Protein AF-A0A1X6P5L6-F1 (afdb_monomer)

Radius of gyration: 24.12 Å; Cα contacts (8 Å, |Δi|>4): 646; chains: 1; bounding box: 62×52×67 Å

InterPro domains:
  IPR010031 L-gulonolactone/D-arabinono-1,4-lactone oxidase-like [PTHR43762] (1-355)
  IPR016169 FAD-binding, type PCMH, subdomain 2 [G3DSA:3.30.465.10] (1-59)

Solvent-accessible surface area (backbone atoms only — not comparable to full-atom values): 22438 Å² total; per-residue (Å²): 61,31,30,34,23,72,84,72,46,78,44,82,50,40,81,89,78,37,57,72,64,52,37,17,28,61,73,40,43,89,50,45,55,30,48,75,76,47,77,82,77,92,83,74,85,88,49,30,27,36,41,34,50,44,78,43,46,34,51,70,50,40,80,53,99,82,56,51,73,68,54,41,52,53,17,48,50,52,51,49,50,58,48,76,74,35,75,33,38,40,38,37,36,40,65,39,36,34,33,61,65,31,46,74,72,74,42,80,71,51,66,48,66,16,47,27,45,37,39,40,29,35,80,43,89,66,73,60,67,80,75,56,67,68,62,52,53,52,51,43,52,51,40,36,51,50,27,44,49,50,36,48,44,40,59,71,42,36,49,80,39,35,78,48,46,42,59,53,30,23,57,53,45,56,63,59,68,66,51,65,52,61,46,28,27,47,50,71,53,62,72,59,69,72,51,54,61,83,59,30,61,66,38,42,41,36,34,18,32,54,44,77,48,74,65,37,49,50,48,52,48,47,54,55,46,51,53,45,51,48,52,53,55,38,42,76,74,64,40,54,44,66,64,54,33,38,38,37,38,59,41,72,37,34,71,18,44,66,37,43,42,46,37,61,82,94,53,21,92,74,28,37,19,40,38,42,32,46,30,20,42,62,55,37,80,52,30,66,65,51,49,34,56,51,45,59,59,48,61,67,39,84,66,20,16,68,39,87,92,45,54,74,49,88,80,39,36,80,54,49,34,62,48,50,48,72,32,49,58,50,38,51,51,44,48,57,74,68,61,31,37,84,63,25,76,48,32,51,67,64,54,10,45,26,59,73,44,76,61,37,60,70,71,87,62,81,75,76,84,81,81,79,64,66,68,64,54,50,62,58,63,71,63,63,92,74,52,71,68,59,50,51,52,52,51,51,54,50,50,49,51,52,51,49,51,52,51,50,52,60,57,60,75,74,115

pLDDT: mean 87.04, std 15.31, range [36.56, 98.69]

Foldseek 3Di:
DWFQFPVRDTDDDDPVPDDLLLNLLVVPVVCLLHDCPDDDDDDDPWFKKKKAKDKAFQLQQFDDPPDDPVSRVVSLVVVVCQQVVAPWKKKKDAPLLCVVVQVLVVHHDASRRGIITMIGMHGDPDDFPDPDVVVVVVVLVVLQVVQLLVQVCVQPPCLVQVLCLSLCNNVVVVVVVPPPSIGIDTPVCSVPVHHPNVSFAKAKWKKKFKDQDPVSSVLVSVLVVVLRVVQVVCVVVSAHQQRGIKMKIKDFADSRLQASRHDDPVCRVPIIIIIIMGMHGPSRPCNLVSNQVSCVSQLVRQLIAIDPVHDDHVPCLQPRLVSSPCSLVSSVVSSVVVVRYPQSCRADPSNCSNSVHDHHPPPPDPPPPPDDDPPVVVVVVVPDDDCPVVVVVVSVVVSVVVVVVSVVVVVVSVD

Organism: Porphyra umbilicalis (NCBI:txid2786)

Mean predicted aligned error: 8.41 Å

Sequence (415 aa):
MTIVDADSVARVFSKDTCDADTFAAVQCNLGTWGVIYDITLQLRPVANMAVENHFRPQGDFFATSTDDTVAVEKKLARLRHVIEGSTGTELFWMPFNRYYQTVAAGDAWTPAADDLWLRVFHNTTEEVTHGAPTVRAALTGMQRWQMLLSDFIHRNILSVHPMLVPAFYSLGFHTIKLFPQRMVERVPHAIHYQAHIDAFKVVSFEVAVPLTTTDSWAAFSAMWTTVTSRVAAEHADGRCPLTLAMEARFVRSSSALLAPSYAPDEVRPDVHHAYVEILSSASTPDWPAFRDAVAAEWLAVPGARIHWSKQFPTGATAGVAASFGGNVERFKATRAAAGVDAPNMFVNNWLAGALAMPEAIRATGAVRRDGAPVALARMQAERGVASAAAWRRATTLFAWVVAVLVLVAALAGRR

Secondary structure (DSSP, 8-state):
-EEE-TTS-EEE--TTTS-HHHHHHHHT-TTTT-EEEE------PPPEEEEEEEEEEGGGTS--TT--HHHHHHHHHHHHHHHHTSSEEEEEE-TTTTHHHHHHTTPPP-GGGSEEEEEEEEEE-SPPS---HHHHHHHHHHHHHHHHHHHHHIIIIITT-GGGHHHHHHHHHHHHTTS-SEEEEEHHHHH---SSGGGS-EEEEEEEEEE-SHHHHHHHHHHHHHHHHHHHHHHHTT-----SEEEEEEEEPB--TT-TTB--TTTGGG-EEEEEEEEEETT-TTHHHHHHHHHHHHTTSTT-EE-TTS---TTTHHHHHHHTTTHHHHHHHHHHHHTS-TT-TT--HHHHHHHTPPPP----S-----S-SHHHHHHHHSS--SSHHHHHHHHHHHHHHHHHHHHHHHHHTT-

Nearest PDB structures (foldseek):
  3js8-assembly1_A  TM=7.091E-01  e=6.088E-10  Chromobacterium sp. DS-1
  1i19-assembly1_A  TM=7.270E-01  e=2.277E-09  Brevibacterium sterolicum
  1i19-assembly2_B  TM=7.315E-01  e=6.835E-09  Brevibacterium sterolicum
  2i0k-assembly1_A  TM=6.686E-01  e=6.124E-09  Brevibacterium sterolicum
  8tt3-assembly1_E  TM=1.310E-01  e=8.497E+00  Caldimonas thermodepolymerans

Structure (mmCIF, N/CA/C/O backbone):
data_AF-A0A1X6P5L6-F1
#
_entry.id   AF-A0A1X6P5L6-F1
#
loop_
_atom_site.group_PDB
_atom_site.id
_atom_site.type_symbol
_atom_site.label_atom_id
_atom_site.label_alt_id
_atom_site.label_comp_id
_atom_site.label_asym_id
_atom_site.label_entity_id
_atom_site.label_seq_id
_atom_site.pdbx_PDB_ins_code
_atom_site.Cartn_x
_atom_site.Cartn_y
_atom_site.Cartn_z
_atom_site.occupancy
_atom_site.B_iso_or_equiv
_atom_site.auth_seq_id
_atom_site.auth_comp_id
_atom_site.auth_asym_id
_atom_site.auth_atom_id
_atom_site.pdbx_PDB_model_num
ATOM 1 N N . MET A 1 1 ? -20.579 6.372 15.869 1.00 95.25 1 MET A N 1
ATOM 2 C CA . MET A 1 1 ? -20.694 5.022 15.289 1.00 95.25 1 MET A CA 1
ATOM 3 C C . MET A 1 1 ? -21.608 4.237 16.196 1.00 95.25 1 MET A C 1
ATOM 5 O O . MET A 1 1 ? -21.360 4.229 17.398 1.00 95.25 1 MET A O 1
ATOM 9 N N . THR A 1 2 ? -22.636 3.613 15.639 1.00 97.62 2 THR A N 1
ATOM 10 C CA . THR A 1 2 ? -23.509 2.710 16.391 1.00 97.62 2 THR A CA 1
ATOM 11 C C . THR A 1 2 ? -23.115 1.272 16.095 1.00 97.62 2 THR A C 1
ATOM 13 O O . THR A 1 2 ? -23.016 0.882 14.930 1.00 97.62 2 THR A O 1
ATOM 16 N N . ILE A 1 3 ? -22.877 0.486 17.143 1.00 97.88 3 ILE A N 1
ATOM 17 C CA . ILE A 1 3 ? -22.504 -0.928 17.043 1.00 97.88 3 ILE A CA 1
ATOM 18 C C . ILE A 1 3 ? -23.561 -1.760 17.760 1.00 97.88 3 ILE A C 1
ATOM 20 O O . ILE A 1 3 ? -23.908 -1.456 18.900 1.00 97.88 3 ILE A O 1
ATOM 24 N N . VAL A 1 4 ? -24.060 -2.798 17.089 1.00 97.56 4 VAL A N 1
ATOM 25 C CA . VAL A 1 4 ? -24.888 -3.838 17.710 1.00 97.56 4 VAL A CA 1
ATOM 26 C C . VAL A 1 4 ? -23.956 -4.889 18.298 1.00 97.56 4 VAL A C 1
ATOM 28 O O . VAL A 1 4 ? -23.190 -5.518 17.562 1.00 97.56 4 VAL A O 1
ATOM 31 N N . ASP A 1 5 ? -24.002 -5.016 19.618 1.00 95.94 5 ASP A N 1
ATOM 32 C CA . ASP A 1 5 ? -23.105 -5.844 20.420 1.00 95.94 5 ASP A CA 1
ATOM 33 C C . ASP A 1 5 ? -23.601 -7.305 20.550 1.00 95.94 5 ASP A C 1
ATOM 35 O O . ASP A 1 5 ? -24.581 -7.703 19.911 1.00 95.94 5 ASP A O 1
ATOM 39 N N . ALA A 1 6 ? -22.911 -8.131 21.345 1.00 94.06 6 ALA A N 1
ATOM 40 C CA . ALA A 1 6 ? -23.238 -9.557 21.482 1.00 94.06 6 ALA A CA 1
ATOM 41 C C . ALA A 1 6 ? -24.565 -9.804 22.222 1.00 94.06 6 ALA A C 1
ATOM 43 O O . ALA A 1 6 ? -25.199 -10.841 22.026 1.00 94.06 6 ALA A O 1
ATOM 44 N N . ASP A 1 7 ? -25.017 -8.826 23.007 1.00 93.75 7 ASP A N 1
ATOM 45 C CA . ASP A 1 7 ? -26.289 -8.845 23.728 1.00 93.75 7 ASP A CA 1
ATOM 46 C C . ASP A 1 7 ? -27.433 -8.262 22.876 1.00 93.75 7 ASP A C 1
ATOM 48 O O . ASP A 1 7 ? -28.544 -8.050 23.362 1.00 93.75 7 ASP A O 1
ATOM 52 N N . SER A 1 8 ? -27.183 -8.027 21.578 1.00 93.69 8 SER A N 1
ATOM 53 C CA . SER A 1 8 ? -28.110 -7.378 20.640 1.00 93.69 8 SER A CA 1
ATOM 54 C C . SER A 1 8 ? -28.482 -5.944 21.038 1.00 93.69 8 SER A C 1
ATOM 56 O O . SER A 1 8 ? -29.530 -5.432 20.636 1.00 93.69 8 SER A O 1
ATOM 58 N N . VAL A 1 9 ? -27.622 -5.272 21.806 1.00 95.62 9 VAL A N 1
ATOM 59 C CA . VAL A 1 9 ? -27.806 -3.883 22.225 1.00 95.62 9 VAL A CA 1
ATOM 60 C C . VAL A 1 9 ? -27.089 -2.959 21.247 1.00 95.62 9 VAL A C 1
ATOM 62 O O . VAL A 1 9 ? -25.900 -3.105 20.969 1.00 95.62 9 VAL A O 1
ATOM 65 N N . ALA A 1 10 ? -27.813 -1.964 20.732 1.00 96.88 10 ALA A N 1
ATOM 66 C CA . ALA A 1 10 ? -27.226 -0.891 19.940 1.00 96.88 10 ALA A CA 1
ATOM 67 C C . ALA A 1 10 ? -26.550 0.132 20.864 1.00 96.88 10 ALA A C 1
ATOM 69 O O . ALA A 1 10 ? -27.214 0.820 21.641 1.00 96.88 10 ALA A O 1
ATOM 70 N N . ARG A 1 11 ? -25.224 0.248 20.768 1.00 96.50 11 ARG A N 1
ATOM 71 C CA . ARG A 1 11 ? -24.419 1.196 21.545 1.00 96.50 11 ARG A CA 1
ATOM 72 C C . ARG A 1 11 ? -23.851 2.281 20.654 1.00 96.50 11 ARG A C 1
ATOM 74 O O . ARG A 1 11 ? -23.309 1.995 19.588 1.00 96.50 11 ARG A O 1
ATOM 81 N N . VAL A 1 12 ? -23.937 3.522 21.119 1.00 96.94 12 VAL A N 1
ATOM 82 C CA . VAL A 1 12 ? -23.408 4.687 20.409 1.00 96.94 12 VAL A CA 1
ATOM 83 C C . VAL A 1 12 ? -22.038 5.044 20.971 1.00 96.94 12 VAL A C 1
ATOM 85 O O . VAL A 1 12 ? -21.906 5.411 22.135 1.00 96.94 12 VAL A O 1
ATOM 88 N N . PHE A 1 13 ? -21.026 4.983 20.113 1.00 96.38 13 PHE A N 1
ATOM 89 C CA . PHE A 1 13 ? -19.664 5.415 20.403 1.00 96.38 13 PHE A CA 1
ATOM 90 C C . PHE A 1 13 ? -19.358 6.692 19.625 1.00 96.38 13 PHE A C 1
ATOM 92 O O . PHE A 1 13 ? -19.494 6.739 18.394 1.00 96.38 13 PHE A O 1
ATOM 99 N N . SER A 1 14 ? -18.937 7.741 20.324 1.00 95.50 14 SER A N 1
ATOM 100 C CA . SER A 1 14 ? -18.609 9.031 19.720 1.00 95.50 14 SER A CA 1
ATOM 101 C C . SER A 1 14 ? -17.392 9.652 20.392 1.00 95.50 14 SER A C 1
ATOM 103 O O . SER A 1 14 ? -17.103 9.358 21.549 1.00 95.50 14 SER A O 1
ATOM 105 N N . LYS A 1 15 ? -16.701 10.537 19.670 1.00 92.56 15 LYS A N 1
ATOM 106 C CA . LYS A 1 15 ? -15.547 11.267 20.203 1.00 92.56 15 LYS A CA 1
ATOM 107 C C . LYS A 1 15 ? -15.913 12.135 21.412 1.00 92.56 15 LYS A C 1
ATOM 109 O O . LYS A 1 15 ? -15.069 12.350 22.270 1.00 92.56 15 LYS A O 1
ATOM 114 N N . ASP A 1 16 ? -17.151 12.620 21.464 1.00 93.31 16 ASP A N 1
ATOM 115 C CA . ASP A 1 16 ? -17.600 13.581 22.474 1.00 93.31 16 ASP A CA 1
ATOM 116 C C . ASP A 1 16 ? -18.119 12.894 23.747 1.00 93.31 16 ASP A C 1
ATOM 118 O O . ASP A 1 16 ? -18.184 13.515 24.804 1.00 93.31 16 ASP A O 1
ATOM 122 N N . THR A 1 17 ? -18.505 11.617 23.653 1.00 92.31 17 THR A N 1
ATOM 123 C CA . THR A 1 17 ? -19.138 10.869 24.755 1.00 92.31 17 THR A CA 1
ATOM 124 C C . THR A 1 17 ? -18.280 9.741 25.310 1.00 92.31 17 THR A C 1
ATOM 126 O O . THR A 1 17 ? -18.559 9.250 26.400 1.00 92.31 17 THR A O 1
ATOM 129 N N . CYS A 1 18 ? -17.281 9.282 24.560 1.00 95.25 18 CYS A N 1
ATOM 130 C CA . CYS A 1 18 ? -16.356 8.247 24.999 1.00 95.25 18 CYS A CA 1
ATOM 131 C C . CYS A 1 18 ? -15.075 8.876 25.546 1.00 95.25 18 CYS A C 1
ATOM 133 O O . CYS A 1 18 ? -14.640 9.928 25.078 1.00 95.25 18 CYS A O 1
ATOM 135 N N . ASP A 1 19 ? -14.423 8.191 26.485 1.00 94.31 19 ASP A N 1
ATOM 136 C CA . ASP A 1 19 ? -13.023 8.480 26.774 1.00 94.31 19 ASP A CA 1
ATOM 137 C C . ASP A 1 19 ? -12.142 8.202 25.537 1.00 94.31 19 ASP A C 1
ATOM 139 O O . ASP A 1 19 ? -12.546 7.519 24.583 1.00 94.31 19 ASP A O 1
ATOM 143 N N . ALA A 1 20 ? -10.929 8.760 25.553 1.00 91.25 20 ALA A N 1
ATOM 144 C CA . ALA A 1 20 ? -9.997 8.685 24.433 1.00 91.25 20 ALA A CA 1
ATOM 145 C C . ALA A 1 20 ? -9.664 7.240 24.022 1.00 91.25 20 ALA A C 1
ATOM 147 O O . ALA A 1 20 ? -9.637 6.952 22.824 1.00 91.25 20 ALA A O 1
ATOM 148 N N . ASP A 1 21 ? -9.472 6.329 24.980 1.00 93.81 21 ASP A N 1
ATOM 149 C CA . ASP A 1 21 ? -9.100 4.938 24.704 1.00 93.81 21 ASP A CA 1
ATOM 150 C C . ASP A 1 21 ? -10.285 4.153 24.132 1.00 93.81 21 ASP A C 1
ATOM 152 O O . ASP A 1 21 ? -10.123 3.418 23.153 1.00 93.81 21 ASP A O 1
ATOM 156 N N . THR A 1 22 ? -11.493 4.367 24.660 1.00 96.50 22 THR A N 1
ATOM 157 C CA . THR A 1 22 ? -12.732 3.790 24.121 1.00 96.50 22 THR A CA 1
ATOM 158 C C . THR A 1 22 ? -12.958 4.193 22.676 1.00 96.50 22 THR A C 1
ATOM 160 O O . THR A 1 22 ? -13.161 3.327 21.819 1.00 96.50 22 THR A O 1
ATOM 163 N N . PHE A 1 23 ? -12.880 5.486 22.360 1.00 95.81 23 PHE A N 1
ATOM 164 C CA . PHE A 1 23 ? -13.078 5.913 20.979 1.00 95.81 23 PHE A CA 1
ATOM 165 C C . PHE A 1 23 ? -11.953 5.408 20.061 1.00 95.81 23 PHE A C 1
ATOM 167 O O . PHE A 1 23 ? -12.237 4.902 18.973 1.00 95.81 23 PHE A O 1
ATOM 174 N N . ALA A 1 24 ? -10.696 5.449 20.516 1.00 96.00 24 ALA A N 1
ATOM 175 C CA . ALA A 1 24 ? -9.547 4.941 19.770 1.00 96.00 24 ALA A CA 1
ATOM 176 C C . ALA A 1 24 ? -9.648 3.438 19.455 1.00 96.00 24 ALA A C 1
ATOM 178 O O . ALA A 1 24 ? -9.289 3.010 18.354 1.00 96.00 24 ALA A O 1
ATOM 179 N N . ALA A 1 25 ? -10.154 2.625 20.382 1.00 97.38 25 ALA A N 1
ATOM 180 C CA . ALA A 1 25 ? -10.379 1.202 20.149 1.00 97.38 25 ALA A CA 1
ATOM 181 C C . ALA A 1 25 ? -11.495 0.963 19.118 1.00 97.38 25 ALA A C 1
ATOM 183 O O . ALA A 1 25 ? -11.348 0.146 18.208 1.00 97.38 25 ALA A O 1
ATOM 184 N N . VAL A 1 26 ? -12.595 1.714 19.213 1.00 96.62 26 VAL A N 1
ATOM 185 C CA . VAL A 1 26 ? -13.757 1.561 18.325 1.00 96.62 26 VAL A CA 1
ATOM 186 C C . VAL A 1 26 ? -13.439 1.935 16.877 1.00 96.62 26 VAL A C 1
ATOM 188 O O . VAL A 1 26 ? -13.936 1.284 15.957 1.00 96.62 26 VAL A O 1
ATOM 191 N N . GLN A 1 27 ? -12.603 2.955 16.653 1.00 95.81 27 GLN A N 1
ATOM 192 C CA . GLN A 1 27 ? -12.265 3.451 15.313 1.00 95.81 27 GLN A CA 1
ATOM 193 C C . GLN A 1 27 ? -11.647 2.380 14.396 1.00 95.81 27 GLN A C 1
ATOM 195 O O . GLN A 1 27 ? -11.861 2.419 13.185 1.00 95.81 27 GLN A O 1
ATOM 200 N N . CYS A 1 28 ? -10.893 1.429 14.955 1.00 96.88 28 CYS A N 1
ATOM 201 C CA . CYS A 1 28 ? -10.331 0.289 14.232 1.00 96.88 28 CYS A CA 1
ATOM 202 C C . CYS A 1 28 ? -10.523 -0.980 15.072 1.00 96.88 28 CYS A C 1
ATOM 204 O O . CYS A 1 28 ? -9.612 -1.432 15.757 1.00 96.88 28 CYS A O 1
ATOM 206 N N . ASN A 1 29 ? -11.738 -1.530 15.040 1.00 96.50 29 ASN A N 1
ATOM 207 C CA . ASN A 1 29 ? -12.129 -2.657 15.893 1.00 96.50 29 ASN A CA 1
ATOM 208 C C . ASN A 1 29 ? -12.102 -4.035 15.205 1.00 96.50 29 ASN A C 1
ATOM 210 O O . ASN A 1 29 ? -12.353 -5.047 15.860 1.00 96.50 29 ASN A O 1
ATOM 214 N N . LEU A 1 30 ? -11.828 -4.081 13.895 1.00 96.25 30 LEU A N 1
ATOM 215 C CA . LEU A 1 30 ? -11.772 -5.307 13.080 1.00 96.25 30 LEU A CA 1
ATOM 216 C C . LEU A 1 30 ? -13.044 -6.180 13.152 1.00 96.25 30 LEU A C 1
ATOM 218 O O . LEU A 1 30 ? -12.984 -7.385 12.928 1.00 96.25 30 LEU A O 1
ATOM 222 N N . GLY A 1 31 ? -14.190 -5.585 13.494 1.00 95.94 31 GLY A N 1
ATOM 223 C CA . GLY A 1 31 ? -15.460 -6.282 13.706 1.00 95.94 31 GLY A CA 1
ATOM 224 C C . GLY A 1 31 ? -15.591 -6.986 15.061 1.00 95.94 31 GLY A C 1
ATOM 225 O O . GLY A 1 31 ? -16.650 -7.521 15.355 1.00 95.94 31 GLY A O 1
ATOM 226 N N . THR A 1 32 ? -14.570 -6.956 15.924 1.00 96.44 32 THR A N 1
ATOM 227 C CA . THR A 1 32 ? -14.566 -7.694 17.209 1.00 96.44 32 THR A CA 1
ATOM 228 C C . THR A 1 32 ? -15.458 -7.089 18.294 1.00 96.44 32 THR A C 1
ATOM 230 O O . THR A 1 32 ? -15.647 -7.696 19.346 1.00 96.44 32 THR A O 1
ATOM 233 N N . TRP A 1 33 ? -15.977 -5.880 18.075 1.00 96.56 33 TRP A N 1
ATOM 234 C CA . TRP A 1 33 ? -16.896 -5.203 18.997 1.00 96.56 33 TRP A CA 1
ATOM 235 C C . TRP A 1 33 ? -18.368 -5.474 18.668 1.00 96.56 33 TRP A C 1
ATOM 237 O O . TRP A 1 33 ? -19.231 -5.140 19.472 1.00 96.56 33 TRP A O 1
ATOM 247 N N . GLY A 1 34 ? -18.651 -6.036 17.489 1.00 96.00 34 GLY A N 1
ATOM 248 C CA . GLY A 1 34 ? -20.001 -6.222 16.972 1.00 96.00 34 GLY A CA 1
ATOM 249 C C . GLY A 1 34 ? -20.165 -5.743 15.537 1.00 96.00 34 GLY A C 1
ATOM 250 O O . GLY A 1 34 ? -19.197 -5.466 14.822 1.00 96.00 34 GLY A O 1
ATOM 251 N N . VAL A 1 35 ? -21.420 -5.641 15.109 1.00 96.75 35 VAL A N 1
ATOM 252 C CA . VAL A 1 35 ? -21.768 -5.190 13.759 1.00 96.75 35 VAL A CA 1
ATOM 253 C C . VAL A 1 35 ? -21.956 -3.679 13.772 1.00 96.75 35 VAL A C 1
ATOM 255 O O . VAL A 1 35 ? -22.820 -3.159 14.477 1.00 96.75 35 VAL A O 1
ATOM 258 N N . ILE A 1 36 ? -21.160 -2.967 12.972 1.00 97.19 36 ILE A N 1
ATOM 259 C CA . ILE A 1 36 ? -21.352 -1.531 12.747 1.00 97.19 36 ILE A CA 1
ATOM 260 C C . ILE A 1 36 ? -22.671 -1.348 11.989 1.00 97.19 36 ILE A C 1
ATOM 262 O O . ILE A 1 36 ? -22.773 -1.723 10.822 1.00 97.19 36 ILE A O 1
ATOM 266 N N . TYR A 1 37 ? -23.676 -0.792 12.664 1.00 96.69 37 TYR A N 1
ATOM 267 C CA . TYR A 1 37 ? -24.998 -0.525 12.095 1.00 96.69 37 TYR A CA 1
ATOM 268 C C . TYR A 1 37 ? -25.017 0.804 11.336 1.00 96.69 37 TYR A C 1
ATOM 270 O O . TYR A 1 37 ? -25.519 0.877 10.216 1.00 96.69 37 TYR A O 1
ATOM 278 N N . ASP A 1 38 ? -24.412 1.840 11.921 1.00 96.94 38 ASP A N 1
ATOM 279 C CA . ASP A 1 38 ? -24.257 3.143 11.285 1.00 96.94 38 ASP A CA 1
ATOM 280 C C . ASP A 1 38 ? -22.941 3.829 11.676 1.00 96.94 38 ASP A C 1
ATOM 282 O O . ASP A 1 38 ? -22.313 3.549 12.708 1.00 96.94 38 ASP A O 1
ATOM 286 N N . ILE A 1 39 ? -22.517 4.757 10.819 1.00 96.75 39 ILE A N 1
ATOM 287 C CA . ILE A 1 39 ? -21.352 5.604 11.038 1.00 96.75 39 ILE A CA 1
ATOM 288 C C . ILE A 1 39 ? -21.656 7.038 10.606 1.00 96.75 39 ILE A C 1
ATOM 290 O O . ILE A 1 39 ? -22.158 7.288 9.512 1.00 96.75 39 ILE A O 1
ATOM 294 N N . THR A 1 40 ? -21.277 7.988 11.457 1.00 96.00 40 THR A N 1
ATOM 295 C CA . THR A 1 40 ? -21.266 9.417 11.139 1.00 96.00 40 THR A CA 1
ATOM 296 C C . THR A 1 40 ? -19.827 9.840 10.887 1.00 96.00 40 THR A C 1
ATOM 298 O O . THR A 1 40 ? -18.967 9.649 11.748 1.00 96.00 40 THR A O 1
ATOM 301 N N . LEU A 1 41 ? -19.563 10.411 9.711 1.00 95.31 41 LEU A N 1
ATOM 302 C CA . LEU A 1 41 ? -18.240 10.878 9.295 1.00 95.31 41 LEU A CA 1
ATOM 303 C C . LEU A 1 41 ? -18.213 12.405 9.218 1.00 95.31 41 LEU A C 1
ATOM 305 O O . LEU A 1 41 ? -19.158 13.030 8.738 1.00 95.31 41 LEU A O 1
ATOM 309 N N . GLN A 1 42 ? -17.108 13.011 9.656 1.00 93.19 42 GLN A N 1
ATOM 310 C CA . GLN A 1 42 ? -16.889 14.443 9.477 1.00 93.19 42 GLN A CA 1
ATOM 311 C C . GLN A 1 42 ? -16.598 14.741 8.001 1.00 93.19 42 GLN A C 1
ATOM 313 O O . GLN A 1 42 ? -15.659 14.193 7.426 1.00 93.19 42 GLN A O 1
ATOM 318 N N . LEU A 1 43 ? -17.369 15.651 7.403 1.00 92.81 43 LEU A N 1
ATOM 319 C CA . LEU A 1 43 ? -17.153 16.103 6.030 1.00 92.81 43 LEU A CA 1
ATOM 320 C C . LEU A 1 43 ? -16.332 17.396 5.990 1.00 92.81 43 LEU A C 1
ATOM 322 O O . LEU A 1 43 ? -16.439 18.262 6.860 1.00 92.81 43 LEU A O 1
ATOM 326 N N . ARG A 1 44 ? -15.523 17.533 4.941 1.00 89.75 44 ARG A N 1
ATOM 327 C CA . ARG A 1 44 ? -14.862 18.783 4.548 1.00 89.75 44 ARG A CA 1
ATOM 328 C C . ARG A 1 44 ? -15.450 19.246 3.209 1.00 89.75 44 ARG A C 1
ATOM 330 O O . ARG A 1 44 ? -15.899 18.390 2.443 1.00 89.75 44 ARG A O 1
ATOM 337 N N . PRO A 1 45 ? -15.457 20.558 2.906 1.00 91.00 45 PRO A N 1
ATOM 338 C CA . PRO A 1 45 ? -15.836 21.040 1.581 1.00 91.00 45 PRO A CA 1
ATOM 339 C C . PRO A 1 45 ? -15.042 20.320 0.488 1.00 91.00 45 PRO A C 1
ATOM 341 O O . PRO A 1 45 ? -13.836 20.116 0.629 1.00 91.00 45 PRO A O 1
ATOM 344 N N . VAL A 1 46 ? -15.721 19.918 -0.588 1.00 86.81 46 VAL A N 1
ATOM 345 C CA . VAL A 1 46 ? -15.061 19.247 -1.713 1.00 86.81 46 VAL A CA 1
ATOM 346 C C . VAL A 1 46 ? -14.133 20.246 -2.397 1.00 86.81 46 VAL A C 1
ATOM 348 O O . VAL A 1 46 ? -14.595 21.266 -2.904 1.00 86.81 46 VAL A O 1
ATOM 351 N N . ALA A 1 47 ? -12.839 19.937 -2.415 1.00 90.12 47 ALA A N 1
ATOM 352 C CA . ALA A 1 47 ? -11.832 20.704 -3.134 1.00 90.12 47 ALA A CA 1
ATOM 353 C C . ALA A 1 47 ? -11.607 20.141 -4.547 1.00 90.12 47 ALA A C 1
ATOM 355 O O . ALA A 1 47 ? -11.876 18.962 -4.823 1.00 90.12 47 ALA A O 1
ATOM 356 N N . ASN A 1 48 ? -11.078 20.988 -5.430 1.00 95.12 48 ASN A N 1
ATOM 357 C CA . ASN A 1 48 ? -10.413 20.518 -6.636 1.00 95.12 48 ASN A CA 1
ATOM 358 C C . ASN A 1 48 ? -8.976 20.134 -6.274 1.00 95.12 48 ASN A C 1
ATOM 360 O O . ASN A 1 48 ? -8.353 20.716 -5.383 1.00 95.12 48 ASN A O 1
ATOM 364 N N . MET A 1 49 ? -8.470 19.121 -6.957 1.00 95.50 49 MET A N 1
ATOM 365 C CA . MET A 1 49 ? -7.159 18.551 -6.731 1.00 95.50 49 MET A CA 1
ATOM 366 C C . MET A 1 49 ? -6.426 18.479 -8.059 1.00 95.50 49 MET A C 1
ATOM 368 O O . MET A 1 49 ? -6.881 17.841 -9.010 1.00 95.50 49 MET A O 1
ATOM 372 N N . ALA A 1 50 ? -5.289 19.154 -8.110 1.00 96.62 50 ALA A N 1
ATOM 373 C CA . ALA A 1 50 ? -4.318 18.982 -9.160 1.00 96.62 50 ALA A CA 1
ATOM 374 C C . ALA A 1 50 ? -3.561 17.675 -8.921 1.00 96.62 50 ALA A C 1
ATOM 376 O O . ALA A 1 50 ? -3.031 17.456 -7.832 1.00 96.62 50 ALA A O 1
ATOM 377 N N . VAL A 1 51 ? -3.527 16.821 -9.936 1.00 96.19 51 VAL A N 1
ATOM 378 C CA . VAL A 1 51 ? -2.788 15.561 -9.953 1.00 96.19 51 VAL A CA 1
ATOM 379 C C . VAL A 1 51 ? -1.680 15.686 -10.981 1.00 96.19 51 VAL A C 1
ATOM 381 O O . VAL A 1 51 ? -1.948 15.904 -12.165 1.00 96.19 51 VAL A O 1
ATOM 384 N N . GLU A 1 52 ? -0.446 15.525 -10.529 1.00 96.56 52 GLU A N 1
ATOM 385 C CA . GLU A 1 52 ? 0.742 15.536 -11.371 1.00 96.56 52 GLU A CA 1
ATOM 386 C C . GLU A 1 52 ? 1.336 14.134 -11.444 1.00 96.56 52 GLU A C 1
ATOM 388 O O . GLU A 1 52 ? 1.611 13.514 -10.419 1.00 96.56 52 GLU A O 1
ATOM 393 N N . ASN A 1 53 ? 1.514 13.624 -12.661 1.00 95.88 53 ASN A N 1
ATOM 394 C CA . ASN A 1 53 ? 2.107 12.321 -12.927 1.00 95.88 53 ASN A CA 1
ATOM 395 C C . ASN A 1 53 ? 3.544 12.523 -13.398 1.00 95.88 53 ASN A C 1
ATOM 397 O O . ASN A 1 53 ? 3.771 12.993 -14.509 1.00 95.88 53 ASN A O 1
ATOM 401 N N . HIS A 1 54 ? 4.507 12.130 -12.572 1.00 96.31 54 HIS A N 1
ATOM 402 C CA . HIS A 1 54 ? 5.931 12.196 -12.876 1.00 96.31 54 HIS A CA 1
ATOM 403 C C . HIS A 1 54 ? 6.464 10.791 -13.158 1.00 96.31 54 HIS A C 1
ATOM 405 O O . HIS A 1 54 ? 6.200 9.861 -12.398 1.00 96.31 54 HIS A O 1
ATOM 411 N N . PHE A 1 55 ? 7.242 10.645 -14.231 1.00 96.38 55 PHE A N 1
ATOM 412 C CA . PHE A 1 55 ? 7.926 9.398 -14.580 1.00 96.38 55 PHE A CA 1
ATOM 413 C C . PHE A 1 55 ? 9.433 9.623 -14.546 1.00 96.38 55 PHE A C 1
ATOM 415 O O . PHE A 1 55 ? 9.958 10.413 -15.336 1.00 96.38 55 PHE A O 1
ATOM 422 N N . ARG A 1 56 ? 10.125 8.991 -13.597 1.00 94.62 56 ARG A N 1
ATOM 423 C CA . ARG A 1 56 ? 11.551 9.238 -13.328 1.00 94.62 56 ARG A CA 1
ATOM 424 C C . ARG A 1 56 ? 12.271 7.941 -12.979 1.00 94.62 56 ARG A C 1
ATOM 426 O O . ARG A 1 56 ? 11.663 7.144 -12.276 1.00 94.62 56 ARG A O 1
ATOM 433 N N . PRO A 1 57 ? 13.537 7.745 -13.375 1.00 94.75 57 PRO A N 1
ATOM 434 C CA . PRO A 1 57 ? 14.305 6.571 -12.974 1.00 94.75 57 PRO A CA 1
ATOM 435 C C . PRO A 1 57 ? 14.275 6.343 -11.460 1.00 94.75 57 PRO A C 1
ATOM 437 O O . PRO A 1 57 ? 14.419 7.281 -10.675 1.00 94.75 57 PRO A O 1
ATOM 440 N N . GLN A 1 58 ? 14.134 5.092 -11.032 1.00 94.44 58 GLN A N 1
ATOM 441 C CA . GLN A 1 58 ? 14.150 4.730 -9.616 1.00 94.44 58 GLN A CA 1
ATOM 442 C C . GLN A 1 58 ? 15.471 5.112 -8.945 1.00 94.44 58 GLN A C 1
ATOM 444 O O . GLN A 1 58 ? 15.479 5.550 -7.790 1.00 94.44 58 GLN A O 1
ATOM 449 N N . GLY A 1 59 ? 16.573 5.017 -9.692 1.00 93.00 59 GLY A N 1
ATOM 450 C CA . GLY A 1 59 ? 17.889 5.467 -9.255 1.00 93.00 59 GLY A CA 1
ATOM 451 C C . GLY A 1 59 ? 17.959 6.952 -8.878 1.00 93.00 59 GLY A C 1
ATOM 452 O O . GLY A 1 59 ? 18.913 7.338 -8.218 1.00 93.00 59 GLY A O 1
ATOM 453 N N . ASP A 1 60 ? 16.969 7.788 -9.211 1.00 92.69 60 ASP A N 1
ATOM 454 C CA . ASP A 1 60 ? 16.934 9.198 -8.787 1.00 92.69 60 ASP A CA 1
ATOM 455 C C . ASP A 1 60 ? 16.444 9.400 -7.342 1.00 92.69 60 ASP A C 1
ATOM 457 O O . ASP A 1 60 ? 16.590 10.504 -6.802 1.00 92.69 60 ASP A O 1
ATOM 461 N N . PHE A 1 61 ? 15.846 8.370 -6.730 1.00 92.38 61 PHE A N 1
ATOM 462 C CA . PHE A 1 61 ? 15.179 8.446 -5.421 1.00 92.38 61 PHE A CA 1
ATOM 463 C C . PHE A 1 61 ? 15.668 7.405 -4.419 1.00 92.38 61 PHE A C 1
ATOM 465 O O . PHE A 1 61 ? 15.621 7.657 -3.217 1.00 92.38 61 PHE A O 1
ATOM 472 N N . PHE A 1 62 ? 16.150 6.261 -4.897 1.00 94.38 62 PHE A N 1
ATOM 473 C CA . PHE A 1 62 ? 16.614 5.171 -4.046 1.00 94.38 62 PHE A CA 1
ATOM 474 C C . PHE A 1 62 ? 18.098 4.888 -4.262 1.00 94.38 62 PHE A C 1
ATOM 476 O O . PHE A 1 62 ? 18.691 5.257 -5.285 1.00 94.38 62 PHE A O 1
ATOM 483 N N . ALA A 1 63 ? 18.702 4.275 -3.247 1.00 89.44 63 ALA A N 1
ATOM 484 C CA . ALA A 1 63 ? 20.110 3.927 -3.261 1.00 89.44 63 ALA A CA 1
ATOM 485 C C . ALA A 1 63 ? 20.412 2.893 -4.357 1.00 89.44 63 ALA A C 1
ATOM 487 O O . ALA A 1 63 ? 19.615 2.007 -4.663 1.00 89.44 63 ALA A O 1
ATOM 488 N N . THR A 1 64 ? 21.595 3.018 -4.934 1.00 87.56 64 THR A N 1
ATOM 489 C CA . THR A 1 64 ? 22.195 2.125 -5.919 1.00 87.56 64 THR A CA 1
ATOM 490 C C . THR A 1 64 ? 23.558 1.681 -5.400 1.00 87.56 64 THR A C 1
ATOM 492 O O . THR A 1 64 ? 24.128 2.309 -4.509 1.00 87.56 64 THR A O 1
ATOM 495 N N . SER A 1 65 ? 24.120 0.615 -5.970 1.00 84.69 65 SER A N 1
ATOM 496 C CA . SER A 1 65 ? 25.422 0.080 -5.544 1.00 84.69 65 SER A CA 1
ATOM 497 C C . SER A 1 65 ? 26.597 1.050 -5.731 1.00 84.69 65 SER A C 1
ATOM 499 O O . SER A 1 65 ? 27.686 0.779 -5.238 1.00 84.69 65 SER A O 1
ATOM 501 N N . THR A 1 66 ? 26.404 2.141 -6.473 1.00 87.31 66 THR A N 1
ATOM 502 C CA . THR A 1 66 ? 27.429 3.154 -6.763 1.00 87.31 66 THR A CA 1
ATOM 503 C C . THR A 1 66 ? 27.279 4.430 -5.942 1.00 87.31 66 THR A C 1
ATOM 505 O O . THR A 1 66 ? 28.109 5.325 -6.079 1.00 87.31 66 THR A O 1
ATOM 508 N N . ASP A 1 67 ? 26.224 4.557 -5.136 1.00 92.00 67 ASP A N 1
ATOM 509 C CA . ASP A 1 67 ? 26.020 5.755 -4.324 1.00 92.00 67 ASP A CA 1
ATOM 510 C C . ASP A 1 67 ? 26.900 5.735 -3.073 1.00 92.00 67 ASP A C 1
ATOM 512 O O . ASP A 1 67 ? 26.994 4.727 -2.372 1.00 92.00 67 ASP A O 1
ATOM 516 N N . ASP A 1 68 ? 27.492 6.885 -2.758 1.00 91.94 68 ASP A N 1
ATOM 517 C CA . ASP A 1 68 ? 28.059 7.145 -1.440 1.00 91.94 68 ASP A CA 1
ATOM 518 C C . ASP A 1 68 ? 26.980 7.645 -0.458 1.00 91.94 68 ASP A C 1
ATOM 520 O O . ASP A 1 68 ? 25.825 7.897 -0.821 1.00 91.94 68 ASP A O 1
ATOM 524 N N . THR A 1 69 ? 27.356 7.809 0.812 1.00 89.19 69 THR A N 1
ATOM 525 C CA . THR A 1 69 ? 26.448 8.284 1.868 1.00 89.19 69 THR A CA 1
ATOM 526 C C . THR A 1 69 ? 25.794 9.625 1.516 1.00 89.19 69 THR A C 1
ATOM 528 O O . THR A 1 69 ? 24.601 9.808 1.750 1.00 89.19 69 THR A O 1
ATOM 531 N N . VAL A 1 70 ? 26.540 10.545 0.897 1.00 92.94 70 VAL 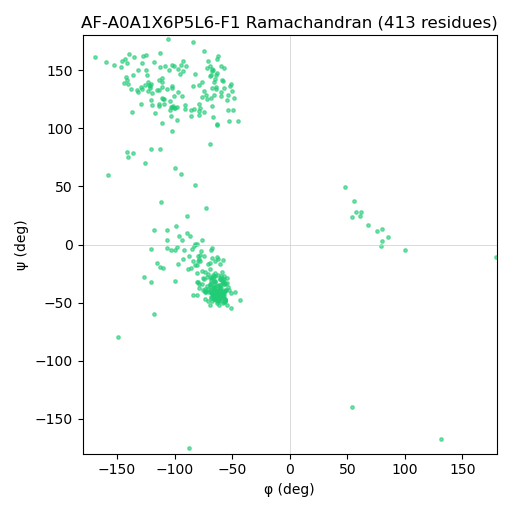A N 1
ATOM 532 C CA . VAL A 1 70 ? 26.049 11.888 0.545 1.00 92.94 70 VAL A CA 1
ATOM 533 C C . VAL A 1 70 ? 24.992 11.810 -0.560 1.00 92.94 70 VAL A C 1
ATOM 535 O O . VAL A 1 70 ? 23.968 12.498 -0.506 1.00 92.94 70 VAL A O 1
ATOM 538 N N . ALA A 1 71 ? 25.202 10.958 -1.563 1.00 92.94 71 ALA A N 1
ATOM 539 C CA . ALA A 1 71 ? 24.240 10.717 -2.629 1.00 92.94 71 ALA A CA 1
ATOM 540 C C . ALA A 1 71 ? 22.940 10.107 -2.085 1.00 92.94 71 ALA A C 1
ATOM 542 O O . ALA A 1 71 ? 21.854 10.570 -2.451 1.00 92.94 71 ALA A O 1
ATOM 543 N N . VAL A 1 72 ? 23.033 9.133 -1.172 1.00 90.44 72 VAL A N 1
ATOM 544 C CA . VAL A 1 72 ? 21.861 8.535 -0.511 1.00 90.44 72 VAL A CA 1
ATOM 545 C C . VAL A 1 72 ? 21.077 9.587 0.275 1.00 90.44 72 VAL A C 1
ATOM 547 O O . VAL A 1 72 ? 19.866 9.711 0.085 1.00 90.44 72 VAL A O 1
ATOM 550 N N . GLU A 1 73 ? 21.748 10.403 1.091 1.00 91.12 73 GLU A N 1
ATOM 551 C CA . GLU A 1 73 ? 21.104 11.479 1.857 1.00 91.12 73 GLU A CA 1
ATOM 552 C C . GLU A 1 73 ? 20.376 12.480 0.950 1.00 91.12 73 GLU A C 1
ATOM 554 O O . GLU A 1 73 ? 19.232 12.855 1.216 1.00 91.12 73 GLU A O 1
ATOM 559 N N . LYS A 1 74 ? 20.991 12.871 -0.172 1.00 93.94 74 LYS A N 1
ATOM 560 C CA . LYS A 1 74 ? 20.379 13.793 -1.139 1.00 93.94 74 LYS A CA 1
ATOM 561 C C . LYS A 1 74 ? 19.122 13.210 -1.789 1.00 93.94 74 LYS A C 1
ATOM 563 O O . LYS A 1 74 ? 18.147 13.937 -2.002 1.00 93.94 74 LYS A O 1
ATOM 568 N N . LYS A 1 75 ? 19.131 11.915 -2.116 1.00 94.00 75 LYS A N 1
ATOM 569 C CA . LYS A 1 75 ? 17.975 11.207 -2.689 1.00 94.00 75 LYS A CA 1
ATOM 570 C C . LYS A 1 75 ? 16.826 11.107 -1.685 1.00 94.00 75 LYS A C 1
ATOM 572 O O . LYS A 1 75 ? 15.693 11.448 -2.026 1.00 94.00 75 LYS A O 1
ATOM 577 N N . LEU A 1 76 ? 17.132 10.758 -0.434 1.00 91.50 76 LEU A N 1
ATOM 578 C CA . LEU A 1 76 ? 16.158 10.747 0.661 1.00 91.50 76 LEU A CA 1
ATOM 579 C C . LEU A 1 76 ? 15.560 12.137 0.902 1.00 91.50 76 LEU A C 1
ATOM 581 O O . LEU A 1 76 ? 14.342 12.270 1.004 1.00 91.50 76 LEU A O 1
ATOM 585 N N . ALA A 1 77 ? 16.391 13.183 0.923 1.00 92.00 77 ALA A N 1
ATOM 586 C CA . ALA A 1 77 ? 15.934 14.560 1.085 1.00 92.00 77 ALA A CA 1
ATOM 587 C C . ALA A 1 77 ? 14.993 14.994 -0.051 1.00 92.00 77 ALA A C 1
ATOM 589 O O . ALA A 1 77 ? 13.980 15.647 0.199 1.00 92.00 77 ALA A O 1
ATOM 590 N N . ARG A 1 78 ? 15.283 14.591 -1.296 1.00 92.50 78 ARG A N 1
ATOM 591 C CA . ARG A 1 78 ? 14.403 14.840 -2.446 1.00 92.50 78 ARG A CA 1
ATOM 592 C C . ARG A 1 78 ? 13.056 14.141 -2.286 1.00 92.50 78 ARG A C 1
ATOM 594 O O . ARG A 1 78 ? 12.026 14.778 -2.492 1.00 92.50 78 ARG A O 1
ATOM 601 N N . LEU A 1 79 ? 13.058 12.856 -1.931 1.00 91.38 79 LEU A N 1
ATOM 602 C CA . LEU A 1 79 ? 11.824 12.097 -1.741 1.00 91.38 79 LEU A CA 1
ATOM 603 C C . LEU A 1 79 ? 10.970 12.710 -0.622 1.00 91.38 79 LEU A C 1
ATOM 605 O O . LEU A 1 79 ? 9.780 12.961 -0.815 1.00 91.38 79 LEU A O 1
ATOM 609 N N . ARG A 1 80 ? 11.603 13.027 0.510 1.00 91.69 80 ARG A N 1
ATOM 610 C CA . ARG A 1 80 ? 10.973 13.703 1.644 1.00 91.69 80 ARG A CA 1
ATOM 611 C C . ARG A 1 80 ? 10.343 15.033 1.235 1.00 91.69 80 ARG A C 1
ATOM 613 O O . ARG A 1 80 ? 9.181 15.265 1.545 1.00 91.69 80 ARG A O 1
ATOM 620 N N . HIS A 1 81 ? 11.073 15.864 0.491 1.00 92.00 81 HIS A N 1
ATOM 621 C CA . HIS A 1 81 ? 10.578 17.158 0.019 1.00 92.00 81 HIS A CA 1
ATOM 622 C C . HIS A 1 81 ? 9.306 17.030 -0.830 1.00 92.00 81 HIS A C 1
ATOM 624 O O . HIS A 1 81 ? 8.362 17.792 -0.638 1.00 92.00 81 HIS A O 1
ATOM 630 N N . VAL A 1 82 ? 9.254 16.045 -1.735 1.00 91.69 82 VAL A N 1
ATOM 631 C CA . VAL A 1 82 ? 8.058 15.782 -2.552 1.00 91.69 82 VAL A CA 1
ATOM 632 C C . VAL A 1 82 ? 6.870 15.376 -1.679 1.00 91.69 82 VAL A C 1
ATOM 634 O O . VAL A 1 82 ? 5.761 15.861 -1.883 1.00 91.69 82 VAL A O 1
ATOM 637 N N . ILE A 1 83 ? 7.087 14.490 -0.706 1.00 90.12 83 ILE A N 1
ATOM 638 C CA . ILE A 1 83 ? 6.015 13.967 0.147 1.00 90.12 83 ILE A CA 1
ATOM 639 C C . ILE A 1 83 ? 5.480 15.060 1.077 1.00 90.12 83 ILE A C 1
ATOM 641 O O . ILE A 1 83 ? 4.278 15.317 1.078 1.00 90.12 83 ILE A O 1
ATOM 645 N N . GLU A 1 84 ? 6.357 15.739 1.819 1.00 89.75 84 GLU A N 1
ATOM 646 C CA . GLU A 1 84 ? 5.980 16.768 2.798 1.00 89.75 84 GLU A CA 1
ATOM 647 C C . GLU A 1 84 ? 5.454 18.057 2.137 1.00 89.75 84 GLU A C 1
ATOM 649 O O . GLU A 1 84 ? 4.670 18.784 2.743 1.00 89.75 84 GLU A O 1
ATOM 654 N N . GLY A 1 85 ? 5.847 18.334 0.887 1.00 91.31 85 GLY A N 1
ATOM 655 C CA . GLY A 1 85 ? 5.394 19.496 0.114 1.00 91.31 85 GLY A CA 1
ATOM 656 C C . GLY A 1 85 ? 4.049 19.320 -0.605 1.00 91.31 85 GLY A C 1
ATOM 657 O O . GLY A 1 85 ? 3.589 20.243 -1.280 1.00 91.31 85 GLY A O 1
ATOM 658 N N . SER A 1 86 ? 3.415 18.152 -0.495 1.00 93.06 86 SER A N 1
ATOM 659 C CA . SER A 1 86 ? 2.185 17.805 -1.217 1.00 93.06 86 SER A CA 1
ATOM 660 C C . SER A 1 86 ? 0.975 17.654 -0.284 1.00 93.06 86 SER A C 1
ATOM 662 O O . SER A 1 86 ? 1.100 17.537 0.933 1.00 93.06 86 SER A O 1
ATOM 664 N N . THR A 1 87 ? -0.235 17.651 -0.851 1.00 92.56 87 THR A N 1
ATOM 665 C CA . THR A 1 87 ? -1.451 17.236 -0.119 1.00 92.56 87 THR A CA 1
ATOM 666 C C . THR A 1 87 ? -1.513 15.714 0.038 1.00 92.56 87 THR A C 1
ATOM 668 O O . THR A 1 87 ? -2.083 15.207 1.003 1.00 92.56 87 THR A O 1
ATOM 671 N N . GLY A 1 88 ? -0.913 14.993 -0.904 1.00 93.56 88 GLY A N 1
ATOM 672 C CA . GLY A 1 88 ? -0.749 13.551 -0.884 1.00 93.56 88 GLY A CA 1
ATOM 673 C C . GLY A 1 88 ? 0.206 13.125 -1.990 1.00 93.56 88 GLY A C 1
ATOM 674 O O . GLY A 1 88 ? 0.406 13.859 -2.961 1.00 93.56 88 GLY A O 1
ATOM 675 N N . THR A 1 89 ? 0.744 11.918 -1.849 1.00 95.44 89 THR A N 1
ATOM 676 C CA . THR A 1 89 ? 1.638 11.308 -2.831 1.00 95.44 89 THR A CA 1
ATOM 677 C C . THR A 1 89 ? 1.375 9.811 -2.894 1.00 95.44 89 THR A C 1
ATOM 679 O O . THR A 1 89 ? 1.216 9.161 -1.857 1.00 95.44 89 THR A O 1
ATOM 682 N N . GLU A 1 90 ? 1.376 9.270 -4.105 1.00 96.62 90 GLU A N 1
ATOM 683 C CA . GLU A 1 90 ? 1.448 7.834 -4.360 1.00 96.62 90 GLU A CA 1
ATOM 684 C C . GLU A 1 90 ? 2.674 7.550 -5.225 1.00 96.62 90 GLU A C 1
ATOM 686 O O . GLU A 1 90 ? 2.958 8.268 -6.188 1.00 96.62 90 GLU A O 1
ATOM 691 N N . LEU A 1 91 ? 3.405 6.502 -4.879 1.00 97.19 91 LEU A N 1
ATOM 692 C CA . LEU A 1 91 ? 4.605 6.082 -5.577 1.00 97.19 91 LEU A CA 1
ATOM 693 C C . LEU A 1 91 ? 4.415 4.657 -6.081 1.00 97.19 91 LEU A C 1
ATOM 695 O O . LEU A 1 91 ? 4.168 3.767 -5.279 1.00 97.19 91 LEU A O 1
ATOM 699 N N . PHE A 1 92 ? 4.591 4.428 -7.379 1.00 97.56 92 PHE A N 1
ATOM 700 C CA . PHE A 1 92 ? 4.490 3.107 -7.991 1.00 97.56 92 PHE A CA 1
ATOM 701 C C . PHE A 1 92 ? 5.791 2.737 -8.693 1.00 97.56 92 PHE A C 1
ATOM 703 O O . PHE A 1 92 ? 6.329 3.510 -9.486 1.00 97.56 92 PHE A O 1
ATOM 710 N N . TRP A 1 93 ? 6.244 1.510 -8.481 1.00 98.06 93 TRP A N 1
ATOM 711 C CA . TRP A 1 93 ? 7.227 0.850 -9.326 1.00 98.06 93 TRP A CA 1
ATOM 712 C C . TRP A 1 93 ? 6.624 -0.417 -9.904 1.00 98.06 93 TRP A C 1
ATOM 714 O O . TRP A 1 93 ? 6.228 -1.320 -9.175 1.00 98.06 93 TRP A O 1
ATOM 724 N N . MET A 1 94 ? 6.565 -0.484 -11.228 1.00 97.38 94 MET A N 1
ATOM 725 C CA . MET A 1 94 ? 6.207 -1.702 -11.946 1.00 97.38 94 MET A CA 1
ATOM 726 C C . MET A 1 94 ? 7.501 -2.317 -12.468 1.00 97.38 94 MET A C 1
ATOM 728 O O . MET A 1 94 ? 8.195 -1.633 -13.228 1.00 97.38 94 MET A O 1
ATOM 732 N N . PRO A 1 95 ? 7.857 -3.546 -12.067 1.00 97.12 95 PRO A N 1
ATOM 733 C CA . PRO A 1 95 ? 9.152 -4.109 -12.407 1.00 97.12 95 PRO A CA 1
ATOM 734 C C . PRO A 1 95 ? 9.289 -4.281 -13.920 1.00 97.12 95 PRO A C 1
ATOM 736 O O . PRO A 1 95 ? 8.313 -4.572 -14.614 1.00 97.12 95 PRO A O 1
ATOM 739 N N . PHE A 1 96 ? 10.516 -4.126 -14.418 1.00 97.19 96 PHE A N 1
ATOM 740 C CA . PHE A 1 96 ? 10.899 -4.329 -15.815 1.00 97.19 96 PHE A CA 1
ATOM 741 C C . PHE A 1 96 ? 10.317 -3.308 -16.800 1.00 97.19 96 PHE A C 1
ATOM 743 O O . PHE A 1 96 ? 10.323 -3.534 -18.014 1.00 97.19 96 PHE A O 1
ATOM 750 N N . ASN A 1 97 ? 9.816 -2.169 -16.322 1.00 96.56 97 ASN A N 1
ATOM 751 C CA . ASN A 1 97 ? 9.172 -1.193 -17.194 1.00 96.56 97 ASN A CA 1
ATOM 752 C C . ASN A 1 97 ? 10.120 -0.501 -18.196 1.00 96.56 97 ASN A C 1
ATOM 754 O O . ASN A 1 97 ? 9.649 0.110 -19.163 1.00 96.56 97 ASN A O 1
ATOM 758 N N . ARG A 1 98 ? 11.441 -0.658 -18.025 1.00 95.19 98 ARG A N 1
ATOM 759 C CA . ARG A 1 98 ? 12.464 -0.253 -19.004 1.00 95.19 98 ARG A CA 1
ATOM 760 C C . ARG A 1 98 ? 13.316 -1.393 -19.558 1.00 95.19 98 ARG A C 1
ATOM 762 O O . ARG A 1 98 ? 14.298 -1.138 -20.250 1.00 95.19 98 ARG A O 1
ATOM 769 N N . TYR A 1 99 ? 12.916 -2.642 -19.321 1.00 93.12 99 TYR A N 1
ATOM 770 C CA . TYR A 1 99 ? 13.699 -3.829 -19.671 1.00 93.12 99 TYR A CA 1
ATOM 771 C C . TYR A 1 99 ? 14.174 -3.853 -21.125 1.00 93.12 99 TYR A C 1
ATOM 773 O O . TYR A 1 99 ? 15.372 -3.956 -21.379 1.00 93.12 99 TYR A O 1
ATOM 781 N N . TYR A 1 100 ? 13.264 -3.713 -22.093 1.00 87.81 100 TYR A N 1
ATOM 782 C CA . TYR A 1 100 ? 13.650 -3.781 -23.503 1.00 87.81 100 TYR A CA 1
ATOM 783 C C . TYR A 1 100 ? 14.486 -2.596 -23.959 1.00 87.81 100 TYR A C 1
ATOM 785 O O . TYR A 1 100 ? 15.368 -2.777 -24.789 1.00 87.81 100 TYR A O 1
ATOM 793 N N . GLN A 1 101 ? 14.239 -1.402 -23.425 1.00 89.81 101 GLN A N 1
ATOM 794 C CA . GLN A 1 101 ? 15.038 -0.227 -23.748 1.00 89.81 101 GLN A CA 1
ATOM 795 C C . GLN A 1 101 ? 16.476 -0.401 -23.252 1.00 89.81 101 GLN A C 1
ATOM 797 O O . GLN A 1 101 ? 17.403 -0.048 -23.972 1.00 89.81 101 GLN A O 1
ATOM 802 N N . THR A 1 102 ? 16.662 -0.986 -22.065 1.00 88.88 102 THR A N 1
ATOM 803 C CA . THR A 1 102 ? 17.992 -1.293 -21.527 1.00 88.88 102 THR A CA 1
ATOM 804 C C . THR A 1 102 ? 18.690 -2.380 -22.346 1.00 88.88 102 THR A C 1
ATOM 806 O O . THR A 1 102 ? 19.809 -2.175 -22.805 1.00 88.88 102 THR A O 1
ATOM 809 N N . VAL A 1 103 ? 18.006 -3.493 -22.631 1.00 88.19 103 VAL A N 1
ATOM 810 C CA . VAL A 1 103 ? 18.590 -4.599 -23.412 1.00 88.19 103 VAL A CA 1
ATOM 811 C C . VAL A 1 103 ? 18.908 -4.179 -24.852 1.00 88.19 103 VAL A C 1
ATOM 813 O O . VAL A 1 103 ? 19.949 -4.556 -25.383 1.00 88.19 103 VAL A O 1
ATOM 816 N N . ALA A 1 104 ? 18.056 -3.371 -25.491 1.00 88.56 104 ALA A N 1
ATOM 817 C CA . ALA A 1 104 ? 18.302 -2.855 -26.841 1.00 88.56 104 ALA A CA 1
ATOM 818 C C . ALA A 1 104 ? 19.496 -1.888 -26.904 1.00 88.56 104 ALA A C 1
ATOM 820 O O . ALA A 1 104 ? 20.137 -1.786 -27.947 1.00 88.56 104 ALA A O 1
ATOM 821 N N . ALA A 1 105 ? 19.816 -1.209 -25.798 1.00 90.81 105 ALA A N 1
ATOM 822 C CA . ALA A 1 105 ? 21.017 -0.385 -25.676 1.00 90.81 105 ALA A CA 1
ATOM 823 C C . ALA A 1 105 ? 22.302 -1.213 -25.457 1.00 90.81 105 ALA A C 1
ATOM 825 O O . ALA A 1 105 ? 23.393 -0.651 -25.473 1.00 90.81 105 ALA A O 1
ATOM 826 N N . GLY A 1 106 ? 22.188 -2.537 -25.290 1.00 91.44 106 GLY A N 1
ATOM 827 C CA . GLY A 1 106 ? 23.311 -3.430 -24.993 1.00 91.44 106 GLY A CA 1
ATOM 828 C C . GLY A 1 106 ? 23.651 -3.534 -23.504 1.00 91.44 106 GLY A C 1
ATOM 829 O O . GLY A 1 106 ? 24.632 -4.189 -23.156 1.00 91.44 106 GLY A O 1
ATOM 830 N N . ASP A 1 107 ? 22.840 -2.932 -22.632 1.00 91.50 107 ASP A N 1
ATOM 831 C CA . ASP A 1 107 ? 23.054 -2.914 -21.189 1.00 91.50 107 ASP A CA 1
ATOM 832 C C . ASP A 1 107 ? 22.293 -4.048 -20.483 1.00 91.50 107 ASP A C 1
ATOM 834 O O . ASP A 1 107 ? 21.241 -4.519 -20.930 1.00 91.50 107 ASP A O 1
ATOM 838 N N . ALA A 1 108 ? 22.796 -4.466 -19.319 1.00 90.88 108 ALA A N 1
ATOM 839 C CA . ALA A 1 108 ? 22.057 -5.350 -18.424 1.00 90.88 108 ALA A CA 1
ATOM 840 C C . ALA A 1 108 ? 20.946 -4.566 -17.707 1.00 90.88 108 ALA A C 1
ATOM 842 O O . ALA A 1 108 ? 21.187 -3.495 -17.145 1.00 90.88 108 ALA A O 1
ATOM 843 N N . TRP A 1 109 ? 19.724 -5.105 -17.693 1.00 94.12 109 TRP A N 1
ATOM 844 C CA . TRP A 1 109 ? 18.636 -4.495 -16.931 1.00 94.12 109 TRP A CA 1
ATOM 845 C C . TRP A 1 109 ? 18.938 -4.512 -15.429 1.00 94.12 109 TRP A C 1
ATOM 847 O O . TRP A 1 109 ? 19.346 -5.531 -14.872 1.00 94.12 109 TRP A O 1
ATOM 857 N N . THR A 1 110 ? 18.681 -3.380 -14.775 1.00 94.25 110 THR A N 1
ATOM 858 C CA . THR A 1 110 ? 18.688 -3.252 -13.318 1.00 94.25 110 THR A CA 1
ATOM 859 C C . THR A 1 110 ? 17.421 -2.522 -12.868 1.00 94.25 110 THR A C 1
ATOM 861 O O . THR A 1 110 ? 16.935 -1.652 -13.599 1.00 94.25 110 THR A O 1
ATOM 864 N N . PRO A 1 111 ? 16.901 -2.787 -11.656 1.00 95.62 111 PRO A N 1
ATOM 865 C CA . PRO A 1 111 ? 15.735 -2.069 -11.139 1.00 95.62 111 PRO A CA 1
ATOM 866 C C . PRO A 1 111 ? 15.924 -0.549 -11.071 1.00 95.62 111 PRO A C 1
ATOM 868 O O . PRO A 1 111 ? 14.966 0.200 -11.219 1.00 95.62 111 PRO A O 1
ATOM 871 N N . ALA A 1 112 ? 17.159 -0.074 -10.877 1.00 94.56 112 ALA A N 1
ATOM 872 C CA . ALA A 1 112 ? 17.469 1.355 -10.838 1.00 94.56 112 ALA A CA 1
ATOM 873 C C . ALA A 1 112 ? 17.168 2.073 -12.167 1.00 94.56 112 ALA A C 1
ATOM 875 O O . ALA A 1 112 ? 16.907 3.278 -12.158 1.00 94.56 112 ALA A O 1
ATOM 876 N N . ALA A 1 113 ? 17.200 1.336 -13.283 1.00 93.94 113 ALA A N 1
ATOM 877 C CA . ALA A 1 113 ? 16.917 1.855 -14.613 1.00 93.94 113 ALA A CA 1
ATOM 878 C C . ALA A 1 113 ? 15.420 1.942 -14.927 1.00 93.94 113 ALA A C 1
ATOM 880 O O . ALA A 1 113 ? 15.069 2.652 -15.864 1.00 93.94 113 ALA A O 1
ATOM 881 N N . ASP A 1 114 ? 14.552 1.243 -14.188 1.00 97.06 114 ASP A N 1
ATOM 882 C CA . ASP A 1 114 ? 13.102 1.368 -14.343 1.00 97.06 114 ASP A CA 1
ATOM 883 C C . ASP A 1 114 ? 12.629 2.750 -13.890 1.00 97.06 114 ASP A C 1
ATOM 885 O O . ASP A 1 114 ? 13.185 3.349 -12.971 1.00 97.06 114 ASP A O 1
ATOM 889 N N . ASP A 1 115 ? 11.561 3.247 -14.506 1.00 97.31 115 ASP A N 1
ATOM 890 C CA . ASP A 1 115 ? 10.929 4.483 -14.071 1.00 97.31 115 ASP A CA 1
ATOM 891 C C . ASP A 1 115 ? 9.939 4.213 -12.924 1.00 97.31 115 ASP A C 1
ATOM 893 O O . ASP A 1 115 ? 9.120 3.296 -12.965 1.00 97.31 115 ASP A O 1
ATOM 897 N N . LEU A 1 116 ? 9.967 5.067 -11.913 1.00 97.12 116 LEU A N 1
ATOM 898 C CA . LEU A 1 116 ? 8.898 5.256 -10.948 1.00 97.12 116 LEU A CA 1
ATOM 899 C C . LEU A 1 116 ? 7.774 6.058 -11.591 1.00 97.12 116 LEU A C 1
ATOM 901 O O . LEU A 1 116 ? 8.031 7.043 -12.285 1.00 97.12 116 LEU A O 1
ATOM 905 N N . TRP A 1 117 ? 6.533 5.678 -11.308 1.00 97.50 117 TRP A N 1
ATOM 906 C CA . TRP A 1 117 ? 5.371 6.529 -11.515 1.00 97.50 117 TRP A CA 1
ATOM 907 C C . TRP A 1 117 ? 5.002 7.183 -10.186 1.00 97.50 117 TRP A C 1
ATOM 909 O O . TRP A 1 117 ? 4.505 6.539 -9.266 1.00 97.50 117 TRP A O 1
ATOM 919 N N . LEU A 1 118 ? 5.280 8.476 -10.088 1.00 96.69 118 LEU A N 1
ATOM 920 C CA . LEU A 1 118 ? 5.023 9.297 -8.917 1.00 96.69 118 LEU A CA 1
ATOM 921 C C . LEU A 1 118 ? 3.797 10.173 -9.189 1.00 96.69 118 LEU A C 1
ATOM 923 O O . LEU A 1 118 ? 3.826 11.028 -10.076 1.00 96.69 118 LEU A O 1
ATOM 927 N N . ARG A 1 119 ? 2.728 9.966 -8.424 1.00 96.88 119 ARG A N 1
ATOM 928 C CA . ARG A 1 119 ? 1.515 10.786 -8.463 1.00 96.88 119 ARG A CA 1
ATOM 929 C C . ARG A 1 119 ? 1.548 11.759 -7.296 1.00 96.88 119 ARG A C 1
ATOM 931 O O . ARG A 1 119 ? 1.545 11.329 -6.145 1.00 96.88 119 ARG A O 1
ATOM 938 N N . VAL A 1 120 ? 1.574 13.054 -7.588 1.00 96.88 120 VAL A N 1
ATOM 939 C CA . VAL A 1 120 ? 1.614 14.120 -6.578 1.00 96.88 120 VAL A CA 1
ATOM 940 C C . VAL A 1 120 ? 0.313 14.902 -6.624 1.00 96.88 120 VAL A C 1
ATOM 942 O O . VAL A 1 120 ? -0.167 15.273 -7.697 1.00 96.88 120 VAL A O 1
ATOM 945 N N . PHE A 1 121 ? -0.270 15.134 -5.455 1.00 96.25 121 PHE A N 1
ATOM 946 C CA . PHE A 1 121 ? -1.576 15.751 -5.310 1.00 96.25 121 PHE A CA 1
ATOM 947 C C . PHE A 1 121 ? -1.462 17.101 -4.607 1.00 96.25 121 PHE A C 1
ATOM 949 O O . PHE A 1 121 ? -0.853 17.207 -3.541 1.00 96.25 121 PHE A O 1
ATOM 956 N N . HIS A 1 122 ? -2.116 18.123 -5.155 1.00 95.81 122 HIS A N 1
ATOM 957 C CA . HIS A 1 122 ? -2.205 19.449 -4.547 1.00 95.81 122 HIS A CA 1
ATOM 958 C C . HIS A 1 122 ? -3.647 19.945 -4.556 1.00 95.81 122 HIS A C 1
ATOM 960 O O . HIS A 1 122 ? -4.308 19.929 -5.596 1.00 95.81 122 HIS A O 1
ATOM 966 N N . ASN A 1 123 ? -4.135 20.436 -3.418 1.00 94.56 123 ASN A N 1
ATOM 967 C CA . ASN A 1 123 ? -5.363 21.230 -3.407 1.00 94.56 123 ASN A CA 1
ATOM 968 C C . ASN A 1 123 ? -5.204 22.441 -4.340 1.00 94.56 123 ASN A C 1
ATOM 970 O O . ASN A 1 123 ? -4.182 23.125 -4.301 1.00 94.56 123 ASN A O 1
ATOM 974 N N . THR A 1 124 ? -6.214 22.714 -5.162 1.00 95.31 124 THR A N 1
ATOM 975 C CA . THR A 1 124 ? -6.214 23.845 -6.100 1.00 95.31 124 THR A CA 1
ATOM 976 C C . THR A 1 124 ? -7.605 24.470 -6.213 1.00 95.31 124 THR A C 1
ATOM 978 O O . THR A 1 124 ? -8.618 23.848 -5.886 1.00 95.31 124 THR A O 1
ATOM 981 N N . THR A 1 125 ? -7.650 25.717 -6.674 1.00 94.88 125 THR A N 1
ATOM 982 C CA . THR A 1 125 ? -8.873 26.432 -7.064 1.00 94.88 125 THR A CA 1
ATOM 983 C C . THR A 1 125 ? -9.119 26.402 -8.576 1.00 94.88 125 THR A C 1
ATOM 985 O O . THR A 1 125 ? -10.139 26.913 -9.028 1.00 94.88 125 THR A O 1
ATOM 988 N N . GLU A 1 126 ? -8.213 25.801 -9.355 1.00 95.06 126 GLU A N 1
ATOM 989 C CA . GLU A 1 126 ? -8.352 25.628 -10.806 1.00 95.06 126 GLU A CA 1
AT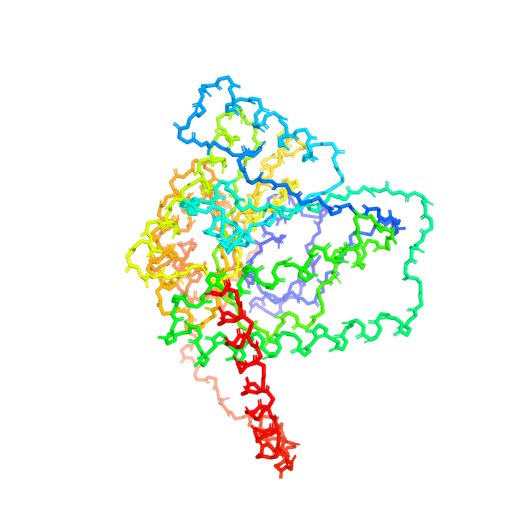OM 990 C C . GLU A 1 126 ? -9.596 24.807 -11.178 1.00 95.06 126 GLU A C 1
ATOM 992 O O . GLU A 1 126 ? -10.060 23.962 -10.408 1.00 95.06 126 GLU A O 1
ATOM 997 N N . GLU A 1 127 ? -10.131 25.031 -12.379 1.00 92.81 127 GLU A N 1
ATOM 998 C CA . GLU A 1 127 ? -11.272 24.277 -12.904 1.00 92.81 127 GLU A CA 1
ATOM 999 C C . GLU A 1 127 ? -10.898 22.838 -13.297 1.00 92.81 127 GLU A C 1
ATOM 1001 O O . GLU A 1 127 ? -9.768 22.543 -13.685 1.00 92.81 127 GLU A O 1
ATOM 1006 N N . VAL A 1 128 ? -11.876 21.929 -13.223 1.00 91.81 128 VAL A N 1
ATOM 1007 C CA . VAL A 1 128 ? -11.700 20.509 -13.565 1.00 91.81 128 VAL A CA 1
ATOM 1008 C C . VAL A 1 128 ? -11.410 20.339 -15.057 1.00 91.81 128 VAL A C 1
ATOM 1010 O O . VAL A 1 128 ? -12.175 20.798 -15.901 1.00 91.81 128 VAL A O 1
ATOM 1013 N N . THR A 1 129 ? -10.347 19.602 -15.381 1.00 85.75 129 THR A N 1
ATOM 1014 C CA . THR A 1 129 ? -9.870 19.396 -16.755 1.00 85.75 129 THR A CA 1
ATOM 1015 C C . THR A 1 129 ? -10.766 18.449 -17.562 1.00 85.75 129 THR A C 1
ATOM 1017 O O . THR A 1 129 ? -11.036 18.716 -18.731 1.00 85.75 129 THR A O 1
ATOM 1020 N N . HIS A 1 130 ? -11.269 17.356 -16.969 1.00 69.06 130 HIS A N 1
ATOM 1021 C CA . HIS A 1 130 ? -12.118 16.379 -17.670 1.00 69.06 130 HIS A CA 1
ATOM 1022 C C . HIS A 1 130 ? -13.550 16.383 -17.123 1.00 69.06 130 HIS A C 1
ATOM 1024 O O . HIS A 1 130 ? -13.944 15.555 -16.301 1.00 69.06 130 HIS A O 1
ATOM 1030 N N . GLY A 1 131 ? -14.357 17.332 -17.599 1.00 59.38 131 GLY A N 1
ATOM 1031 C CA . GLY A 1 131 ? -15.762 17.460 -17.200 1.00 59.38 131 GLY A CA 1
ATOM 1032 C C . GLY A 1 131 ? -16.757 16.605 -17.998 1.00 59.38 131 GLY A C 1
ATOM 1033 O O . GLY A 1 131 ? -17.861 16.370 -17.514 1.00 59.38 131 GLY A O 1
ATOM 1034 N N . ALA A 1 132 ? -16.410 16.139 -19.207 1.00 65.44 132 ALA A N 1
ATOM 1035 C CA . ALA A 1 132 ? -17.372 15.507 -20.117 1.00 65.44 132 ALA A CA 1
ATOM 1036 C C . ALA A 1 132 ? -17.695 14.046 -19.717 1.00 65.44 132 ALA A C 1
ATOM 1038 O O . ALA A 1 132 ? -16.814 13.181 -19.793 1.00 65.44 132 ALA A O 1
ATOM 1039 N N . PRO A 1 133 ? -18.955 13.714 -19.363 1.00 74.69 133 PRO A N 1
ATOM 1040 C CA . PRO A 1 133 ? -19.336 12.363 -18.928 1.00 74.69 133 PRO A CA 1
ATOM 1041 C C . PRO A 1 133 ? -19.059 11.265 -19.965 1.00 74.69 133 PRO A C 1
ATOM 1043 O O . PRO A 1 133 ? -18.741 10.133 -19.605 1.00 74.69 133 PRO A O 1
ATOM 1046 N N . THR A 1 134 ? -19.149 11.598 -21.253 1.00 68.12 134 THR A N 1
ATOM 1047 C CA . THR A 1 134 ? -18.935 10.672 -22.376 1.00 68.12 134 THR A CA 1
ATOM 1048 C C . THR A 1 134 ? -17.489 10.195 -22.472 1.00 68.12 134 THR A C 1
ATOM 1050 O O . THR A 1 134 ? -17.249 8.998 -22.625 1.00 68.12 134 THR A O 1
ATOM 1053 N N . VAL A 1 135 ? -16.524 11.107 -22.313 1.00 72.19 135 VAL A N 1
ATOM 1054 C CA . VAL A 1 135 ? -15.090 10.780 -22.291 1.00 72.19 135 VAL A CA 1
ATOM 1055 C C . VAL A 1 135 ? -14.790 9.851 -21.119 1.00 72.19 135 VAL A C 1
ATOM 1057 O O . VAL A 1 135 ? -14.127 8.830 -21.286 1.00 72.19 135 VAL A O 1
ATOM 1060 N N . ARG A 1 136 ? -15.355 10.145 -19.942 1.00 76.56 136 ARG A N 1
ATOM 1061 C CA . ARG A 1 136 ? -15.168 9.313 -18.750 1.00 76.56 136 ARG A CA 1
ATOM 1062 C C . ARG A 1 136 ? -15.746 7.910 -18.927 1.00 76.56 136 ARG A C 1
ATOM 1064 O O . ARG A 1 136 ? -15.062 6.939 -18.627 1.00 76.56 136 ARG A O 1
ATOM 1071 N N . ALA A 1 137 ? -16.958 7.790 -19.466 1.00 81.25 137 ALA A N 1
ATOM 1072 C CA . ALA A 1 137 ? -17.575 6.491 -19.727 1.00 81.25 137 ALA A CA 1
ATOM 1073 C C . ALA A 1 137 ? -16.742 5.632 -20.697 1.00 81.25 137 ALA A C 1
ATOM 1075 O O . ALA A 1 137 ? -16.567 4.435 -20.462 1.00 81.25 137 ALA A O 1
ATOM 1076 N N . ALA A 1 138 ? -16.183 6.240 -21.750 1.00 78.56 138 ALA A N 1
ATOM 1077 C CA . ALA A 1 138 ? -15.307 5.548 -22.693 1.00 78.56 138 ALA A CA 1
ATOM 1078 C C . ALA A 1 138 ? -14.014 5.050 -22.021 1.00 78.56 138 ALA A C 1
ATOM 1080 O O . ALA A 1 138 ? -13.653 3.882 -22.182 1.00 78.56 138 ALA A O 1
ATOM 1081 N N . LEU A 1 139 ? -13.360 5.896 -21.214 1.00 80.12 139 LEU A N 1
ATOM 1082 C CA . LEU A 1 139 ? -12.162 5.523 -20.453 1.00 80.12 139 LEU A CA 1
ATOM 1083 C C . LEU A 1 139 ? -12.445 4.387 -19.462 1.00 80.12 139 LEU A C 1
ATOM 1085 O O . LEU A 1 139 ? -11.691 3.418 -19.409 1.00 80.12 139 LEU A O 1
ATOM 1089 N N . THR A 1 140 ? -13.563 4.448 -18.733 1.00 84.31 140 THR A N 1
ATOM 1090 C CA . THR A 1 140 ? -14.003 3.376 -17.828 1.00 84.31 140 THR A CA 1
ATOM 1091 C C . THR A 1 140 ? -14.226 2.055 -18.572 1.00 84.31 140 THR A C 1
ATOM 1093 O O . THR A 1 140 ? -13.781 1.000 -18.115 1.00 84.31 140 THR A O 1
ATOM 1096 N N . GLY A 1 141 ? -14.869 2.098 -19.744 1.00 85.25 141 GLY A N 1
ATOM 1097 C CA . GLY A 1 141 ? -15.060 0.920 -20.591 1.00 85.25 141 GLY A CA 1
ATOM 1098 C C . GLY A 1 141 ? -13.736 0.313 -21.064 1.00 85.25 141 GLY A C 1
ATOM 1099 O O . GLY A 1 141 ? -13.550 -0.901 -20.973 1.00 85.25 141 GLY A O 1
ATOM 1100 N N . MET A 1 142 ? -12.797 1.150 -21.514 1.00 85.12 142 MET A N 1
ATOM 1101 C CA . MET A 1 142 ? -11.458 0.720 -21.929 1.00 85.12 142 MET A CA 1
ATOM 1102 C C . MET A 1 142 ? -10.670 0.100 -20.768 1.00 85.12 142 MET A C 1
ATOM 1104 O O . MET A 1 142 ? -10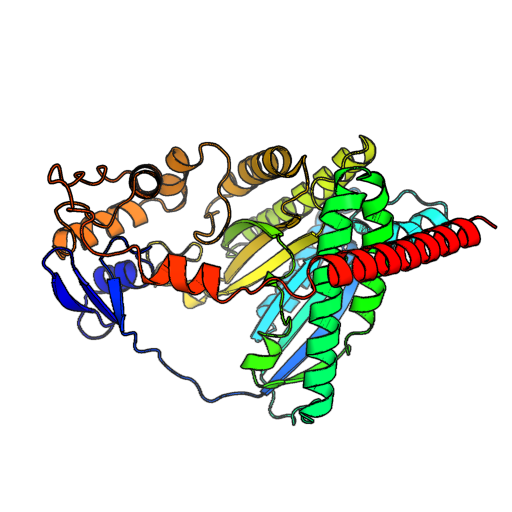.107 -0.982 -20.931 1.00 85.12 142 MET A O 1
ATOM 1108 N N . GLN A 1 143 ? -10.692 0.721 -19.583 1.00 87.12 143 GLN A N 1
ATOM 1109 C CA . GLN A 1 143 ? -10.048 0.180 -18.383 1.00 87.12 143 GLN A CA 1
ATOM 1110 C C . GLN A 1 143 ? -10.609 -1.197 -18.016 1.00 87.12 143 GLN A C 1
ATOM 1112 O O . GLN A 1 143 ? -9.839 -2.115 -17.751 1.00 87.12 143 GLN A O 1
ATOM 1117 N N . ARG A 1 144 ? -11.934 -1.395 -18.079 1.00 90.50 144 ARG A N 1
ATOM 1118 C CA . ARG A 1 144 ? -12.544 -2.711 -17.823 1.00 90.50 144 ARG A CA 1
ATOM 1119 C C . ARG A 1 144 ? -11.970 -3.797 -18.728 1.00 90.50 144 ARG A C 1
ATOM 1121 O O . ARG A 1 144 ? -11.627 -4.881 -18.259 1.00 90.50 144 ARG A O 1
ATOM 1128 N N . TRP A 1 145 ? -11.893 -3.515 -20.026 1.00 88.56 145 TRP A N 1
ATOM 1129 C CA . TRP A 1 145 ? -11.351 -4.453 -21.004 1.00 88.56 145 TRP A CA 1
ATOM 1130 C C . TRP A 1 145 ? -9.872 -4.725 -20.775 1.00 88.56 145 TRP A C 1
ATOM 1132 O O . TRP A 1 145 ? -9.461 -5.884 -20.816 1.00 88.56 145 TRP A O 1
ATOM 1142 N N . GLN A 1 146 ? -9.097 -3.684 -20.469 1.00 89.62 146 GLN A N 1
ATOM 1143 C CA . GLN A 1 146 ? -7.695 -3.818 -20.101 1.00 89.62 146 GLN A CA 1
ATOM 1144 C C . GLN A 1 146 ? -7.527 -4.721 -18.874 1.00 89.62 146 GLN A C 1
ATOM 1146 O O . GLN A 1 146 ? -6.713 -5.635 -18.920 1.00 89.62 146 GLN A O 1
ATOM 1151 N N . MET A 1 147 ? -8.321 -4.536 -17.813 1.00 91.88 147 MET A N 1
ATOM 1152 C CA . MET A 1 147 ? -8.246 -5.376 -16.610 1.00 91.88 147 MET A CA 1
ATOM 1153 C C . MET A 1 147 ? -8.578 -6.843 -16.910 1.00 91.88 147 MET A C 1
ATOM 1155 O O . MET A 1 147 ? -7.851 -7.734 -16.478 1.00 91.88 147 MET A O 1
ATOM 1159 N N . LEU A 1 148 ? -9.622 -7.110 -17.704 1.00 92.19 148 LEU A N 1
ATOM 1160 C CA . LEU A 1 148 ? -9.988 -8.475 -18.106 1.00 92.19 148 LEU A CA 1
ATOM 1161 C C . LEU A 1 148 ? -8.916 -9.144 -18.977 1.00 92.19 148 LEU A C 1
ATOM 1163 O O . LEU A 1 148 ? -8.639 -10.332 -18.812 1.00 92.19 148 LEU A O 1
ATOM 1167 N N . LEU A 1 149 ? -8.321 -8.398 -19.910 1.00 91.81 149 LEU A N 1
ATOM 1168 C CA . LEU A 1 149 ? -7.252 -8.903 -20.767 1.00 91.81 149 LEU A CA 1
ATOM 1169 C C . LEU A 1 149 ? -5.979 -9.173 -19.961 1.00 91.81 149 LEU A C 1
ATOM 1171 O O . LEU A 1 149 ? -5.389 -10.241 -20.108 1.00 91.81 149 LEU A O 1
ATOM 1175 N N . SER A 1 150 ? -5.585 -8.248 -19.082 1.00 92.31 150 SER A N 1
ATOM 1176 C CA . SER A 1 150 ? -4.453 -8.430 -18.172 1.00 92.31 150 SER A CA 1
ATOM 1177 C C . SER A 1 150 ? -4.645 -9.668 -17.307 1.00 92.31 150 SER A C 1
ATOM 1179 O O . SER A 1 150 ? -3.742 -10.494 -17.218 1.00 92.31 150 SER A O 1
ATOM 1181 N N . ASP A 1 151 ? -5.830 -9.847 -16.729 1.00 93.81 151 ASP A N 1
ATOM 1182 C CA . ASP A 1 151 ? -6.164 -11.016 -15.922 1.00 93.81 151 ASP A CA 1
ATOM 1183 C C . ASP A 1 151 ? -6.099 -12.324 -16.726 1.00 93.81 151 ASP A C 1
ATOM 1185 O O . ASP A 1 151 ? -5.563 -13.326 -16.251 1.00 93.81 151 ASP A O 1
ATOM 1189 N N . PHE A 1 152 ? -6.575 -12.323 -17.975 1.00 94.19 152 PHE A N 1
ATOM 1190 C CA . PHE A 1 152 ? -6.426 -13.470 -18.871 1.00 94.19 152 PHE A CA 1
ATOM 1191 C C . PHE A 1 152 ? -4.949 -13.786 -19.157 1.00 94.19 152 PHE A C 1
ATOM 1193 O O . PHE A 1 152 ? -4.546 -14.946 -19.041 1.00 94.19 152 PHE A O 1
ATOM 1200 N N . ILE A 1 153 ? -4.149 -12.777 -19.514 1.00 94.31 153 ILE A N 1
ATOM 1201 C CA . ILE A 1 153 ? -2.725 -12.933 -19.843 1.00 94.31 153 ILE A CA 1
ATOM 1202 C C . ILE A 1 153 ? -1.949 -13.459 -18.632 1.00 94.31 153 ILE A C 1
ATOM 1204 O O . ILE A 1 153 ? -1.189 -14.416 -18.767 1.00 94.31 153 ILE A O 1
ATOM 1208 N N . HIS A 1 154 ? -2.183 -12.912 -17.438 1.00 95.00 154 HIS A N 1
ATOM 1209 C CA . HIS A 1 154 ? -1.522 -13.385 -16.222 1.00 95.00 154 HIS A CA 1
ATOM 1210 C C . HIS A 1 154 ? -1.857 -14.841 -15.918 1.00 95.00 154 HIS A C 1
ATOM 1212 O O . HIS A 1 154 ? -0.956 -15.648 -15.696 1.00 95.00 154 HIS A O 1
ATOM 1218 N N . ARG A 1 155 ? -3.146 -15.194 -15.964 1.00 93.88 155 ARG A N 1
ATOM 1219 C CA . ARG A 1 155 ? -3.600 -16.536 -15.590 1.00 93.88 155 ARG A CA 1
ATOM 1220 C C . ARG A 1 155 ? -3.172 -17.620 -16.566 1.00 93.88 155 ARG A C 1
ATOM 1222 O O . ARG A 1 155 ? -2.931 -18.738 -16.122 1.00 93.88 155 ARG A O 1
ATOM 1229 N N . ASN A 1 156 ? -3.113 -17.315 -17.862 1.00 93.19 156 ASN A N 1
ATOM 1230 C CA . ASN A 1 156 ? -2.936 -18.332 -18.905 1.00 93.19 156 ASN A CA 1
ATOM 1231 C C . ASN A 1 156 ? -1.568 -18.289 -19.595 1.00 93.19 156 ASN A C 1
ATOM 1233 O O . ASN A 1 156 ? -1.196 -19.273 -20.225 1.00 93.19 156 ASN A O 1
ATOM 1237 N N . ILE A 1 157 ? -0.846 -17.167 -19.525 1.00 94.44 157 ILE A N 1
ATOM 1238 C CA . ILE A 1 157 ? 0.433 -16.989 -20.224 1.00 94.44 157 ILE A CA 1
ATOM 1239 C C . ILE A 1 157 ? 1.552 -16.766 -19.213 1.00 94.44 157 ILE A C 1
ATOM 1241 O O . ILE A 1 157 ? 2.481 -17.563 -19.163 1.00 94.44 157 ILE A O 1
ATOM 1245 N N . LEU A 1 158 ? 1.470 -15.719 -18.386 1.00 94.12 158 LEU A N 1
ATOM 1246 C CA . LEU A 1 158 ? 2.586 -15.340 -17.505 1.00 94.12 158 LEU A CA 1
ATOM 1247 C C . LEU A 1 158 ? 2.784 -16.313 -16.335 1.00 94.12 158 LEU A C 1
ATOM 1249 O O . LEU A 1 158 ? 3.910 -16.492 -15.890 1.00 94.12 158 LEU A O 1
ATOM 1253 N N . SER A 1 159 ? 1.725 -16.988 -15.881 1.00 92.56 159 SER A N 1
ATOM 1254 C CA . SER A 1 159 ? 1.812 -18.055 -14.872 1.00 92.56 159 SER A CA 1
ATOM 1255 C C . SER A 1 159 ? 2.594 -19.286 -15.351 1.00 92.56 159 SER A C 1
ATOM 1257 O O . SER A 1 159 ? 3.173 -19.996 -14.534 1.00 92.56 159 SER A O 1
ATOM 1259 N N . VAL A 1 160 ? 2.613 -19.539 -16.665 1.00 92.31 160 VAL A N 1
ATOM 1260 C CA . VAL A 1 160 ? 3.306 -20.677 -17.299 1.00 92.31 160 VAL A CA 1
ATOM 1261 C C . VAL A 1 160 ? 4.654 -20.249 -17.884 1.00 92.31 160 VAL A C 1
ATOM 1263 O O . VAL A 1 160 ? 5.606 -21.027 -17.918 1.00 92.31 160 VAL A O 1
ATOM 1266 N N . HIS A 1 161 ? 4.749 -18.998 -18.329 1.00 92.75 161 HIS A N 1
ATOM 1267 C CA . HIS A 1 161 ? 5.924 -18.408 -18.958 1.00 92.75 161 HIS A CA 1
ATOM 1268 C C . HIS A 1 161 ? 6.328 -17.113 -18.233 1.00 92.75 161 HIS A C 1
ATOM 1270 O O . HIS A 1 161 ? 6.191 -16.024 -18.799 1.00 92.75 161 HIS A O 1
ATOM 1276 N N . PRO A 1 162 ? 6.851 -17.203 -16.994 1.00 92.12 162 PRO A N 1
ATOM 1277 C CA . PRO A 1 162 ? 7.184 -16.031 -16.178 1.00 92.12 162 PRO A CA 1
ATOM 1278 C C . PRO A 1 162 ? 8.214 -15.111 -16.844 1.00 92.12 162 PRO A C 1
ATOM 1280 O O . PRO A 1 162 ? 8.160 -13.899 -16.675 1.00 92.12 162 PRO A O 1
ATOM 1283 N N . MET A 1 163 ? 9.083 -15.641 -17.706 1.00 93.06 163 MET A N 1
ATOM 1284 C CA . MET A 1 163 ? 10.061 -14.839 -18.454 1.00 93.06 163 MET A CA 1
ATOM 1285 C C . MET A 1 163 ? 9.449 -13.903 -19.510 1.00 93.06 163 MET A C 1
ATOM 1287 O O . MET A 1 163 ? 10.168 -13.105 -20.105 1.00 93.06 163 MET A O 1
ATOM 1291 N N . LEU A 1 164 ? 8.132 -13.957 -19.736 1.00 94.00 164 LEU A N 1
ATOM 1292 C CA . LEU A 1 164 ? 7.406 -12.962 -20.531 1.00 94.00 164 LEU A CA 1
ATOM 1293 C C . LEU A 1 164 ? 6.932 -11.757 -19.702 1.00 94.00 164 LEU A C 1
ATOM 1295 O O . LEU A 1 164 ? 6.494 -10.764 -20.283 1.00 94.00 164 LEU A O 1
ATOM 1299 N N . VAL A 1 165 ? 7.032 -11.805 -18.367 1.00 95.31 165 VAL A N 1
ATOM 1300 C CA . VAL A 1 165 ? 6.660 -10.693 -17.474 1.00 95.31 165 VAL A CA 1
ATOM 1301 C C . VAL A 1 165 ? 7.421 -9.409 -17.834 1.00 95.31 165 VAL A C 1
ATOM 1303 O O . VAL A 1 165 ? 6.749 -8.391 -18.019 1.00 95.31 165 VAL A O 1
ATOM 1306 N N . PRO A 1 166 ? 8.757 -9.416 -18.047 1.00 95.75 166 PRO A N 1
ATOM 1307 C CA . PRO A 1 166 ? 9.472 -8.204 -18.437 1.00 95.75 166 PRO A CA 1
ATOM 1308 C C . PRO A 1 166 ? 8.934 -7.557 -19.711 1.00 95.75 166 PRO A C 1
ATOM 1310 O O . PRO A 1 166 ? 8.786 -6.339 -19.791 1.00 95.75 166 PRO A O 1
ATOM 1313 N N . ALA A 1 167 ? 8.572 -8.382 -20.693 1.00 92.19 167 ALA A N 1
ATOM 1314 C CA . ALA A 1 167 ? 8.029 -7.913 -21.955 1.00 92.19 167 ALA A CA 1
ATOM 1315 C C . ALA A 1 167 ? 6.664 -7.248 -21.786 1.00 92.19 167 ALA A C 1
ATOM 1317 O O . ALA A 1 167 ? 6.413 -6.157 -22.304 1.00 92.19 167 ALA A O 1
ATOM 1318 N N . PHE A 1 168 ? 5.791 -7.917 -21.032 1.00 94.06 168 PHE A N 1
ATOM 1319 C CA . PHE A 1 168 ? 4.448 -7.442 -20.747 1.00 94.06 168 PHE A CA 1
ATOM 1320 C C . PHE A 1 168 ? 4.473 -6.098 -20.008 1.00 94.06 168 PHE A C 1
ATOM 1322 O O . PHE A 1 168 ? 3.771 -5.171 -20.414 1.00 94.06 168 PHE A O 1
ATOM 1329 N N . TYR A 1 169 ? 5.316 -5.959 -18.980 1.00 94.62 169 TYR A N 1
ATOM 1330 C CA . TYR A 1 169 ? 5.411 -4.729 -18.191 1.00 94.62 169 TYR A CA 1
ATOM 1331 C C . TYR A 1 169 ? 6.143 -3.601 -18.906 1.00 94.62 169 TYR A C 1
ATOM 1333 O O . TYR A 1 169 ? 5.677 -2.463 -18.849 1.00 94.62 169 TYR A O 1
ATOM 1341 N N . SER A 1 170 ? 7.214 -3.899 -19.645 1.00 93.38 170 SER A N 1
ATOM 1342 C CA . SER A 1 170 ? 7.883 -2.907 -20.488 1.00 93.38 170 SER A CA 1
ATOM 1343 C C . SER A 1 170 ? 6.894 -2.282 -21.474 1.00 93.38 170 SER A C 1
ATOM 1345 O O . SER A 1 170 ? 6.794 -1.059 -21.548 1.00 93.38 170 SER A O 1
ATOM 1347 N N . LEU A 1 171 ? 6.069 -3.082 -22.160 1.00 89.94 171 LEU A N 1
ATOM 1348 C CA . LEU A 1 171 ? 5.055 -2.555 -23.078 1.00 89.94 171 LEU A CA 1
ATOM 1349 C C . LEU A 1 171 ? 3.895 -1.864 -22.344 1.00 89.94 171 LEU A C 1
ATOM 1351 O O . LEU A 1 171 ? 3.521 -0.744 -22.692 1.00 89.94 171 LEU A O 1
ATOM 1355 N N . GLY A 1 172 ? 3.331 -2.509 -21.321 1.00 88.62 172 GLY A N 1
ATOM 1356 C CA . GLY A 1 172 ? 2.176 -1.998 -20.585 1.00 88.62 172 GLY A CA 1
ATOM 1357 C C . GLY A 1 172 ? 2.449 -0.651 -19.919 1.00 88.62 172 GLY A C 1
ATOM 1358 O O . GLY A 1 172 ? 1.604 0.241 -19.977 1.00 88.62 172 GLY A O 1
ATOM 1359 N N . PHE A 1 173 ? 3.649 -0.441 -19.376 1.00 93.38 173 PHE A N 1
ATOM 1360 C CA . PHE A 1 173 ? 4.003 0.816 -18.718 1.00 93.38 173 PHE A CA 1
ATOM 1361 C C . PHE A 1 173 ? 4.056 2.011 -19.679 1.00 93.38 173 PHE A C 1
ATOM 1363 O O . PHE A 1 173 ? 3.751 3.134 -19.277 1.00 93.38 173 PHE A O 1
ATOM 1370 N N . HIS A 1 174 ? 4.341 1.801 -20.970 1.00 87.44 174 HIS A N 1
ATOM 1371 C CA . HIS A 1 174 ? 4.235 2.884 -21.957 1.00 87.44 174 HIS A CA 1
ATOM 1372 C C . HIS A 1 174 ? 2.814 3.433 -22.051 1.00 87.44 174 HIS A C 1
ATOM 1374 O O . HIS A 1 174 ? 2.646 4.636 -22.220 1.00 87.44 174 HIS A O 1
ATOM 1380 N N . THR A 1 175 ? 1.792 2.588 -21.886 1.00 86.31 175 THR A N 1
ATOM 1381 C CA . THR A 1 175 ? 0.398 3.056 -21.876 1.00 86.31 175 THR A CA 1
ATOM 1382 C C . THR A 1 175 ? 0.081 3.901 -20.644 1.00 86.31 175 THR A C 1
ATOM 1384 O O . THR A 1 175 ? -0.721 4.825 -20.729 1.00 86.31 175 THR A O 1
ATOM 1387 N N . ILE A 1 176 ? 0.764 3.660 -19.521 1.00 87.62 176 ILE A N 1
ATOM 1388 C CA . ILE A 1 176 ? 0.632 4.469 -18.303 1.00 87.62 176 ILE A CA 1
ATOM 1389 C C . ILE A 1 176 ? 1.285 5.840 -18.497 1.00 87.62 176 ILE A C 1
ATOM 1391 O O . ILE A 1 176 ? 0.748 6.853 -18.062 1.00 87.62 176 ILE A O 1
ATOM 1395 N N . LYS A 1 177 ? 2.393 5.916 -19.239 1.00 88.25 177 LYS A N 1
ATOM 1396 C CA . LYS A 1 177 ? 3.023 7.200 -19.593 1.00 88.25 177 LYS A CA 1
ATOM 1397 C C . LYS A 1 177 ? 2.155 8.093 -20.486 1.00 88.25 177 LYS A C 1
ATOM 1399 O O . LYS A 1 177 ? 2.447 9.280 -20.605 1.00 88.25 177 LYS A O 1
ATOM 1404 N N . LEU A 1 178 ? 1.093 7.550 -21.089 1.00 85.69 178 LEU A N 1
ATOM 1405 C CA . LEU A 1 178 ? 0.106 8.329 -21.843 1.00 85.69 178 LEU A CA 1
ATOM 1406 C C . LEU A 1 178 ? -0.893 9.064 -20.940 1.00 85.69 178 LEU A C 1
ATOM 1408 O O . LEU A 1 178 ? -1.667 9.880 -21.442 1.00 85.69 178 LEU A O 1
ATOM 1412 N N . PHE A 1 179 ? -0.898 8.802 -19.626 1.00 83.25 179 PHE A N 1
ATOM 1413 C CA . PHE A 1 179 ? -1.686 9.608 -18.701 1.00 83.25 179 PHE A CA 1
ATOM 1414 C C . PHE A 1 179 ? -1.241 11.078 -18.777 1.00 83.25 179 PHE A C 1
ATOM 1416 O O . PHE A 1 179 ? -0.039 11.354 -18.868 1.00 83.25 179 PHE A O 1
ATOM 1423 N N . PRO A 1 180 ? -2.184 12.037 -18.703 1.00 86.62 180 PRO A N 1
ATOM 1424 C CA . PRO A 1 180 ? -1.837 13.449 -18.666 1.00 86.62 180 PRO A CA 1
ATOM 1425 C C . PRO A 1 180 ? -0.837 13.735 -17.543 1.00 86.62 180 PRO A C 1
ATOM 1427 O O . PRO A 1 180 ? -1.070 13.370 -16.389 1.00 86.62 180 PRO A O 1
ATOM 1430 N N . GLN A 1 181 ? 0.264 14.416 -17.875 1.00 91.19 181 GLN A N 1
ATOM 1431 C CA . GLN A 1 181 ? 1.290 14.812 -16.898 1.00 91.19 181 GLN A CA 1
ATOM 1432 C C . GLN A 1 181 ? 0.699 15.673 -15.780 1.00 91.19 181 GLN A C 1
ATOM 1434 O O . GLN A 1 181 ? 1.147 15.606 -14.643 1.00 91.19 181 GLN A O 1
ATOM 1439 N N . ARG A 1 182 ? -0.341 16.445 -16.099 1.00 94.00 182 ARG A N 1
ATOM 1440 C CA . ARG A 1 182 ? -1.114 17.227 -15.146 1.00 94.00 182 ARG A CA 1
ATOM 1441 C C . ARG A 1 182 ? -2.593 17.161 -15.501 1.00 94.00 182 ARG A C 1
ATOM 1443 O O . ARG A 1 182 ? -2.957 17.271 -16.670 1.00 94.00 182 ARG A O 1
ATOM 1450 N N . MET A 1 183 ? -3.436 17.018 -14.488 1.00 93.31 183 MET A N 1
ATOM 1451 C CA . MET A 1 183 ? -4.887 17.161 -14.601 1.00 93.31 183 MET A CA 1
ATOM 1452 C C . MET A 1 183 ? -5.460 17.755 -13.318 1.00 93.31 183 MET A C 1
ATOM 1454 O O . MET A 1 183 ? -4.904 17.558 -12.242 1.00 93.31 183 MET A O 1
ATOM 1458 N N . VAL A 1 184 ? -6.591 18.443 -13.423 1.00 94.56 184 VAL A N 1
ATOM 1459 C CA . VAL A 1 184 ? -7.366 18.915 -12.275 1.00 94.56 184 VAL A CA 1
ATOM 1460 C C . VAL A 1 184 ? -8.670 18.133 -12.218 1.00 94.56 184 VAL A C 1
ATOM 1462 O O . VAL A 1 184 ? -9.415 18.074 -13.194 1.00 94.56 184 VAL A O 1
ATOM 1465 N N . GLU A 1 185 ? -8.950 17.523 -11.074 1.00 92.44 185 GLU A N 1
ATOM 1466 C CA . GLU A 1 185 ? -10.140 16.710 -10.828 1.00 92.44 185 GLU A CA 1
ATOM 1467 C C . GLU A 1 185 ? -10.754 17.063 -9.474 1.00 92.44 185 GLU A C 1
ATOM 1469 O O . GLU A 1 185 ? -10.100 17.620 -8.596 1.00 92.44 185 GLU A O 1
ATOM 1474 N N . ARG A 1 186 ? -12.020 16.702 -9.254 1.00 92.06 186 ARG A N 1
ATOM 1475 C CA . ARG A 1 186 ? -12.560 16.715 -7.884 1.00 92.06 186 ARG A CA 1
ATOM 1476 C C . ARG A 1 186 ? -11.887 15.615 -7.071 1.00 92.06 186 ARG A C 1
ATOM 1478 O O . ARG A 1 186 ? -11.660 14.530 -7.606 1.00 92.06 186 ARG A O 1
ATOM 1485 N N . VAL A 1 187 ? -11.666 15.855 -5.775 1.00 92.12 187 VAL A N 1
ATOM 1486 C CA . VAL A 1 187 ? -10.985 14.903 -4.872 1.00 92.12 187 VAL A CA 1
ATOM 1487 C C . VAL A 1 187 ? -11.431 13.436 -5.053 1.00 92.12 187 VAL A C 1
ATOM 1489 O O . VAL A 1 187 ? -10.553 12.593 -5.237 1.00 92.12 187 VAL A O 1
ATOM 1492 N N . PRO A 1 188 ? -12.739 13.092 -5.108 1.00 90.25 188 PRO A N 1
ATOM 1493 C CA . PRO A 1 188 ? -13.153 11.701 -5.304 1.00 90.25 188 PRO A CA 1
ATOM 1494 C C . PRO A 1 188 ? -12.645 11.068 -6.606 1.00 90.25 188 PRO A C 1
ATOM 1496 O O . PRO A 1 188 ? -12.274 9.903 -6.604 1.00 90.25 188 PRO A O 1
ATOM 1499 N N . HIS A 1 189 ? -12.592 11.811 -7.715 1.00 88.50 189 HIS A N 1
ATOM 1500 C CA . HIS A 1 189 ? -12.116 11.278 -8.998 1.00 88.50 189 HIS A CA 1
ATOM 1501 C C . HIS A 1 189 ? -10.590 11.244 -9.089 1.00 88.50 189 HIS A C 1
ATOM 1503 O O . HIS A 1 189 ? -10.038 10.349 -9.720 1.00 88.50 189 HIS A O 1
ATOM 1509 N N . ALA A 1 190 ? -9.908 12.191 -8.442 1.00 90.62 190 ALA A N 1
ATOM 1510 C CA . ALA A 1 190 ? -8.452 12.186 -8.357 1.00 90.62 190 ALA A CA 1
ATOM 1511 C C . ALA A 1 190 ? -7.933 10.945 -7.599 1.00 90.62 190 ALA A C 1
ATOM 1513 O O . ALA A 1 190 ? -6.941 10.336 -8.014 1.00 90.62 190 ALA A O 1
ATOM 1514 N N . ILE A 1 191 ? -8.632 10.556 -6.522 1.00 90.06 191 ILE A N 1
ATOM 1515 C CA . ILE A 1 191 ? -8.311 9.384 -5.692 1.00 90.06 191 ILE A CA 1
ATOM 1516 C C . ILE A 1 191 ? -8.817 8.084 -6.337 1.00 90.06 191 ILE A C 1
ATOM 1518 O O . ILE A 1 191 ? -8.086 7.101 -6.392 1.00 90.06 191 ILE A O 1
ATOM 1522 N N . HIS A 1 192 ? -10.040 8.054 -6.874 1.00 89.25 192 HIS A N 1
ATOM 1523 C CA . HIS A 1 192 ? -10.618 6.865 -7.519 1.00 89.25 192 HIS A CA 1
ATOM 1524 C C . HIS A 1 192 ? -10.405 6.874 -9.041 1.00 89.25 192 HIS A C 1
ATOM 1526 O O . HIS A 1 192 ? -11.353 6.887 -9.824 1.00 89.25 192 HIS A O 1
ATOM 1532 N N . TYR A 1 193 ? -9.139 6.875 -9.458 1.00 86.94 193 TYR A N 1
ATOM 1533 C CA . TYR A 1 193 ? -8.726 6.984 -10.865 1.00 86.94 193 TYR A CA 1
ATOM 1534 C C . TYR A 1 193 ? -8.732 5.647 -11.635 1.00 86.94 193 TYR A C 1
ATOM 1536 O O . TYR A 1 193 ? -8.667 5.632 -12.868 1.00 86.94 193 TYR A O 1
ATOM 1544 N N . GLN A 1 194 ? -8.807 4.519 -10.922 1.00 86.69 194 GLN A N 1
ATOM 1545 C CA . GLN A 1 194 ? -8.884 3.177 -11.502 1.00 86.69 194 GLN A CA 1
ATOM 1546 C C . GLN A 1 194 ? -10.318 2.657 -11.426 1.00 86.69 194 GLN A C 1
ATOM 1548 O O . GLN A 1 194 ? -10.861 2.461 -10.338 1.00 86.69 194 GLN A O 1
ATOM 1553 N N . ALA A 1 195 ? -10.930 2.390 -12.577 1.00 85.56 195 ALA A N 1
ATOM 1554 C CA . ALA A 1 195 ? -12.194 1.674 -12.642 1.00 85.56 195 ALA A CA 1
ATOM 1555 C C . ALA A 1 195 ? -11.965 0.169 -12.831 1.00 85.56 195 ALA A C 1
ATOM 1557 O O . ALA A 1 195 ? -11.013 -0.254 -13.486 1.00 85.56 195 ALA A O 1
ATOM 1558 N N . HIS A 1 196 ? -12.887 -0.641 -12.303 1.00 87.75 196 HIS A N 1
ATOM 1559 C CA . HIS A 1 196 ? -12.914 -2.097 -12.493 1.00 87.75 196 HIS A CA 1
ATOM 1560 C C . HIS A 1 196 ? -11.641 -2.836 -12.053 1.00 87.75 196 HIS A C 1
ATOM 1562 O O . HIS A 1 196 ? -11.328 -3.901 -12.588 1.00 87.75 196 HIS A O 1
ATOM 1568 N N . ILE A 1 197 ? -10.907 -2.291 -11.078 1.00 84.75 197 ILE A N 1
ATOM 1569 C CA . ILE A 1 197 ? -9.698 -2.922 -10.530 1.00 84.75 197 ILE A CA 1
ATOM 1570 C C . ILE A 1 197 ? -9.979 -4.336 -9.989 1.00 84.75 197 ILE A C 1
ATOM 1572 O O . ILE A 1 197 ? -9.123 -5.210 -10.030 1.00 84.75 197 ILE A O 1
ATOM 1576 N N . ASP A 1 198 ? -11.216 -4.602 -9.569 1.00 87.62 198 ASP A N 1
ATOM 1577 C CA . ASP A 1 198 ? -11.700 -5.891 -9.078 1.00 87.62 198 ASP A CA 1
ATOM 1578 C C . ASP A 1 198 ? -11.794 -6.988 -10.157 1.00 87.62 198 ASP A C 1
ATOM 1580 O O . ASP A 1 198 ? -11.900 -8.180 -9.822 1.00 87.62 198 ASP A O 1
ATOM 1584 N N . ALA A 1 199 ? -11.748 -6.607 -11.439 1.00 90.56 199 ALA A N 1
ATOM 1585 C CA . ALA A 1 199 ? -11.744 -7.530 -12.570 1.00 90.56 199 ALA A CA 1
ATOM 1586 C C . ALA A 1 199 ? -10.399 -8.254 -12.743 1.00 90.56 199 ALA A C 1
ATOM 1588 O O . ALA A 1 199 ? -10.389 -9.354 -13.294 1.00 90.56 199 ALA A O 1
ATOM 1589 N N . PHE A 1 200 ? -9.298 -7.681 -12.246 1.00 92.69 200 PHE A N 1
ATOM 1590 C CA . PHE A 1 200 ? -7.993 -8.333 -12.208 1.00 92.69 200 PHE A CA 1
ATOM 1591 C C . PHE A 1 200 ? -7.709 -8.843 -10.797 1.00 92.69 200 PHE A C 1
ATOM 1593 O O . PHE A 1 200 ? -7.686 -8.076 -9.836 1.00 92.69 200 PHE A O 1
ATOM 1600 N N . LYS A 1 201 ? -7.538 -10.161 -10.641 1.00 93.75 201 LYS A N 1
ATOM 1601 C CA . LYS A 1 201 ? -7.307 -10.740 -9.313 1.00 93.75 201 LYS A CA 1
ATOM 1602 C C . LYS A 1 201 ? -5.857 -10.542 -8.893 1.00 93.75 201 LYS A C 1
ATOM 1604 O O . LYS A 1 201 ? -4.943 -11.155 -9.443 1.00 93.75 201 LYS A O 1
ATOM 1609 N N . VAL A 1 202 ? -5.687 -9.700 -7.883 1.00 95.56 202 VAL A N 1
ATOM 1610 C CA . VAL A 1 202 ? -4.403 -9.311 -7.309 1.00 95.56 202 VAL A CA 1
ATOM 1611 C C . VAL A 1 202 ? -4.308 -9.838 -5.884 1.00 95.56 202 VAL A C 1
ATOM 1613 O O . VAL A 1 202 ? -5.291 -9.863 -5.141 1.00 95.56 202 VAL A O 1
ATOM 1616 N N . VAL A 1 203 ? -3.113 -10.280 -5.526 1.00 97.19 203 VAL A N 1
ATOM 1617 C CA . VAL A 1 203 ? -2.704 -10.597 -4.162 1.00 97.19 203 VAL A CA 1
ATOM 1618 C C . VAL A 1 203 ? -1.680 -9.564 -3.726 1.00 97.19 203 VAL A C 1
ATOM 1620 O O . VAL A 1 203 ? -0.879 -9.103 -4.541 1.00 97.19 203 VAL A O 1
ATOM 1623 N N . SER A 1 204 ? -1.721 -9.176 -2.457 1.00 97.69 204 SER A N 1
ATOM 1624 C CA . SER A 1 204 ? -0.795 -8.174 -1.954 1.00 97.69 204 SER A CA 1
ATOM 1625 C C . SER A 1 204 ? -0.504 -8.305 -0.470 1.00 97.69 204 SER A C 1
ATOM 1627 O O . SER A 1 204 ? -1.299 -8.851 0.300 1.00 97.69 204 SER A O 1
ATOM 1629 N N . PHE A 1 205 ? 0.666 -7.802 -0.094 1.00 98.06 205 PHE A N 1
ATOM 1630 C CA . PHE A 1 205 ? 1.146 -7.688 1.276 1.00 98.06 205 PHE A CA 1
ATOM 1631 C C . PHE A 1 205 ? 1.607 -6.253 1.501 1.00 98.06 205 PHE A C 1
ATOM 1633 O O . PHE A 1 205 ? 2.301 -5.692 0.656 1.00 98.06 205 PHE A O 1
ATOM 1640 N N . GLU A 1 206 ? 1.204 -5.665 2.624 1.00 98.00 206 GLU A N 1
ATOM 1641 C CA . GLU A 1 206 ? 1.484 -4.269 2.941 1.00 98.00 206 GLU A CA 1
ATOM 1642 C C . GLU A 1 206 ? 1.800 -4.111 4.421 1.00 98.00 206 GLU A C 1
ATOM 1644 O O . GLU A 1 206 ? 1.152 -4.715 5.286 1.00 98.00 206 GLU A O 1
ATOM 1649 N N . VAL A 1 207 ? 2.762 -3.241 4.702 1.00 97.25 207 VAL A N 1
ATOM 1650 C CA . VAL A 1 207 ? 3.049 -2.764 6.052 1.00 97.25 207 VAL A CA 1
ATOM 1651 C C . VAL A 1 207 ? 2.999 -1.244 6.078 1.00 97.25 207 VAL A C 1
ATOM 1653 O O . VAL A 1 207 ? 3.319 -0.586 5.092 1.00 97.25 207 VAL A O 1
ATOM 1656 N N . ALA A 1 208 ? 2.624 -0.682 7.218 1.00 97.31 208 ALA A N 1
ATOM 1657 C CA . ALA A 1 208 ? 2.825 0.721 7.526 1.00 97.31 208 ALA A CA 1
ATOM 1658 C C . ALA A 1 208 ? 4.097 0.877 8.362 1.00 97.31 208 ALA A C 1
ATOM 1660 O O . ALA A 1 208 ? 4.254 0.181 9.365 1.00 97.31 208 ALA A O 1
ATOM 1661 N N . VAL A 1 209 ? 4.970 1.806 7.981 1.00 95.94 209 VAL A N 1
ATOM 1662 C CA . VAL A 1 209 ? 6.155 2.198 8.755 1.00 95.94 209 VAL A CA 1
ATOM 1663 C C . VAL A 1 209 ? 6.100 3.684 9.102 1.00 95.94 209 VAL A C 1
ATOM 1665 O O . VAL A 1 209 ? 5.705 4.486 8.252 1.00 95.94 209 VAL A O 1
ATOM 1668 N N . PRO A 1 210 ? 6.458 4.080 10.333 1.00 94.88 210 PRO A N 1
ATOM 1669 C CA . PRO A 1 210 ? 6.520 5.487 10.705 1.00 94.88 210 PRO A CA 1
ATOM 1670 C C . PRO A 1 210 ? 7.684 6.182 9.988 1.00 94.88 210 PRO A C 1
ATOM 1672 O O . PRO A 1 210 ? 8.742 5.591 9.806 1.00 94.88 210 PRO A O 1
ATOM 1675 N N . LEU A 1 211 ? 7.497 7.446 9.614 1.00 93.62 211 LEU A N 1
ATOM 1676 C CA . LEU A 1 211 ? 8.503 8.317 9.003 1.00 93.62 211 LEU A CA 1
ATOM 1677 C C . LEU A 1 211 ? 8.710 9.542 9.902 1.00 93.62 211 LEU A C 1
ATOM 1679 O O . LEU A 1 211 ? 8.093 10.587 9.703 1.00 93.62 211 LEU A O 1
ATOM 1683 N N . THR A 1 212 ? 9.534 9.391 10.936 1.00 88.44 212 THR A N 1
ATOM 1684 C CA . THR A 1 212 ? 9.717 10.387 12.011 1.00 88.44 212 THR A CA 1
ATOM 1685 C C . THR A 1 212 ? 11.144 10.895 12.140 1.00 88.44 212 THR A C 1
ATOM 1687 O O . THR A 1 212 ? 11.369 12.048 12.497 1.00 88.44 212 THR A O 1
ATOM 1690 N N . THR A 1 213 ? 12.120 10.048 11.837 1.00 89.06 213 THR A N 1
ATOM 1691 C CA . THR A 1 213 ? 13.554 10.327 11.958 1.00 89.06 213 THR A CA 1
ATOM 1692 C C . THR A 1 213 ? 14.271 10.031 10.649 1.00 89.06 213 THR A C 1
ATOM 1694 O O . THR A 1 213 ? 13.761 9.285 9.808 1.00 89.06 213 THR A O 1
ATOM 1697 N N . THR A 1 214 ? 15.484 10.560 10.482 1.00 88.25 214 THR A N 1
ATOM 1698 C CA . THR A 1 214 ? 16.368 10.191 9.364 1.00 88.25 214 THR A CA 1
ATOM 1699 C C . THR A 1 214 ? 16.518 8.671 9.244 1.00 88.25 214 THR A C 1
ATOM 1701 O O . THR A 1 214 ? 16.392 8.138 8.144 1.00 88.25 214 THR A O 1
ATOM 1704 N N . ASP A 1 215 ? 16.664 7.965 10.368 1.00 91.50 215 ASP A N 1
ATOM 1705 C CA . ASP A 1 215 ? 16.781 6.502 10.396 1.00 91.50 215 ASP A CA 1
ATOM 1706 C C . ASP A 1 215 ? 15.528 5.806 9.855 1.00 91.50 215 ASP A C 1
ATOM 1708 O O . ASP A 1 215 ? 15.629 4.841 9.102 1.00 91.50 215 ASP A O 1
ATOM 1712 N N . SER A 1 216 ? 14.334 6.310 10.178 1.00 92.69 216 SER A N 1
ATOM 1713 C CA . SER A 1 216 ? 13.082 5.738 9.666 1.00 92.69 216 SER A CA 1
ATOM 1714 C C . SER A 1 216 ? 12.895 5.956 8.156 1.00 92.69 216 SER A C 1
ATOM 1716 O O . SER A 1 216 ? 12.398 5.075 7.454 1.00 92.69 216 SER A O 1
ATOM 1718 N N . TRP A 1 217 ? 13.378 7.084 7.622 1.00 92.75 217 TRP A N 1
ATOM 1719 C CA . TRP A 1 217 ? 13.427 7.332 6.177 1.00 92.75 217 TRP A CA 1
ATOM 1720 C C . TRP A 1 217 ? 14.441 6.421 5.475 1.00 92.75 217 TRP A C 1
ATOM 1722 O O . TRP A 1 217 ? 14.154 5.885 4.402 1.00 92.75 217 TRP A O 1
ATOM 1732 N N . ALA A 1 218 ? 15.607 6.207 6.089 1.00 92.44 218 ALA A N 1
ATOM 1733 C CA . ALA A 1 218 ? 16.597 5.255 5.599 1.00 92.44 218 ALA A CA 1
ATOM 1734 C C . ALA A 1 218 ? 16.045 3.820 5.613 1.00 92.44 218 ALA A C 1
ATOM 1736 O O . ALA A 1 218 ? 16.215 3.097 4.632 1.00 92.44 218 ALA A O 1
ATOM 1737 N N . ALA A 1 219 ? 15.313 3.433 6.662 1.00 94.31 219 ALA A N 1
ATOM 1738 C CA . ALA A 1 219 ? 14.653 2.134 6.754 1.00 94.31 219 ALA A CA 1
ATOM 1739 C C . ALA A 1 219 ? 13.602 1.937 5.649 1.00 94.31 219 ALA A C 1
ATOM 1741 O O . ALA A 1 219 ? 13.607 0.902 4.987 1.00 94.31 219 ALA A O 1
ATOM 1742 N N . PHE A 1 220 ? 12.761 2.941 5.376 1.00 95.56 220 PHE A N 1
ATOM 1743 C CA . PHE A 1 220 ? 11.827 2.905 4.243 1.00 95.56 220 PHE A CA 1
ATOM 1744 C C . PHE A 1 220 ? 12.552 2.708 2.897 1.00 95.56 220 PHE A C 1
ATOM 1746 O O . PHE A 1 220 ? 12.153 1.875 2.082 1.00 95.56 220 PHE A O 1
ATOM 1753 N N . SER A 1 221 ? 13.652 3.430 2.664 1.00 95.06 221 SER A N 1
ATOM 1754 C CA . SER A 1 221 ? 14.454 3.275 1.442 1.00 95.06 221 SER A CA 1
ATOM 1755 C C . SER A 1 221 ? 15.109 1.894 1.340 1.00 95.06 221 SER A C 1
ATOM 1757 O O . SER A 1 221 ? 15.127 1.288 0.264 1.00 95.06 221 SER A O 1
ATOM 1759 N N . ALA A 1 222 ? 15.581 1.347 2.463 1.00 94.19 222 ALA A N 1
ATOM 1760 C CA . ALA A 1 222 ? 16.103 -0.011 2.531 1.00 94.19 222 ALA A CA 1
ATOM 1761 C C . ALA A 1 222 ? 15.018 -1.048 2.202 1.00 94.19 222 ALA A C 1
ATOM 1763 O O . ALA A 1 222 ? 15.263 -1.925 1.382 1.00 94.19 222 ALA A O 1
ATOM 1764 N N . MET A 1 223 ? 13.798 -0.904 2.734 1.00 96.62 223 MET A N 1
ATOM 1765 C CA . MET A 1 223 ? 12.664 -1.783 2.410 1.00 96.62 223 MET A CA 1
ATOM 1766 C C . MET A 1 223 ? 12.355 -1.816 0.910 1.00 96.62 223 MET A C 1
ATOM 1768 O O . MET A 1 223 ? 12.133 -2.893 0.350 1.00 96.62 223 MET A O 1
ATOM 1772 N N . TRP A 1 224 ? 12.362 -0.650 0.258 1.00 97.06 224 TRP A N 1
ATOM 1773 C CA . TRP A 1 224 ? 12.168 -0.528 -1.189 1.00 97.06 224 TRP A CA 1
ATOM 1774 C C . TRP A 1 224 ? 13.299 -1.215 -1.970 1.00 97.06 224 TRP A C 1
ATOM 1776 O O . TRP A 1 224 ? 13.075 -1.978 -2.917 1.00 97.06 224 TRP A O 1
ATOM 1786 N N . THR A 1 225 ? 14.540 -0.987 -1.536 1.00 95.38 225 THR A N 1
ATOM 1787 C CA . THR A 1 225 ? 15.745 -1.554 -2.156 1.00 95.38 225 THR A CA 1
ATOM 1788 C C . THR A 1 225 ? 15.813 -3.077 -1.984 1.00 95.38 225 THR A C 1
ATOM 1790 O O . THR A 1 225 ? 16.174 -3.777 -2.930 1.00 95.38 225 THR A O 1
ATOM 1793 N N . THR A 1 226 ? 15.385 -3.615 -0.838 1.00 95.50 226 THR A N 1
ATOM 1794 C CA . THR A 1 226 ? 15.242 -5.059 -0.583 1.00 95.50 226 THR A CA 1
ATOM 1795 C C . THR A 1 226 ? 14.361 -5.718 -1.642 1.00 95.50 226 THR A C 1
ATOM 1797 O O . THR A 1 226 ? 14.773 -6.694 -2.270 1.00 95.50 226 THR A O 1
ATOM 1800 N N . VAL A 1 227 ? 13.156 -5.185 -1.879 1.00 98.00 227 VAL A N 1
ATOM 1801 C CA . VAL A 1 227 ? 12.216 -5.788 -2.837 1.00 98.00 227 VAL A CA 1
ATOM 1802 C C . VAL A 1 227 ? 12.781 -5.730 -4.248 1.00 98.00 227 VAL A C 1
ATOM 1804 O O . VAL A 1 227 ? 12.772 -6.735 -4.955 1.00 98.00 227 VAL A O 1
ATOM 1807 N N . THR A 1 228 ? 13.301 -4.574 -4.657 1.00 97.50 228 THR A N 1
ATOM 1808 C CA . THR A 1 228 ? 13.829 -4.389 -6.016 1.00 97.50 228 THR A CA 1
ATOM 1809 C C . THR A 1 228 ? 15.032 -5.295 -6.288 1.00 97.50 228 THR A C 1
ATOM 1811 O O . THR A 1 228 ? 15.090 -5.942 -7.335 1.00 97.50 228 THR A O 1
ATOM 1814 N N . SER A 1 229 ? 15.937 -5.434 -5.316 1.00 96.00 229 SER A N 1
ATOM 1815 C CA . SER A 1 229 ? 17.091 -6.337 -5.393 1.00 96.00 229 SER A CA 1
ATOM 1816 C C . SER A 1 229 ? 16.661 -7.802 -5.445 1.00 96.00 229 SER A C 1
ATOM 1818 O O . SER A 1 229 ? 17.184 -8.574 -6.248 1.00 96.00 229 SER A O 1
ATOM 1820 N N . ARG A 1 230 ? 15.659 -8.185 -4.643 1.00 97.38 230 ARG A N 1
ATOM 1821 C CA . ARG A 1 230 ? 15.095 -9.538 -4.659 1.00 97.38 230 ARG A CA 1
ATOM 1822 C C . ARG A 1 230 ? 14.454 -9.855 -6.006 1.00 97.38 230 ARG A C 1
ATOM 1824 O O . ARG A 1 230 ? 14.734 -10.905 -6.560 1.00 97.38 230 ARG A O 1
ATOM 1831 N N . VAL A 1 231 ? 13.663 -8.947 -6.579 1.00 97.69 231 VAL A N 1
ATOM 1832 C CA . VAL A 1 231 ? 13.086 -9.132 -7.924 1.00 97.69 231 VAL A CA 1
ATOM 1833 C C . VAL A 1 231 ? 14.177 -9.346 -8.975 1.00 97.69 231 VAL A C 1
ATOM 1835 O O . VAL A 1 231 ? 14.027 -10.220 -9.825 1.00 97.69 231 VAL A O 1
ATOM 1838 N N . ALA A 1 232 ? 15.282 -8.597 -8.910 1.00 96.31 232 ALA A N 1
ATOM 1839 C CA . ALA A 1 232 ? 16.398 -8.783 -9.834 1.00 96.31 232 ALA A CA 1
ATOM 1840 C C . ALA A 1 232 ? 17.080 -10.152 -9.673 1.00 96.31 232 ALA A C 1
ATOM 1842 O O . ALA A 1 232 ? 17.343 -10.818 -10.674 1.00 96.31 232 ALA A O 1
ATOM 1843 N N . ALA A 1 233 ? 17.319 -10.592 -8.434 1.00 96.69 233 ALA A N 1
ATOM 1844 C CA . ALA A 1 233 ? 17.897 -11.905 -8.151 1.00 96.69 233 ALA A CA 1
ATOM 1845 C C . ALA A 1 233 ? 16.985 -13.050 -8.628 1.00 96.69 233 ALA A C 1
ATOM 1847 O O . ALA A 1 233 ? 17.433 -13.953 -9.326 1.00 96.69 233 ALA A O 1
ATOM 1848 N N . GLU A 1 234 ? 15.686 -12.972 -8.331 1.00 96.62 234 GLU A N 1
ATOM 1849 C CA . GLU A 1 234 ? 14.692 -13.958 -8.773 1.00 96.62 234 GLU A CA 1
ATOM 1850 C C . GLU A 1 234 ? 14.607 -14.021 -10.306 1.00 96.62 234 GLU A C 1
ATOM 1852 O O . GLU A 1 234 ? 14.526 -15.107 -10.879 1.00 96.62 234 GLU A O 1
ATOM 1857 N N . HIS A 1 235 ? 14.694 -12.870 -10.982 1.00 95.50 235 HIS A N 1
ATOM 1858 C CA . HIS A 1 235 ? 14.723 -12.809 -12.442 1.00 95.50 235 HIS A CA 1
ATOM 1859 C C . HIS A 1 235 ? 15.964 -13.476 -13.039 1.00 95.50 235 HIS A C 1
ATOM 1861 O O . HIS A 1 235 ? 15.844 -14.187 -14.039 1.00 95.50 235 HIS A O 1
ATOM 1867 N N . ALA A 1 236 ? 17.136 -13.289 -12.425 1.00 94.56 236 ALA A N 1
ATOM 1868 C CA . ALA A 1 236 ? 18.364 -13.959 -12.847 1.00 94.56 236 ALA A CA 1
ATOM 1869 C C . ALA A 1 236 ? 18.247 -15.494 -12.754 1.00 94.56 236 ALA A C 1
ATOM 1871 O O . ALA A 1 236 ? 18.811 -16.202 -13.587 1.00 94.56 236 ALA A O 1
ATOM 1872 N N . ASP A 1 237 ? 17.435 -15.994 -11.819 1.00 94.94 237 ASP A N 1
ATOM 1873 C CA . ASP A 1 237 ? 17.107 -17.415 -11.667 1.00 94.94 237 ASP A CA 1
ATOM 1874 C C . ASP A 1 237 ? 15.920 -17.887 -12.538 1.00 94.94 237 ASP A C 1
ATOM 1876 O O . ASP A 1 237 ? 15.439 -19.015 -12.394 1.00 94.94 237 ASP A O 1
ATOM 1880 N N . GLY A 1 238 ? 15.403 -17.040 -13.431 1.00 93.81 238 GLY A N 1
ATOM 1881 C CA . GLY A 1 238 ? 14.292 -17.378 -14.322 1.00 93.81 238 GLY A CA 1
ATOM 1882 C C . GLY A 1 238 ? 12.896 -17.293 -13.689 1.00 93.81 238 GLY A C 1
ATOM 1883 O O . GLY A 1 238 ? 11.930 -17.792 -14.274 1.00 93.81 238 GLY A O 1
ATOM 1884 N N . ARG A 1 239 ? 12.766 -16.675 -12.507 1.00 95.56 239 ARG A N 1
ATOM 1885 C CA . ARG A 1 239 ? 11.500 -16.492 -11.776 1.00 95.56 239 ARG A CA 1
ATOM 1886 C C . ARG A 1 239 ? 11.039 -15.037 -11.815 1.00 95.56 239 ARG A C 1
ATOM 1888 O O . ARG A 1 239 ? 11.827 -14.113 -11.975 1.00 95.56 239 ARG A O 1
ATOM 1895 N N . CYS A 1 240 ? 9.735 -14.803 -11.690 1.00 96.69 240 CYS A N 1
ATOM 1896 C CA . CYS A 1 240 ? 9.154 -13.452 -11.667 1.00 96.69 240 CYS A CA 1
ATOM 1897 C C . CYS A 1 240 ? 8.017 -13.392 -10.633 1.00 96.69 240 CYS A C 1
ATOM 1899 O O . CYS A 1 240 ? 6.847 -13.421 -11.010 1.00 96.69 240 CYS A O 1
ATOM 1901 N N . PRO A 1 241 ? 8.328 -13.345 -9.325 1.00 96.75 241 PRO A N 1
ATOM 1902 C CA . PRO A 1 241 ? 7.311 -13.454 -8.274 1.00 96.75 241 PRO A CA 1
ATOM 1903 C C . PRO A 1 241 ? 6.481 -12.175 -8.063 1.00 96.75 241 PRO A C 1
ATOM 1905 O O . PRO A 1 241 ? 5.351 -12.238 -7.568 1.00 96.75 241 PRO A O 1
ATOM 1908 N N . LEU A 1 242 ? 7.015 -11.014 -8.454 1.00 97.44 242 LEU A N 1
ATOM 1909 C CA . LEU A 1 242 ? 6.318 -9.729 -8.429 1.00 97.44 242 LEU A CA 1
ATOM 1910 C C . LEU A 1 242 ? 5.871 -9.375 -9.851 1.00 97.44 242 LEU A C 1
ATOM 1912 O O . LEU A 1 242 ? 6.654 -8.870 -10.651 1.00 97.44 242 LEU A O 1
ATOM 1916 N N . THR A 1 243 ? 4.610 -9.655 -10.175 1.00 95.75 243 THR A N 1
ATOM 1917 C CA . THR A 1 243 ? 4.047 -9.439 -11.517 1.00 95.75 243 THR A CA 1
ATOM 1918 C C . THR A 1 243 ? 3.007 -8.327 -11.510 1.00 95.75 243 THR A C 1
ATOM 1920 O O . THR A 1 243 ? 1.967 -8.479 -12.137 1.00 95.75 243 THR A O 1
ATOM 1923 N N . LEU A 1 244 ? 3.181 -7.265 -10.722 1.00 95.50 244 LEU A N 1
ATOM 1924 C CA . LEU A 1 244 ? 2.321 -6.089 -10.842 1.00 95.50 244 LEU A CA 1
ATOM 1925 C C . LEU A 1 244 ? 3.044 -4.803 -10.481 1.00 95.50 244 LEU A C 1
ATOM 1927 O O . LEU A 1 244 ? 3.435 -4.057 -11.375 1.00 95.50 244 LEU A O 1
ATOM 1931 N N . ALA A 1 245 ? 3.185 -4.531 -9.188 1.00 97.31 245 ALA A N 1
ATOM 1932 C CA . ALA A 1 245 ? 3.780 -3.298 -8.712 1.00 97.31 245 ALA A CA 1
ATOM 1933 C C . ALA A 1 245 ? 4.276 -3.446 -7.274 1.00 97.31 245 ALA A C 1
ATOM 1935 O O . ALA A 1 245 ? 3.777 -4.273 -6.513 1.00 97.31 245 ALA A O 1
ATOM 1936 N N . MET A 1 246 ? 5.222 -2.597 -6.901 1.00 98.50 246 MET A N 1
ATOM 1937 C CA . MET A 1 246 ? 5.376 -2.126 -5.534 1.00 98.50 246 MET A CA 1
ATOM 1938 C C . MET A 1 246 ? 4.808 -0.707 -5.458 1.00 98.50 246 MET A C 1
ATOM 1940 O O . MET A 1 246 ? 5.046 0.107 -6.351 1.00 98.50 246 MET A O 1
ATOM 1944 N N . GLU A 1 247 ? 4.050 -0.421 -4.412 1.00 97.62 247 GLU A N 1
ATOM 1945 C CA . GLU A 1 247 ? 3.402 0.862 -4.172 1.00 97.62 247 GLU A CA 1
ATOM 1946 C C . GLU A 1 247 ? 3.821 1.413 -2.808 1.00 97.62 247 GLU A C 1
ATOM 1948 O O . GLU A 1 247 ? 4.014 0.657 -1.858 1.00 97.62 247 GLU A O 1
ATOM 1953 N N . ALA A 1 248 ? 3.941 2.734 -2.692 1.00 97.88 248 ALA A N 1
ATOM 1954 C CA . ALA A 1 248 ? 3.963 3.412 -1.408 1.00 97.88 248 ALA A CA 1
ATOM 1955 C C . ALA A 1 248 ? 2.958 4.565 -1.367 1.00 97.88 248 ALA A C 1
ATOM 1957 O O . ALA A 1 248 ? 2.872 5.378 -2.291 1.00 97.88 248 ALA A O 1
ATOM 1958 N N . ARG A 1 249 ? 2.231 4.653 -0.253 1.00 96.38 249 ARG A N 1
ATOM 1959 C CA . ARG A 1 249 ? 1.298 5.739 0.065 1.00 96.38 249 ARG A CA 1
ATOM 1960 C C . ARG A 1 249 ? 1.680 6.381 1.381 1.00 96.38 249 ARG A C 1
ATOM 1962 O O . ARG A 1 249 ? 2.010 5.688 2.340 1.00 96.38 249 ARG A O 1
ATOM 1969 N N . PHE A 1 250 ? 1.582 7.702 1.447 1.00 94.69 250 PHE A N 1
ATOM 1970 C CA . PHE A 1 250 ? 1.998 8.463 2.622 1.00 94.69 250 PHE A CA 1
ATOM 1971 C C . PHE A 1 250 ? 0.786 9.099 3.282 1.00 94.69 250 PHE A C 1
ATOM 1973 O O . PHE A 1 250 ? 0.085 9.908 2.677 1.00 94.69 250 PHE A O 1
ATOM 1980 N N . VAL A 1 251 ? 0.529 8.729 4.533 1.00 93.06 251 VAL A N 1
ATOM 1981 C CA . VAL A 1 251 ? -0.632 9.218 5.282 1.00 93.06 251 VAL A CA 1
ATOM 1982 C C . VAL A 1 251 ? -0.209 9.775 6.628 1.00 93.06 251 VAL A C 1
ATOM 1984 O O . VAL A 1 251 ? 0.826 9.405 7.181 1.00 93.06 251 VAL A O 1
ATOM 1987 N N . ARG A 1 252 ? -1.028 10.670 7.177 1.00 91.62 252 ARG A N 1
ATOM 1988 C CA . ARG A 1 252 ? -0.873 11.097 8.567 1.00 91.62 252 ARG A CA 1
ATOM 1989 C C . ARG A 1 252 ? -1.262 9.974 9.522 1.00 91.62 252 ARG A C 1
ATOM 1991 O O . ARG A 1 252 ? -2.022 9.065 9.180 1.00 91.62 252 ARG A O 1
ATOM 1998 N N . SER A 1 253 ? -0.742 10.071 10.734 1.00 94.56 253 SER A N 1
ATOM 1999 C CA . SER A 1 253 ? -1.006 9.103 11.789 1.00 94.56 253 SER A CA 1
ATOM 2000 C C . SER A 1 253 ? -2.459 9.106 12.269 1.00 94.56 253 SER A C 1
ATOM 2002 O O . SER A 1 253 ? -3.147 10.128 12.258 1.00 94.56 253 SER A O 1
ATOM 2004 N N . SER A 1 254 ? -2.912 7.939 12.717 1.00 94.88 254 SER A N 1
ATOM 2005 C CA . SER A 1 254 ? -4.239 7.694 13.281 1.00 94.88 254 SER A CA 1
ATOM 2006 C C . SER A 1 254 ? -4.190 7.656 14.809 1.00 94.88 254 SER A C 1
ATOM 2008 O O . SER A 1 254 ? -3.172 7.299 15.397 1.00 94.88 254 SER A O 1
ATOM 2010 N N . SER A 1 255 ? -5.310 7.989 15.450 1.00 94.00 255 SER A N 1
ATOM 2011 C CA . SER A 1 255 ? -5.541 7.772 16.885 1.00 94.00 255 SER A CA 1
ATOM 2012 C C . SER A 1 255 ? -5.959 6.341 17.216 1.00 94.00 255 SER A C 1
ATOM 2014 O O . SER A 1 255 ? -5.924 5.952 18.377 1.00 94.00 255 SER A O 1
ATOM 2016 N N . ALA A 1 256 ? -6.407 5.563 16.228 1.00 96.69 256 ALA A N 1
ATOM 2017 C CA . ALA A 1 256 ? -7.035 4.276 16.491 1.00 96.69 256 ALA A CA 1
ATOM 2018 C C . ALA A 1 256 ? -6.004 3.229 16.930 1.00 96.69 256 ALA A C 1
ATOM 2020 O O . ALA A 1 256 ? -5.021 3.020 16.224 1.00 96.69 256 ALA A O 1
ATOM 2021 N N . LEU A 1 257 ? -6.241 2.544 18.054 1.00 97.06 257 LEU A N 1
ATOM 2022 C CA . LEU A 1 257 ? -5.240 1.684 18.711 1.00 97.06 257 LEU A CA 1
ATOM 2023 C C . LEU A 1 257 ? -4.671 0.597 17.791 1.00 97.06 257 LEU A C 1
ATOM 2025 O O . LEU A 1 257 ? -3.470 0.327 17.813 1.00 97.06 257 LEU A O 1
ATOM 2029 N N . LEU A 1 258 ? -5.538 -0.004 16.973 1.00 97.44 258 LEU A N 1
ATOM 2030 C CA . LEU A 1 258 ? -5.163 -1.039 16.013 1.00 97.44 258 LEU A CA 1
ATOM 2031 C C . LEU A 1 258 ? -4.913 -0.490 14.603 1.00 97.44 258 LEU A C 1
ATOM 2033 O O . LEU A 1 258 ? -4.721 -1.274 13.686 1.00 97.44 258 LEU A O 1
ATOM 2037 N N . ALA A 1 259 ? -4.890 0.823 14.364 1.00 97.38 259 ALA A N 1
ATOM 2038 C CA . ALA A 1 259 ? -4.479 1.310 13.049 1.00 97.38 259 ALA A CA 1
ATOM 2039 C C . ALA A 1 259 ? -2.983 1.015 12.820 1.00 97.38 259 ALA A C 1
ATOM 2041 O O . ALA A 1 259 ? -2.167 1.327 13.691 1.00 97.38 259 ALA A O 1
ATOM 2042 N N . PRO A 1 260 ? -2.578 0.493 11.646 1.00 96.69 260 PRO A N 1
ATOM 2043 C CA . PRO A 1 260 ? -1.159 0.326 11.321 1.00 96.69 260 PRO A CA 1
ATOM 2044 C C . PRO A 1 260 ? -0.384 1.650 11.423 1.00 96.69 260 PRO A C 1
ATOM 2046 O O . PRO A 1 260 ? 0.750 1.676 11.892 1.00 96.69 260 PRO A O 1
ATOM 2049 N N . SER A 1 261 ? -1.043 2.770 11.107 1.00 96.62 261 SER A N 1
ATOM 2050 C CA . SER A 1 261 ? -0.515 4.127 11.281 1.00 96.62 261 SER A CA 1
ATOM 2051 C C . SER A 1 261 ? -0.797 4.772 12.641 1.00 96.62 261 SER A C 1
ATOM 2053 O O . SER A 1 261 ? -0.866 5.998 12.732 1.00 96.62 261 SER A O 1
ATOM 2055 N N . TYR A 1 262 ? -1.014 3.995 13.704 1.00 95.62 262 TYR A N 1
ATOM 2056 C CA . TYR A 1 262 ? -1.197 4.559 15.041 1.00 95.62 262 TYR A CA 1
ATOM 2057 C C . TYR A 1 262 ? 0.030 5.367 15.486 1.00 95.62 262 TYR A C 1
ATOM 2059 O O . TYR A 1 262 ? 1.156 4.855 15.474 1.00 95.62 262 TYR A O 1
ATOM 2067 N N . ALA A 1 263 ? -0.212 6.579 15.979 1.00 93.06 263 ALA A N 1
ATOM 2068 C CA . ALA A 1 263 ? 0.739 7.336 16.783 1.00 93.06 263 ALA A CA 1
ATOM 2069 C C . ALA A 1 263 ? 0.012 7.971 17.979 1.00 93.06 263 ALA A C 1
ATOM 2071 O O . ALA A 1 263 ? -1.153 8.361 17.836 1.00 93.06 263 ALA A O 1
ATOM 2072 N N . PRO A 1 264 ? 0.677 8.087 19.142 1.00 87.75 264 PRO A N 1
ATOM 2073 C CA . PRO A 1 264 ? 0.075 8.710 20.310 1.00 87.75 264 PRO A CA 1
ATOM 2074 C C . PRO A 1 264 ? -0.097 10.222 20.089 1.00 87.75 264 PRO A C 1
ATOM 2076 O O . PRO A 1 264 ? 0.604 10.830 19.272 1.00 87.75 264 PRO A O 1
ATOM 2079 N N . ASP A 1 265 ? -1.076 10.815 20.773 1.00 85.62 265 ASP A N 1
ATOM 2080 C CA . ASP A 1 265 ? -1.568 12.177 20.534 1.00 85.62 265 ASP A CA 1
ATOM 2081 C C . ASP A 1 265 ? -0.469 13.245 20.566 1.00 85.62 265 ASP A C 1
ATOM 2083 O O . ASP A 1 265 ? -0.538 14.198 19.791 1.00 85.62 265 ASP A O 1
ATOM 2087 N N . GLU A 1 266 ? 0.551 13.054 21.403 1.00 84.88 266 GLU A N 1
ATOM 2088 C CA . GLU A 1 266 ? 1.650 13.994 21.634 1.00 84.88 266 GLU A CA 1
ATOM 2089 C C . GLU A 1 266 ? 2.524 14.202 20.395 1.00 84.88 266 GLU A C 1
ATOM 2091 O O . GLU A 1 266 ? 3.066 15.286 20.206 1.00 84.88 266 GLU A O 1
ATOM 2096 N N . VAL A 1 267 ? 2.660 13.175 19.549 1.00 84.06 267 VAL A N 1
ATOM 2097 C CA . VAL A 1 267 ? 3.505 13.220 18.341 1.00 84.06 267 VAL A CA 1
ATOM 2098 C C . VAL A 1 267 ? 2.695 13.089 17.054 1.00 84.06 267 VAL A C 1
ATOM 2100 O O . VAL A 1 267 ? 3.179 13.429 15.980 1.00 84.06 267 VAL A O 1
ATOM 2103 N N . ARG A 1 268 ? 1.439 12.629 17.131 1.00 85.38 268 ARG A N 1
ATOM 2104 C CA . ARG A 1 268 ? 0.574 12.340 15.974 1.00 85.38 268 ARG A CA 1
ATOM 2105 C C . ARG A 1 268 ? 0.531 13.437 14.893 1.00 85.38 268 ARG A C 1
ATOM 2107 O O . ARG A 1 268 ? 0.511 13.047 13.724 1.00 85.38 268 ARG A O 1
ATOM 2114 N N . PRO A 1 269 ? 0.481 14.752 15.206 1.00 83.25 269 PRO A N 1
ATOM 2115 C CA . PRO A 1 269 ? 0.432 15.798 14.179 1.00 83.25 269 PRO A CA 1
ATOM 2116 C C . PRO A 1 269 ? 1.634 15.804 13.228 1.00 83.25 269 PRO A C 1
ATOM 2118 O O . PRO A 1 269 ? 1.463 16.172 12.065 1.00 83.25 269 PRO A O 1
ATOM 2121 N N . ASP A 1 270 ? 2.791 15.345 13.707 1.00 81.81 270 ASP A N 1
ATOM 2122 C CA . ASP A 1 270 ? 4.084 15.447 13.023 1.00 81.81 270 ASP A CA 1
ATOM 2123 C C . ASP A 1 270 ? 4.570 14.102 12.457 1.00 81.81 270 ASP A C 1
ATOM 2125 O O . ASP A 1 270 ? 5.608 14.033 11.800 1.00 81.81 270 ASP A O 1
ATOM 2129 N N . VAL A 1 271 ? 3.825 13.013 12.689 1.00 84.25 271 VAL A N 1
ATOM 2130 C CA . VAL A 1 271 ? 4.191 11.675 12.211 1.00 84.25 271 VAL A CA 1
ATOM 2131 C C . VAL A 1 271 ? 3.430 11.319 10.938 1.00 84.25 271 VAL A C 1
ATOM 2133 O O . VAL A 1 271 ? 2.204 11.135 10.941 1.00 84.25 271 VAL A O 1
ATOM 2136 N N . HIS A 1 272 ? 4.186 11.114 9.863 1.00 90.88 27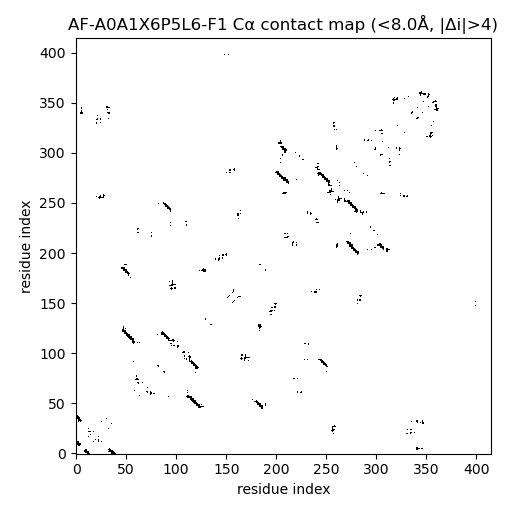2 HIS A N 1
ATOM 2137 C CA . HIS A 1 272 ? 3.724 10.434 8.660 1.00 90.88 272 HIS A CA 1
ATOM 2138 C C . HIS A 1 272 ? 3.993 8.932 8.754 1.00 90.88 272 HIS A C 1
ATOM 2140 O O . HIS A 1 272 ? 4.909 8.491 9.443 1.00 90.88 272 HIS A O 1
ATOM 2146 N N . HIS A 1 273 ? 3.195 8.144 8.047 1.00 95.38 273 HIS A N 1
ATOM 2147 C CA . HIS A 1 273 ? 3.448 6.727 7.828 1.00 95.38 273 HIS A CA 1
ATOM 2148 C C . HIS A 1 273 ? 3.523 6.447 6.331 1.00 95.38 273 HIS A C 1
ATOM 2150 O O . HIS A 1 273 ? 2.688 6.944 5.571 1.00 95.38 273 HIS A O 1
ATOM 2156 N N . ALA A 1 274 ? 4.490 5.624 5.931 1.00 97.19 274 ALA A N 1
ATOM 2157 C CA . ALA A 1 274 ? 4.537 5.015 4.610 1.00 97.19 274 ALA A CA 1
ATOM 2158 C C . ALA A 1 274 ? 3.824 3.664 4.676 1.00 97.19 274 ALA A C 1
ATOM 2160 O O . ALA A 1 274 ? 4.269 2.767 5.387 1.00 97.19 274 ALA A O 1
ATOM 2161 N N . TYR A 1 275 ? 2.728 3.516 3.946 1.00 98.06 275 TYR A N 1
ATOM 2162 C CA . TYR A 1 275 ? 2.147 2.217 3.640 1.00 98.06 275 TYR A CA 1
ATOM 2163 C C . TYR A 1 275 ? 2.850 1.689 2.397 1.00 98.06 275 TYR A C 1
ATOM 2165 O O . TYR A 1 275 ? 2.696 2.281 1.333 1.00 98.06 275 TYR A O 1
ATOM 2173 N N . VAL A 1 276 ? 3.656 0.640 2.550 1.00 98.25 276 VAL A N 1
ATOM 2174 C CA . VAL A 1 276 ? 4.456 0.042 1.474 1.00 98.25 276 VAL A CA 1
ATOM 2175 C C . VAL A 1 276 ? 3.859 -1.309 1.128 1.00 98.25 276 VAL A C 1
ATOM 2177 O O . VAL A 1 276 ? 3.748 -2.172 1.998 1.00 98.25 276 VAL A O 1
ATOM 2180 N N . GLU A 1 277 ? 3.459 -1.480 -0.125 1.00 98.38 277 GLU A N 1
ATOM 2181 C CA . GLU A 1 277 ? 2.695 -2.620 -0.619 1.00 98.38 277 GLU A CA 1
ATOM 2182 C C . GLU A 1 277 ? 3.439 -3.295 -1.772 1.00 98.38 277 GLU A C 1
ATOM 2184 O O . GLU A 1 277 ? 3.860 -2.636 -2.718 1.00 98.38 277 GLU A O 1
ATOM 2189 N N . ILE A 1 278 ? 3.572 -4.619 -1.730 1.00 98.69 278 ILE A N 1
ATOM 2190 C CA . ILE A 1 278 ? 3.926 -5.427 -2.902 1.00 98.69 278 ILE A CA 1
ATOM 2191 C C . ILE A 1 278 ? 2.670 -6.097 -3.446 1.00 98.69 278 ILE A C 1
ATOM 2193 O O . ILE A 1 278 ? 1.881 -6.662 -2.687 1.00 98.69 278 ILE A O 1
ATOM 2197 N N . LEU A 1 279 ? 2.496 -6.052 -4.764 1.00 97.94 279 LEU A N 1
ATOM 2198 C CA . LEU A 1 279 ? 1.347 -6.596 -5.472 1.00 97.94 279 LEU A CA 1
ATOM 2199 C C . LEU A 1 279 ? 1.800 -7.557 -6.570 1.00 97.94 279 LEU A C 1
ATOM 2201 O O . LEU A 1 279 ? 2.717 -7.271 -7.343 1.00 97.94 279 LEU A O 1
ATOM 2205 N N . SER A 1 280 ? 1.102 -8.680 -6.684 1.00 97.81 280 SER A N 1
ATOM 2206 C CA . SER A 1 280 ? 1.296 -9.653 -7.756 1.00 97.81 280 SER A CA 1
ATOM 2207 C C . SER A 1 280 ? -0.049 -10.191 -8.231 1.00 97.81 280 SER A C 1
ATOM 2209 O O . SER A 1 280 ? -1.076 -10.037 -7.564 1.00 97.81 280 SER A O 1
ATOM 2211 N N . SER A 1 281 ? -0.074 -10.829 -9.397 1.00 96.62 281 SER A N 1
ATOM 2212 C CA . SER A 1 281 ? -1.282 -11.529 -9.821 1.00 96.62 281 SER A CA 1
ATOM 2213 C C . SER A 1 281 ? -1.570 -12.698 -8.879 1.00 96.62 281 SER A C 1
ATOM 2215 O O . SER A 1 281 ? -0.664 -13.412 -8.455 1.00 96.62 281 SER A O 1
ATOM 2217 N N . ALA A 1 282 ? -2.848 -12.947 -8.591 1.00 96.25 282 ALA A N 1
ATOM 2218 C CA . ALA A 1 282 ? -3.266 -14.088 -7.779 1.00 96.25 282 ALA A CA 1
ATOM 2219 C C . ALA A 1 282 ? -2.872 -15.448 -8.385 1.00 96.25 282 ALA A C 1
ATOM 2221 O O . ALA A 1 282 ? -2.900 -16.455 -7.683 1.00 96.25 282 ALA A O 1
ATOM 2222 N N . SER A 1 283 ? -2.524 -15.491 -9.677 1.00 95.31 283 SER A N 1
ATOM 2223 C CA . SER A 1 283 ? -2.041 -16.693 -10.361 1.00 95.31 283 SER A CA 1
ATOM 2224 C C . SER A 1 283 ? -0.521 -16.839 -10.397 1.00 95.31 283 SER A C 1
ATOM 2226 O O . SER A 1 283 ? -0.042 -17.768 -11.042 1.00 95.31 283 SER A O 1
ATOM 2228 N N . THR A 1 284 ? 0.241 -15.942 -9.768 1.00 95.94 284 THR A N 1
ATOM 2229 C CA . THR A 1 284 ? 1.707 -16.019 -9.746 1.00 95.94 284 THR A CA 1
ATOM 2230 C C . THR A 1 284 ? 2.166 -17.129 -8.792 1.00 95.94 284 THR A C 1
ATOM 2232 O O . THR A 1 284 ? 1.948 -16.998 -7.586 1.00 95.94 284 THR A O 1
ATOM 2235 N N . PRO A 1 285 ? 2.803 -18.214 -9.280 1.00 92.31 285 PRO A N 1
ATOM 2236 C CA . PRO A 1 285 ? 3.097 -19.388 -8.450 1.00 92.31 285 PRO A CA 1
ATOM 2237 C C . PRO A 1 285 ? 4.048 -19.101 -7.283 1.00 92.31 285 PRO A C 1
ATOM 2239 O O . PRO A 1 285 ? 3.805 -19.540 -6.162 1.00 92.31 285 PRO A O 1
ATOM 2242 N N . ASP A 1 286 ? 5.090 -18.306 -7.532 1.00 94.88 286 ASP A N 1
ATOM 2243 C CA . ASP A 1 286 ? 6.163 -18.033 -6.565 1.00 94.88 286 ASP A CA 1
ATOM 2244 C C . ASP A 1 286 ? 5.804 -16.941 -5.542 1.00 94.88 286 ASP A C 1
ATOM 2246 O O . ASP A 1 286 ? 6.600 -16.605 -4.660 1.00 94.88 286 ASP A O 1
ATOM 2250 N N . TRP A 1 287 ? 4.595 -16.375 -5.635 1.00 96.75 287 TRP A N 1
ATOM 2251 C CA . TRP A 1 287 ? 4.156 -15.271 -4.787 1.00 96.75 287 TRP A CA 1
ATOM 2252 C C . TRP A 1 287 ? 4.236 -15.570 -3.279 1.00 96.75 287 TRP A C 1
ATOM 2254 O O . TRP A 1 287 ? 4.788 -14.735 -2.566 1.00 96.75 287 TRP A O 1
ATOM 2264 N N . PRO A 1 288 ? 3.732 -16.706 -2.746 1.00 96.75 288 PRO A N 1
ATOM 2265 C CA . PRO A 1 288 ? 3.722 -16.926 -1.299 1.00 96.75 288 PRO A CA 1
ATOM 2266 C C . PRO A 1 288 ? 5.123 -16.928 -0.678 1.00 96.75 288 PRO A C 1
ATOM 2268 O O . PRO A 1 288 ? 5.327 -16.296 0.356 1.00 96.75 288 PRO A O 1
ATOM 2271 N N . ALA A 1 289 ? 6.089 -17.583 -1.331 1.00 96.94 289 ALA A N 1
ATOM 2272 C CA . ALA A 1 289 ? 7.470 -17.644 -0.857 1.00 96.94 289 ALA A CA 1
ATOM 2273 C C . ALA A 1 289 ? 8.142 -16.265 -0.908 1.00 96.94 289 ALA A C 1
ATOM 2275 O O . ALA A 1 289 ? 8.770 -15.842 0.062 1.00 96.94 289 ALA A O 1
ATOM 2276 N N . PHE A 1 290 ? 7.951 -15.531 -2.009 1.00 98.06 290 PHE A N 1
ATOM 2277 C CA . PHE A 1 290 ? 8.462 -14.170 -2.147 1.00 98.06 290 PHE A CA 1
ATOM 2278 C C . PHE A 1 290 ? 7.859 -13.218 -1.108 1.00 98.06 290 PHE A C 1
ATOM 2280 O O . PHE A 1 290 ? 8.589 -12.482 -0.447 1.00 98.06 290 PHE A O 1
ATOM 2287 N N . ARG A 1 291 ? 6.535 -13.269 -0.918 1.00 97.69 291 ARG A N 1
ATOM 2288 C CA . ARG A 1 291 ? 5.813 -12.496 0.097 1.00 97.69 291 ARG A CA 1
ATOM 2289 C C . ARG A 1 291 ? 6.359 -12.771 1.493 1.00 97.69 291 ARG A C 1
ATOM 2291 O O . ARG A 1 291 ? 6.608 -11.823 2.224 1.00 97.69 291 ARG A O 1
ATOM 2298 N N . ASP A 1 292 ? 6.531 -14.038 1.866 1.00 96.81 292 ASP A N 1
ATOM 2299 C CA . ASP A 1 292 ? 6.998 -14.411 3.206 1.00 96.81 292 ASP A CA 1
ATOM 2300 C C . ASP A 1 292 ? 8.439 -13.941 3.453 1.00 96.81 292 ASP A C 1
ATOM 2302 O O . ASP A 1 292 ? 8.742 -13.444 4.537 1.00 96.81 292 ASP A O 1
ATOM 2306 N N . ALA A 1 293 ? 9.301 -14.006 2.432 1.00 96.94 293 ALA A N 1
ATOM 2307 C CA . ALA A 1 293 ? 10.658 -13.472 2.507 1.00 96.94 293 ALA A CA 1
ATOM 2308 C C . ALA A 1 293 ? 10.674 -11.943 2.681 1.00 96.94 293 ALA A C 1
ATOM 2310 O O . ALA A 1 293 ? 11.375 -11.432 3.552 1.00 96.94 293 ALA A O 1
ATOM 2311 N N . VAL A 1 294 ? 9.866 -11.211 1.903 1.00 97.44 294 VAL A N 1
ATOM 2312 C CA . VAL A 1 294 ? 9.727 -9.750 2.048 1.00 97.44 294 VAL A CA 1
ATOM 2313 C C . VAL A 1 294 ? 9.140 -9.389 3.413 1.00 97.44 294 VAL A C 1
ATOM 2315 O O . VAL A 1 294 ? 9.634 -8.480 4.076 1.00 97.44 294 VAL A O 1
ATOM 2318 N N . ALA A 1 295 ? 8.123 -10.120 3.870 1.00 95.69 295 ALA A N 1
ATOM 2319 C CA . ALA A 1 295 ? 7.485 -9.884 5.156 1.00 95.69 295 ALA A CA 1
ATOM 2320 C C . ALA A 1 295 ? 8.447 -10.066 6.333 1.00 95.69 295 ALA A C 1
ATOM 2322 O O . ALA A 1 295 ? 8.405 -9.267 7.265 1.00 95.69 295 ALA A O 1
ATOM 2323 N N . ALA A 1 296 ? 9.326 -11.071 6.288 1.00 94.06 296 ALA A N 1
ATOM 2324 C CA . ALA A 1 296 ? 10.326 -11.287 7.330 1.00 94.06 296 ALA A CA 1
ATOM 2325 C C . ALA A 1 296 ? 11.259 -10.074 7.502 1.00 94.06 296 ALA A C 1
ATOM 2327 O O . ALA A 1 296 ? 11.539 -9.673 8.629 1.00 94.06 296 ALA A O 1
ATOM 2328 N N . GLU A 1 297 ? 11.693 -9.457 6.400 1.00 94.88 297 GLU A N 1
ATOM 2329 C CA . GLU A 1 297 ? 12.541 -8.259 6.438 1.00 94.88 297 GLU A CA 1
ATOM 2330 C C . GLU A 1 297 ? 11.756 -7.010 6.846 1.00 94.88 297 GLU A C 1
ATOM 2332 O O . GLU A 1 297 ? 12.182 -6.250 7.713 1.00 94.88 297 GLU A O 1
ATOM 2337 N N . TRP A 1 298 ? 10.581 -6.800 6.252 1.00 95.75 298 TRP A N 1
ATOM 2338 C CA . TRP A 1 298 ? 9.769 -5.612 6.507 1.00 95.75 298 TRP A CA 1
ATOM 2339 C C . TRP A 1 298 ? 9.240 -5.551 7.939 1.00 95.75 298 TRP A C 1
ATOM 2341 O O . TRP A 1 298 ? 9.192 -4.474 8.522 1.00 95.75 298 TRP A O 1
ATOM 2351 N N . LEU A 1 299 ? 8.878 -6.688 8.537 1.00 92.94 299 LEU A N 1
ATOM 2352 C CA . LEU A 1 299 ? 8.392 -6.741 9.920 1.00 92.94 299 LEU A CA 1
ATOM 2353 C C . LEU A 1 299 ? 9.511 -6.661 10.961 1.00 92.94 299 LEU A C 1
ATOM 2355 O O . LEU A 1 299 ? 9.223 -6.437 12.134 1.00 92.94 299 LEU A O 1
ATOM 2359 N N . ALA A 1 300 ? 10.771 -6.803 10.545 1.00 92.19 300 ALA A N 1
ATOM 2360 C CA . ALA A 1 300 ? 11.921 -6.526 11.399 1.00 92.19 300 ALA A CA 1
ATOM 2361 C C . ALA A 1 300 ? 12.213 -5.019 11.521 1.00 92.19 300 ALA A C 1
ATOM 2363 O O . ALA A 1 300 ? 12.958 -4.613 12.415 1.00 92.19 300 ALA A O 1
ATOM 2364 N N . VAL A 1 301 ? 11.630 -4.179 10.655 1.00 93.38 301 VAL A N 1
ATOM 2365 C CA . VAL A 1 301 ? 11.792 -2.723 10.731 1.00 93.38 301 VAL A CA 1
ATOM 2366 C C . VAL A 1 301 ? 11.086 -2.190 11.986 1.00 93.38 301 VAL A C 1
ATOM 2368 O O . VAL A 1 301 ? 9.892 -2.446 12.173 1.00 93.38 301 VAL A O 1
ATOM 2371 N N . PRO A 1 302 ? 11.779 -1.426 12.853 1.00 91.38 302 PRO A N 1
ATOM 2372 C CA . PRO A 1 302 ? 11.179 -0.886 14.067 1.00 91.38 302 PRO A CA 1
ATOM 2373 C C . PRO A 1 302 ? 9.904 -0.084 13.788 1.00 91.38 302 PRO A C 1
ATOM 2375 O O . PRO A 1 302 ? 9.900 0.874 13.018 1.00 91.38 302 PRO A O 1
ATOM 2378 N N . GLY A 1 303 ? 8.810 -0.476 14.443 1.00 91.44 303 GLY A N 1
ATOM 2379 C CA . GLY A 1 303 ? 7.509 0.177 14.296 1.00 91.44 303 GLY A CA 1
ATOM 2380 C C . GLY A 1 303 ? 6.716 -0.221 13.048 1.00 91.44 303 GLY A C 1
ATOM 2381 O O . GLY A 1 303 ? 5.625 0.316 12.864 1.00 91.44 303 GLY A O 1
ATOM 2382 N N . ALA A 1 304 ? 7.206 -1.150 12.219 1.00 94.31 304 ALA A N 1
ATOM 2383 C CA . ALA A 1 304 ? 6.437 -1.693 11.105 1.00 94.31 304 ALA A CA 1
ATOM 2384 C C . ALA A 1 304 ? 5.204 -2.463 11.594 1.00 94.31 304 ALA A C 1
ATOM 2386 O O . ALA A 1 304 ? 5.288 -3.291 12.503 1.00 94.31 304 ALA A O 1
ATOM 2387 N N . ARG A 1 305 ? 4.050 -2.213 10.967 1.00 95.38 305 ARG A N 1
ATOM 2388 C CA . ARG A 1 305 ? 2.774 -2.864 11.300 1.00 95.38 305 ARG A CA 1
ATOM 2389 C C . ARG A 1 305 ? 2.072 -3.359 10.050 1.00 95.38 305 ARG A C 1
ATOM 2391 O O . ARG A 1 305 ? 1.930 -2.612 9.088 1.00 95.38 305 ARG A O 1
ATOM 2398 N N . ILE A 1 306 ? 1.595 -4.600 10.068 1.00 94.50 306 ILE A N 1
ATOM 2399 C CA . ILE A 1 306 ? 0.872 -5.188 8.929 1.00 94.50 306 ILE A CA 1
ATOM 2400 C C . ILE A 1 306 ? -0.448 -4.445 8.709 1.00 94.50 306 ILE A C 1
ATOM 2402 O O . ILE A 1 306 ? -1.162 -4.132 9.664 1.00 94.50 306 ILE A O 1
ATOM 2406 N N . HIS A 1 307 ? -0.808 -4.203 7.450 1.00 95.50 307 HIS A N 1
ATOM 2407 C CA . HIS A 1 307 ? -2.124 -3.673 7.124 1.00 95.50 307 HIS A CA 1
ATOM 2408 C C . HIS A 1 307 ? -3.203 -4.765 7.147 1.00 95.50 307 HIS A C 1
ATOM 2410 O O . HIS A 1 307 ? -3.173 -5.714 6.368 1.00 95.50 307 HIS A O 1
ATOM 2416 N N . TRP A 1 308 ? -4.214 -4.583 8.002 1.00 95.62 308 TRP A N 1
ATOM 2417 C CA . TRP A 1 308 ? -5.285 -5.558 8.248 1.00 95.62 308 TRP A CA 1
ATOM 2418 C C . TRP A 1 308 ? -6.056 -6.043 7.021 1.00 95.62 308 TRP A C 1
ATOM 2420 O O . TRP A 1 308 ? -6.573 -7.156 7.037 1.00 95.62 308 TRP A O 1
ATOM 2430 N N . SER A 1 309 ? -6.171 -5.219 5.979 1.00 94.56 309 SER A N 1
ATOM 2431 C CA . SER A 1 309 ? -6.956 -5.562 4.786 1.00 94.56 309 SER A CA 1
ATOM 2432 C C . SER A 1 309 ? -6.185 -6.383 3.747 1.00 94.56 309 SER A C 1
ATOM 2434 O O . SER A 1 309 ? -6.765 -6.765 2.729 1.00 94.56 309 SER A O 1
ATOM 2436 N N . LYS A 1 310 ? -4.892 -6.642 3.972 1.00 95.38 310 LYS A N 1
ATOM 2437 C CA . LYS A 1 310 ? -4.008 -7.321 3.017 1.00 95.38 310 LYS A CA 1
ATOM 2438 C C . LYS A 1 310 ? -3.705 -8.752 3.446 1.00 95.38 310 LYS A C 1
ATOM 2440 O O . LYS A 1 310 ? -4.164 -9.223 4.486 1.00 95.38 310 LYS A O 1
ATOM 2445 N N . GLN A 1 311 ? -2.966 -9.483 2.612 1.00 95.19 311 GLN A N 1
ATOM 2446 C CA . GLN A 1 311 ? -2.541 -10.828 2.978 1.00 95.19 311 GLN A CA 1
ATOM 2447 C C . GLN A 1 311 ? -1.537 -10.783 4.124 1.00 95.19 311 GLN A C 1
ATOM 2449 O O . GLN A 1 311 ? -0.755 -9.849 4.249 1.00 95.19 311 GLN A O 1
ATOM 2454 N N . PHE A 1 312 ? -1.533 -11.844 4.918 1.00 93.75 312 PHE A N 1
ATOM 2455 C CA . PHE A 1 312 ? -0.574 -12.051 5.991 1.00 93.75 312 PHE A CA 1
ATOM 2456 C C . PHE A 1 312 ? 0.453 -13.102 5.565 1.00 93.75 312 PHE A C 1
ATOM 2458 O O . PHE A 1 312 ? 0.103 -14.001 4.788 1.00 93.75 312 PHE A O 1
ATOM 2465 N N . PRO A 1 313 ? 1.701 -13.019 6.061 1.00 92.69 313 PRO A N 1
ATOM 2466 C CA . PRO A 1 313 ? 2.674 -14.068 5.820 1.00 92.69 313 PRO A CA 1
ATOM 2467 C C . PRO A 1 313 ? 2.228 -15.392 6.451 1.00 92.69 313 PRO A C 1
ATOM 2469 O O . PRO A 1 313 ? 1.375 -15.437 7.347 1.00 92.69 313 PRO A O 1
ATOM 2472 N N . THR A 1 314 ? 2.784 -16.499 5.974 1.00 90.00 314 THR A N 1
ATOM 2473 C CA . THR A 1 314 ? 2.445 -17.824 6.507 1.00 90.00 314 THR A CA 1
ATOM 2474 C C . THR A 1 314 ? 2.782 -17.892 8.001 1.00 90.00 314 THR A C 1
ATOM 2476 O O . THR A 1 314 ? 3.886 -17.556 8.413 1.00 90.00 314 THR A O 1
ATOM 2479 N N . GLY A 1 315 ? 1.818 -18.301 8.835 1.00 85.56 315 GLY A N 1
ATOM 2480 C CA . GLY A 1 315 ? 2.006 -18.391 10.290 1.00 85.56 315 GLY A CA 1
ATOM 2481 C C . GLY A 1 315 ? 1.994 -17.052 11.047 1.00 85.56 315 GLY A C 1
ATOM 2482 O O . GLY A 1 315 ? 2.326 -17.029 12.229 1.00 85.56 315 GLY A O 1
ATOM 2483 N N . ALA A 1 316 ? 1.586 -15.944 10.413 1.00 82.12 316 ALA A N 1
ATOM 2484 C CA . ALA A 1 316 ? 1.694 -14.598 10.990 1.00 82.12 316 ALA A CA 1
ATOM 2485 C C . ALA A 1 316 ? 0.973 -14.371 12.327 1.00 82.12 316 ALA A C 1
ATOM 2487 O O . ALA A 1 316 ? 1.338 -13.442 13.043 1.00 82.12 316 ALA A O 1
ATOM 2488 N N . THR A 1 317 ? -0.052 -15.158 12.672 1.00 80.31 317 THR A N 1
ATOM 2489 C CA . THR A 1 317 ? -0.932 -14.868 13.820 1.00 80.31 317 THR A CA 1
ATOM 2490 C C . THR A 1 317 ? -0.158 -14.658 15.122 1.00 80.31 317 THR A C 1
ATOM 2492 O O . THR A 1 317 ? -0.493 -13.753 15.872 1.00 80.31 317 THR A O 1
ATOM 2495 N N . ALA A 1 318 ? 0.928 -15.402 15.358 1.00 71.81 318 ALA A N 1
ATOM 2496 C CA . ALA A 1 318 ? 1.733 -15.252 16.572 1.00 71.81 318 ALA A CA 1
ATOM 2497 C C . ALA A 1 318 ? 2.506 -13.916 16.658 1.00 71.81 318 ALA A C 1
ATOM 2499 O O . ALA A 1 318 ? 2.772 -13.433 17.754 1.00 71.81 318 ALA A O 1
ATOM 2500 N N . GLY A 1 319 ? 2.867 -13.312 15.520 1.00 77.00 319 GLY A N 1
ATOM 2501 C CA . GLY A 1 319 ? 3.679 -12.089 15.463 1.00 77.00 319 GLY A CA 1
ATOM 2502 C C . GLY A 1 319 ? 2.876 -10.795 15.314 1.00 77.00 319 GLY A C 1
ATOM 2503 O O . GLY A 1 319 ? 3.401 -9.716 15.585 1.00 77.00 319 GLY A O 1
ATOM 2504 N N . VAL A 1 320 ? 1.604 -10.877 14.904 1.00 85.62 320 VAL A N 1
ATOM 2505 C CA . VAL A 1 320 ? 0.781 -9.690 14.618 1.00 85.62 320 VAL A CA 1
ATOM 2506 C C . VAL A 1 320 ? 0.618 -8.818 15.861 1.00 85.62 320 VAL A C 1
ATOM 2508 O O . VAL A 1 320 ? 0.952 -7.636 15.799 1.00 85.62 320 VAL A O 1
ATOM 2511 N N . ALA A 1 321 ? 0.191 -9.387 16.994 1.00 87.06 321 ALA A N 1
ATOM 2512 C CA . ALA A 1 321 ? -0.011 -8.630 18.230 1.00 87.06 321 ALA A CA 1
ATOM 2513 C C . ALA A 1 321 ? 1.256 -7.877 18.673 1.00 87.06 321 ALA A C 1
ATOM 2515 O O . ALA A 1 321 ? 1.180 -6.720 19.085 1.00 87.06 321 ALA A O 1
ATOM 2516 N N . ALA A 1 322 ? 2.427 -8.504 18.515 1.00 85.38 322 ALA A N 1
ATOM 2517 C CA . ALA A 1 322 ? 3.706 -7.912 18.892 1.00 85.38 322 ALA A CA 1
ATOM 2518 C C . ALA A 1 322 ? 4.009 -6.616 18.117 1.00 85.38 322 ALA A C 1
ATOM 2520 O O . ALA A 1 322 ? 4.503 -5.660 18.712 1.00 85.38 322 ALA A O 1
ATOM 2521 N N . SER A 1 323 ? 3.642 -6.531 16.830 1.00 87.38 323 SER A N 1
ATOM 2522 C CA . SER A 1 323 ? 3.858 -5.319 16.013 1.00 87.38 323 SER A CA 1
ATOM 2523 C C . SER A 1 323 ? 3.062 -4.093 16.494 1.00 87.38 323 SER A C 1
ATOM 2525 O O . SER A 1 323 ? 3.468 -2.946 16.294 1.00 87.38 323 SER A O 1
ATOM 2527 N N . PHE A 1 324 ? 1.945 -4.316 17.190 1.00 90.75 324 PHE A N 1
ATOM 2528 C CA . PHE A 1 324 ? 1.117 -3.253 17.767 1.00 90.75 324 PHE A CA 1
ATOM 2529 C C . PHE A 1 324 ? 1.511 -2.919 19.218 1.00 90.75 324 PHE A C 1
ATOM 2531 O O . PHE A 1 324 ? 0.993 -1.956 19.788 1.00 90.75 324 PHE A O 1
ATOM 2538 N N . GLY A 1 325 ? 2.450 -3.663 19.814 1.00 89.12 325 GLY A N 1
ATOM 2539 C CA . GLY A 1 325 ? 2.946 -3.437 21.170 1.00 89.12 325 GLY A CA 1
ATOM 2540 C C . GLY A 1 325 ? 1.826 -3.391 22.216 1.00 89.12 325 GLY A C 1
ATOM 2541 O O . GLY A 1 325 ? 0.845 -4.131 22.147 1.00 89.12 325 GLY A O 1
ATOM 2542 N N . GLY A 1 326 ? 1.941 -2.473 23.181 1.00 93.00 326 GLY A N 1
ATOM 2543 C CA . GLY A 1 326 ? 0.956 -2.310 24.259 1.00 93.00 326 GLY A CA 1
ATOM 2544 C C . GLY A 1 326 ? -0.450 -1.886 23.804 1.00 93.00 326 GLY A C 1
ATOM 2545 O O . GLY A 1 326 ? -1.388 -1.949 24.599 1.00 93.00 326 GLY A O 1
ATOM 2546 N N . ASN A 1 327 ? -0.639 -1.488 22.540 1.00 95.12 327 ASN A N 1
ATOM 2547 C CA . ASN A 1 327 ? -1.956 -1.091 22.040 1.00 95.12 327 ASN A CA 1
ATOM 2548 C C . ASN A 1 327 ? -2.944 -2.255 21.983 1.00 95.12 327 ASN A C 1
ATOM 2550 O O . ASN A 1 327 ? -4.141 -2.024 22.133 1.00 95.12 327 ASN A O 1
ATOM 2554 N N . VAL A 1 328 ? -2.471 -3.491 21.792 1.00 95.38 328 VAL A N 1
ATOM 2555 C CA . VAL A 1 328 ? -3.347 -4.673 21.787 1.00 95.38 328 VAL A CA 1
ATOM 2556 C C . VAL A 1 328 ? -3.925 -4.912 23.176 1.00 95.38 328 VAL A C 1
ATOM 2558 O O . VAL A 1 328 ? -5.117 -5.173 23.307 1.00 95.38 328 VAL A O 1
ATOM 2561 N N . GLU A 1 329 ? -3.114 -4.765 24.224 1.00 95.88 329 GLU A N 1
ATOM 2562 C CA . GLU A 1 329 ? -3.593 -4.899 25.603 1.00 95.88 329 GLU A CA 1
ATOM 2563 C C . GLU A 1 329 ? -4.570 -3.785 25.970 1.00 95.88 329 GLU A C 1
ATOM 2565 O O . GLU A 1 329 ? -5.632 -4.071 26.519 1.00 95.88 329 GLU A O 1
ATOM 2570 N N . ARG A 1 330 ? -4.273 -2.535 25.582 1.00 96.62 330 ARG A N 1
ATOM 2571 C CA . ARG A 1 330 ? -5.216 -1.415 25.740 1.00 96.62 330 ARG A CA 1
ATOM 2572 C C . ARG A 1 330 ? -6.533 -1.706 25.031 1.00 96.62 330 ARG A C 1
ATOM 2574 O O . ARG A 1 330 ? -7.583 -1.650 25.655 1.00 96.62 330 ARG A O 1
ATOM 2581 N N . PHE A 1 331 ? -6.479 -2.130 23.770 1.00 97.38 331 PHE A N 1
ATOM 2582 C CA . PHE A 1 331 ? -7.661 -2.493 22.993 1.00 97.38 331 PHE A CA 1
ATOM 2583 C C . PHE A 1 331 ? -8.502 -3.581 23.677 1.00 97.38 331 PHE A C 1
ATOM 2585 O O . PHE A 1 331 ? -9.720 -3.435 23.803 1.00 97.38 331 PHE A O 1
ATOM 2592 N N . LYS A 1 332 ? -7.863 -4.662 24.145 1.00 96.06 332 LYS A N 1
ATOM 2593 C CA . LYS A 1 332 ? -8.539 -5.765 24.841 1.00 96.06 332 LYS A CA 1
ATOM 2594 C C . LYS A 1 332 ? -9.16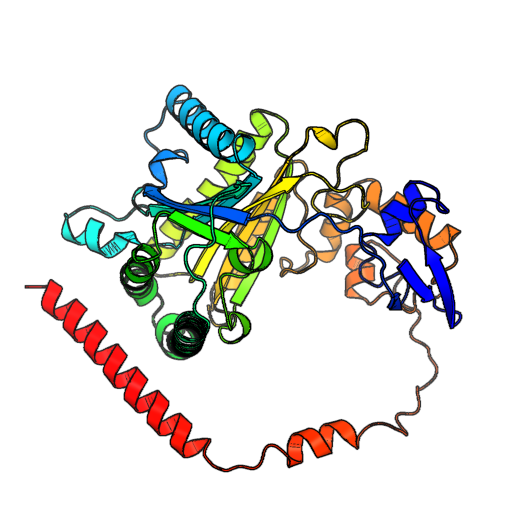7 -5.306 26.154 1.00 96.06 332 LYS A C 1
ATOM 2596 O O . LYS A 1 332 ? -10.323 -5.643 26.409 1.00 96.06 332 LYS A O 1
ATOM 2601 N N . ALA A 1 333 ? -8.440 -4.526 26.953 1.00 96.38 333 ALA A N 1
ATOM 2602 C CA . ALA A 1 333 ? -8.930 -3.985 28.217 1.00 96.38 333 ALA A CA 1
ATOM 2603 C C . ALA A 1 333 ? -10.151 -3.083 28.000 1.00 96.38 333 ALA A C 1
ATOM 2605 O O . ALA A 1 333 ? -11.174 -3.266 28.656 1.00 96.38 333 ALA A O 1
ATOM 2606 N N . THR A 1 334 ? -10.086 -2.179 27.022 1.00 97.06 334 THR A N 1
ATOM 2607 C CA . THR A 1 334 ? -11.198 -1.299 26.654 1.00 97.06 334 THR A CA 1
ATOM 2608 C C . THR A 1 334 ? -12.410 -2.093 26.164 1.00 97.06 334 THR A C 1
ATOM 2610 O O . THR A 1 334 ? -13.526 -1.855 26.621 1.00 97.06 334 THR A O 1
ATOM 2613 N N . ARG A 1 335 ? -12.213 -3.079 25.275 1.00 96.25 335 ARG A N 1
ATOM 2614 C CA . ARG A 1 335 ? -13.302 -3.942 24.785 1.00 96.25 335 ARG A CA 1
ATOM 2615 C C . ARG A 1 335 ? -13.974 -4.707 25.928 1.00 96.25 335 ARG A C 1
ATOM 2617 O O . ARG A 1 335 ? -15.199 -4.807 25.958 1.00 96.25 335 ARG A O 1
ATOM 2624 N N . ALA A 1 336 ? -13.184 -5.240 26.860 1.00 95.38 336 ALA A N 1
ATOM 2625 C CA . ALA A 1 336 ? -13.693 -5.947 28.031 1.00 95.38 336 ALA A CA 1
ATOM 2626 C C . ALA A 1 336 ? -14.471 -5.010 28.967 1.00 95.38 336 ALA A C 1
ATOM 2628 O O . ALA A 1 336 ? -15.589 -5.337 29.359 1.00 95.38 336 ALA A O 1
ATOM 2629 N N . ALA A 1 337 ? -13.926 -3.828 29.269 1.00 95.62 337 ALA A N 1
ATOM 2630 C CA . ALA A 1 337 ? -14.572 -2.827 30.118 1.00 95.62 337 ALA A CA 1
ATOM 2631 C C . ALA A 1 337 ? -15.895 -2.314 29.527 1.00 95.62 337 ALA A C 1
ATOM 2633 O O . ALA A 1 337 ? -16.850 -2.075 30.262 1.00 95.62 337 ALA A O 1
ATOM 2634 N N . ALA A 1 338 ? -15.975 -2.194 28.199 1.00 94.88 338 ALA A N 1
ATOM 2635 C CA . ALA A 1 338 ? -17.198 -1.801 27.505 1.00 94.88 338 ALA A CA 1
ATOM 2636 C C . ALA A 1 338 ? -18.287 -2.894 27.521 1.00 94.88 338 ALA A C 1
ATOM 2638 O O . ALA A 1 338 ? -19.451 -2.595 27.246 1.00 94.88 338 ALA A O 1
ATOM 2639 N N . GLY A 1 339 ? -17.925 -4.147 27.827 1.00 94.38 339 GLY A N 1
ATOM 2640 C CA . GLY A 1 339 ? -18.859 -5.271 27.918 1.00 94.38 339 GLY A CA 1
ATOM 2641 C C . GLY A 1 339 ? -19.573 -5.595 26.604 1.00 94.38 339 GLY A C 1
ATOM 2642 O O . GLY A 1 339 ? -20.698 -6.069 26.639 1.00 94.38 339 GLY A O 1
ATOM 2643 N N . VAL A 1 340 ? -18.957 -5.299 25.453 1.00 93.62 340 VAL A N 1
ATOM 2644 C CA . VAL A 1 340 ? -19.616 -5.402 24.132 1.00 93.62 340 VAL A CA 1
ATOM 2645 C C . VAL A 1 340 ? -19.652 -6.822 23.566 1.00 93.62 340 VAL A C 1
ATOM 2647 O O . VAL A 1 340 ? -20.480 -7.145 22.721 1.00 93.62 340 VAL A O 1
ATOM 2650 N N . ASP A 1 341 ? -18.730 -7.684 23.990 1.00 91.19 341 ASP A N 1
ATOM 2651 C CA . ASP A 1 341 ? -18.638 -9.047 23.468 1.00 91.19 341 ASP A CA 1
ATOM 2652 C C . ASP A 1 341 ? -17.905 -9.969 24.454 1.00 91.19 341 ASP A C 1
ATOM 2654 O O . ASP A 1 341 ? -16.845 -10.533 24.168 1.00 91.19 341 ASP A O 1
ATOM 2658 N N . ALA A 1 342 ? -18.472 -10.092 25.660 1.00 85.06 342 ALA A N 1
ATOM 2659 C CA . ALA A 1 342 ? -17.990 -11.006 26.696 1.00 85.06 342 ALA A CA 1
ATOM 2660 C C . ALA A 1 342 ? -17.824 -12.473 26.228 1.00 85.06 342 ALA A C 1
ATOM 2662 O O . ALA A 1 342 ? -16.823 -13.085 26.606 1.00 85.06 342 ALA A O 1
ATOM 2663 N N . PRO A 1 343 ? -18.719 -13.057 25.398 1.00 85.12 343 PRO A N 1
ATOM 2664 C CA . PRO A 1 343 ? -18.555 -14.434 24.923 1.00 85.12 343 PRO A CA 1
ATOM 2665 C C . PRO A 1 343 ? -17.580 -14.582 23.739 1.00 85.12 343 PRO A C 1
ATOM 2667 O O . PRO A 1 343 ? -17.386 -15.700 23.256 1.00 85.12 343 PRO A O 1
ATOM 2670 N N . ASN A 1 344 ? -16.973 -13.488 23.260 1.00 91.75 344 ASN A N 1
ATOM 2671 C CA . ASN A 1 344 ? -16.148 -13.457 22.047 1.00 91.75 344 ASN A CA 1
ATOM 2672 C C . ASN A 1 344 ? -16.885 -13.977 20.798 1.00 91.75 344 ASN A C 1
ATOM 2674 O O . ASN A 1 344 ? -16.291 -14.624 19.936 1.00 91.75 344 ASN A O 1
ATOM 2678 N N . MET A 1 345 ? -18.179 -13.676 20.686 1.00 91.69 345 MET A N 1
ATOM 2679 C CA . MET A 1 345 ? -19.028 -14.026 19.549 1.00 91.69 345 MET A CA 1
ATOM 2680 C C . MET A 1 345 ? -18.484 -13.475 18.224 1.00 91.69 345 MET A C 1
ATOM 2682 O O . MET A 1 345 ? -18.620 -14.130 17.189 1.00 91.69 345 MET A O 1
ATOM 2686 N N . PHE A 1 346 ? -17.850 -12.300 18.238 1.00 94.06 346 PHE A N 1
ATOM 2687 C CA . PHE A 1 346 ? -17.329 -11.643 17.037 1.00 94.06 346 PHE A CA 1
ATOM 2688 C C . PHE A 1 346 ? -15.825 -11.857 16.818 1.00 94.06 346 PHE A C 1
ATOM 2690 O O . PHE A 1 346 ? -15.202 -11.157 16.017 1.00 94.06 346 PHE A O 1
ATOM 2697 N N . VAL A 1 347 ? -15.216 -12.833 17.498 1.00 93.62 347 VAL A N 1
ATOM 2698 C CA . VAL A 1 347 ? -13.790 -13.159 17.359 1.00 93.62 347 VAL A CA 1
ATOM 2699 C C . VAL A 1 347 ? -13.634 -14.515 16.677 1.00 93.62 347 VAL A C 1
ATOM 2701 O O . VAL A 1 347 ? -13.817 -15.563 17.284 1.00 93.62 347 VAL A O 1
ATOM 2704 N N . ASN A 1 348 ? -13.256 -14.529 15.399 1.00 91.44 348 ASN A N 1
ATOM 2705 C CA . ASN A 1 348 ? -12.920 -15.789 14.730 1.00 91.44 348 ASN A CA 1
ATOM 2706 C C . ASN A 1 348 ? -11.541 -16.321 15.182 1.00 91.44 348 ASN A C 1
ATOM 2708 O O . ASN A 1 348 ? -10.738 -15.589 15.757 1.00 91.44 348 ASN A O 1
ATOM 2712 N N . ASN A 1 349 ? -11.235 -17.586 14.873 1.00 90.31 349 ASN A N 1
ATOM 2713 C CA . ASN A 1 349 ? -9.968 -18.223 15.267 1.00 90.31 349 ASN A CA 1
ATOM 2714 C C . ASN A 1 349 ? -8.726 -17.462 14.783 1.00 90.31 349 ASN A C 1
ATOM 2716 O O . ASN A 1 349 ? -7.703 -17.439 15.463 1.00 90.31 349 ASN A O 1
ATOM 2720 N N . TRP A 1 350 ? -8.805 -16.837 13.606 1.00 91.31 350 TRP A N 1
ATOM 2721 C CA . TRP A 1 350 ? -7.687 -16.070 13.075 1.00 91.31 350 TRP A CA 1
AT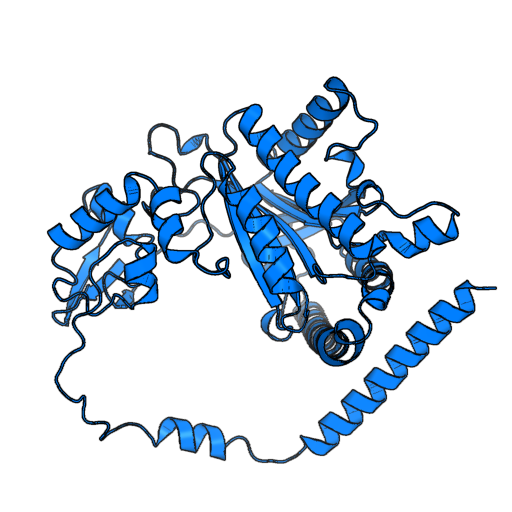OM 2722 C C . TRP A 1 350 ? -7.439 -14.803 13.906 1.00 91.31 350 TRP A C 1
ATOM 2724 O O . TRP A 1 350 ? -6.301 -14.554 14.293 1.00 91.31 350 TRP A O 1
ATOM 2734 N N . LEU A 1 351 ? -8.491 -14.050 14.247 1.00 92.94 351 LEU A N 1
ATOM 2735 C CA . LEU A 1 351 ? -8.418 -12.861 15.105 1.00 92.94 351 LEU A CA 1
ATOM 2736 C C . LEU A 1 351 ? -8.003 -13.218 16.534 1.00 92.94 351 LEU A C 1
ATOM 2738 O O . LEU A 1 351 ? -7.208 -12.494 17.128 1.00 92.94 351 LEU A O 1
ATOM 2742 N N . ALA A 1 352 ? -8.484 -14.349 17.058 1.00 92.62 352 ALA A N 1
ATOM 2743 C CA . ALA A 1 352 ? -8.061 -14.876 18.352 1.00 92.62 352 ALA A CA 1
ATOM 2744 C C . ALA A 1 352 ? -6.541 -15.084 18.388 1.00 92.62 352 ALA A C 1
ATOM 2746 O O . ALA A 1 352 ? -5.867 -14.570 19.279 1.00 92.62 352 ALA A O 1
ATOM 2747 N N . GLY A 1 353 ? -5.988 -15.742 17.362 1.00 91.69 353 GLY A N 1
ATOM 2748 C CA . GLY A 1 353 ? -4.544 -15.896 17.210 1.00 91.69 353 GLY A CA 1
ATOM 2749 C C . GLY A 1 353 ? -3.821 -14.558 17.030 1.00 91.69 353 GLY A C 1
ATOM 2750 O O . GLY A 1 353 ? -2.864 -14.285 17.746 1.00 91.69 353 GLY A O 1
ATOM 2751 N N . ALA A 1 354 ? -4.290 -13.714 16.107 1.00 92.19 354 ALA A N 1
ATOM 2752 C CA . ALA A 1 354 ? -3.637 -12.457 15.736 1.00 92.19 354 ALA A CA 1
ATOM 2753 C C . ALA A 1 354 ? -3.583 -11.417 16.868 1.00 92.19 354 ALA A C 1
ATOM 2755 O O . ALA A 1 354 ? -2.640 -10.631 16.922 1.00 92.19 354 ALA A O 1
ATOM 2756 N N . LEU A 1 355 ? -4.583 -11.399 17.755 1.00 93.25 355 LEU A N 1
ATOM 2757 C CA . LEU A 1 355 ? -4.696 -10.453 18.872 1.00 93.25 355 LEU A CA 1
ATOM 2758 C C . LEU A 1 355 ? -4.407 -11.094 20.240 1.00 93.25 355 LEU A C 1
ATOM 2760 O O . LEU A 1 355 ? -4.563 -10.430 21.269 1.00 93.25 355 LEU A O 1
ATOM 2764 N N . ALA A 1 356 ? -4.010 -12.372 20.268 1.00 91.06 356 ALA A N 1
ATOM 2765 C CA . ALA A 1 356 ? -3.868 -13.162 21.493 1.00 91.06 356 ALA A CA 1
ATOM 2766 C C . ALA A 1 356 ? -5.110 -13.042 22.404 1.00 91.06 356 ALA A C 1
ATOM 2768 O O . ALA A 1 356 ? -5.018 -12.712 23.590 1.00 91.06 356 ALA A O 1
ATOM 2769 N N . MET A 1 357 ? -6.289 -13.244 21.812 1.00 90.38 357 MET A N 1
ATOM 2770 C CA . MET A 1 357 ? -7.581 -13.265 22.499 1.00 90.38 357 MET A CA 1
ATOM 2771 C C . MET A 1 357 ? -8.058 -14.712 22.678 1.00 90.38 357 MET A C 1
ATOM 2773 O O . MET A 1 357 ? -7.687 -15.574 21.879 1.00 90.38 357 MET A O 1
ATOM 2777 N N . PRO A 1 358 ? -8.899 -15.003 23.688 1.00 86.88 358 PRO A N 1
ATOM 2778 C CA . PRO A 1 358 ? -9.541 -16.308 23.784 1.00 86.88 358 PRO A CA 1
ATOM 2779 C C . PRO A 1 358 ? -10.354 -16.595 22.515 1.00 86.88 358 PRO A C 1
ATOM 2781 O O . PRO A 1 358 ? -11.001 -15.690 21.981 1.00 86.88 358 PRO A O 1
ATOM 2784 N N . GLU A 1 359 ? -10.329 -17.843 22.042 1.00 80.62 359 GLU A N 1
ATOM 2785 C CA . GLU A 1 359 ? -11.156 -18.260 20.905 1.00 80.62 359 GLU A CA 1
ATOM 2786 C C . GLU A 1 359 ? -12.642 -17.997 21.185 1.00 80.62 359 GLU A C 1
ATOM 2788 O O . GLU A 1 359 ? -13.079 -18.015 22.342 1.00 80.62 359 GLU A O 1
ATOM 2793 N N . ALA A 1 360 ? -13.426 -17.772 20.123 1.00 71.56 360 ALA A N 1
ATOM 2794 C CA . ALA A 1 360 ? -14.877 -17.724 20.242 1.00 71.56 360 ALA A CA 1
ATOM 2795 C C . ALA A 1 360 ? -15.374 -18.956 20.992 1.00 71.56 360 ALA A C 1
ATOM 2797 O O . ALA A 1 360 ? -15.050 -20.097 20.635 1.00 71.56 360 ALA A O 1
ATOM 2798 N N . ILE A 1 361 ? -16.248 -18.732 21.972 1.00 64.94 361 ILE A N 1
ATOM 2799 C CA . ILE A 1 361 ? -17.090 -19.809 22.466 1.00 64.94 361 ILE A CA 1
ATOM 2800 C C . ILE A 1 361 ? -17.962 -20.200 21.278 1.00 64.94 361 ILE A C 1
ATOM 2802 O O . ILE A 1 361 ? -18.903 -19.492 20.918 1.00 64.94 361 ILE A O 1
ATOM 2806 N N . ARG A 1 362 ? -17.627 -21.319 20.618 1.00 57.00 362 ARG A N 1
ATOM 2807 C CA . ARG A 1 362 ? -18.533 -21.923 19.643 1.00 57.00 362 ARG A CA 1
ATOM 2808 C C . ARG A 1 362 ? -19.840 -22.108 20.386 1.00 57.00 362 ARG A C 1
ATOM 2810 O O . ARG A 1 362 ? -19.870 -22.866 21.354 1.00 57.00 362 ARG A O 1
ATOM 2817 N N . ALA A 1 363 ? -20.892 -21.417 19.956 1.00 51.22 363 ALA A N 1
ATOM 2818 C CA . ALA A 1 363 ? -22.228 -21.730 20.415 1.00 51.22 363 ALA A CA 1
ATOM 2819 C C . ALA A 1 363 ? -22.415 -23.233 20.169 1.00 51.22 363 ALA A C 1
ATOM 2821 O O . ALA A 1 363 ? -22.514 -23.692 19.034 1.00 51.22 363 ALA A O 1
ATOM 2822 N N . THR A 1 364 ? -22.377 -24.018 21.242 1.00 42.72 364 THR A N 1
ATOM 2823 C CA . THR A 1 364 ? -22.591 -25.467 21.221 1.00 42.72 364 THR A CA 1
ATOM 2824 C C . THR A 1 364 ? -24.039 -25.803 20.851 1.00 42.72 364 THR A C 1
ATOM 2826 O O . THR A 1 364 ? -24.385 -26.968 20.678 1.00 42.72 364 THR A O 1
ATOM 2829 N N . GLY A 1 365 ? -24.887 -24.786 20.670 1.00 41.88 365 GLY A N 1
ATOM 2830 C CA . GLY A 1 365 ? -26.219 -24.896 20.107 1.00 41.88 365 GLY A CA 1
ATOM 2831 C C . GLY A 1 365 ? -26.178 -24.887 18.585 1.00 41.88 365 GLY A C 1
ATOM 2832 O O . GLY A 1 365 ? -25.808 -23.894 17.964 1.00 41.88 365 GLY A O 1
ATOM 2833 N N . ALA A 1 366 ? -26.615 -25.993 17.989 1.00 36.66 366 ALA A N 1
ATOM 2834 C CA . ALA A 1 366 ? -26.995 -26.068 16.591 1.00 36.66 366 ALA A CA 1
ATOM 2835 C C . ALA A 1 366 ? -27.873 -24.862 16.214 1.00 36.66 366 ALA A C 1
ATOM 2837 O O . ALA A 1 366 ? -29.053 -24.803 16.559 1.00 36.66 366 ALA A O 1
ATOM 2838 N N . VAL A 1 367 ? -27.310 -23.907 15.475 1.00 38.22 367 VAL A N 1
ATOM 2839 C CA . VAL A 1 367 ? -28.121 -22.979 14.692 1.00 38.22 367 VAL A CA 1
ATOM 2840 C C . VAL A 1 367 ? -28.837 -23.855 13.670 1.00 38.22 367 VAL A C 1
ATOM 2842 O O . VAL A 1 367 ? -28.213 -24.351 12.728 1.00 38.22 367 VAL A O 1
ATOM 2845 N N . ARG A 1 368 ? -30.128 -24.122 13.903 1.00 36.81 368 ARG A N 1
ATOM 2846 C CA . ARG A 1 368 ? -31.001 -24.783 12.929 1.00 36.81 368 ARG A CA 1
ATOM 2847 C C . ARG A 1 368 ? -30.821 -24.067 11.595 1.00 36.81 368 ARG A C 1
ATOM 2849 O O . ARG A 1 368 ? -31.144 -22.889 11.463 1.00 36.81 368 ARG A O 1
ATOM 2856 N N . ARG A 1 369 ? -30.298 -24.791 10.607 1.00 41.28 369 ARG A N 1
ATOM 2857 C CA . ARG A 1 369 ? -30.149 -24.366 9.206 1.00 41.28 369 ARG A CA 1
ATOM 2858 C C . ARG A 1 369 ? -31.501 -24.343 8.480 1.00 41.28 369 ARG A C 1
ATOM 2860 O O . ARG A 1 369 ? -31.574 -24.552 7.273 1.00 41.28 369 ARG A O 1
ATOM 2867 N N . ASP A 1 370 ? -32.573 -24.052 9.196 1.00 42.62 370 ASP A N 1
ATOM 2868 C CA . ASP A 1 370 ? -33.930 -24.184 8.695 1.00 42.62 370 ASP A CA 1
ATOM 2869 C C . ASP A 1 370 ? -34.392 -22.782 8.282 1.00 42.62 370 ASP A C 1
ATOM 2871 O O . ASP A 1 370 ? -35.233 -22.174 8.935 1.00 42.62 370 ASP A O 1
ATOM 2875 N N . GLY A 1 371 ? -33.771 -22.200 7.247 1.00 46.03 371 GLY A N 1
ATOM 2876 C CA . GLY A 1 371 ? -34.204 -20.869 6.803 1.00 46.03 371 GLY A CA 1
ATOM 2877 C C . GLY A 1 371 ? -33.497 -20.187 5.635 1.00 46.03 371 GLY A C 1
ATOM 2878 O O . GLY A 1 371 ? -34.028 -19.200 5.139 1.00 46.03 371 GLY A O 1
ATOM 2879 N N . ALA A 1 372 ? -32.352 -20.667 5.136 1.00 43.09 372 ALA A N 1
ATOM 2880 C CA . ALA A 1 372 ? -31.678 -19.973 4.031 1.00 43.09 372 ALA A CA 1
ATOM 2881 C C . ALA A 1 372 ? -31.046 -20.901 2.976 1.00 43.09 372 ALA A C 1
ATOM 2883 O O . ALA A 1 372 ? -29.826 -21.053 2.945 1.00 43.09 372 ALA A O 1
ATOM 2884 N N . PRO A 1 373 ? -31.848 -21.453 2.042 1.00 43.84 373 PRO A N 1
ATOM 2885 C CA . PRO A 1 373 ? -31.318 -21.810 0.725 1.00 43.84 373 PRO A CA 1
ATOM 2886 C C . PRO A 1 373 ? -32.008 -21.098 -0.453 1.00 43.84 373 PRO A C 1
ATOM 2888 O O . PRO A 1 373 ? -31.562 -21.243 -1.589 1.00 43.84 373 PRO A O 1
ATOM 2891 N N . VAL A 1 374 ? -33.052 -20.290 -0.235 1.00 46.25 374 VAL A N 1
ATOM 2892 C CA . VAL A 1 374 ? -33.856 -19.761 -1.358 1.00 46.25 374 VAL A CA 1
ATOM 2893 C C . VAL A 1 374 ? -33.152 -18.624 -2.117 1.00 46.25 374 VAL A C 1
ATOM 2895 O O . VAL A 1 374 ? -33.263 -18.542 -3.338 1.00 46.25 374 VAL A O 1
ATOM 2898 N N . ALA A 1 375 ? -32.363 -17.781 -1.440 1.00 45.25 375 ALA A N 1
ATOM 2899 C CA . ALA A 1 375 ? -31.698 -16.644 -2.087 1.00 45.25 375 ALA A CA 1
ATOM 2900 C C . ALA A 1 375 ? -30.515 -17.063 -2.982 1.00 45.25 375 ALA A C 1
ATOM 2902 O O . ALA A 1 375 ? -30.371 -16.549 -4.089 1.00 45.25 375 ALA A O 1
ATOM 2903 N N . LEU A 1 376 ? -29.700 -18.034 -2.547 1.00 43.69 376 LEU A N 1
ATOM 2904 C CA . LEU A 1 376 ? -28.509 -18.468 -3.290 1.00 43.69 376 LEU A CA 1
ATOM 2905 C C . LEU A 1 376 ? -28.876 -19.300 -4.531 1.00 43.69 376 LEU A C 1
ATOM 2907 O O . LEU A 1 376 ? -28.286 -19.112 -5.594 1.00 43.69 376 LEU A O 1
ATOM 2911 N N . ALA A 1 377 ? -29.896 -20.159 -4.419 1.00 47.91 377 ALA A N 1
ATOM 2912 C CA . ALA A 1 377 ? -30.401 -20.954 -5.537 1.00 47.91 377 ALA A CA 1
ATOM 2913 C C . ALA A 1 377 ? -31.084 -20.079 -6.605 1.00 47.91 377 ALA A C 1
ATOM 2915 O O . ALA A 1 377 ? -30.898 -20.307 -7.800 1.00 47.91 377 ALA A O 1
ATOM 2916 N N . ARG A 1 378 ? -31.805 -19.024 -6.195 1.00 42.44 378 ARG A N 1
ATOM 2917 C CA . ARG A 1 378 ? -32.434 -18.061 -7.115 1.00 42.44 378 ARG A CA 1
ATOM 2918 C C . ARG A 1 378 ? -31.400 -17.202 -7.852 1.00 42.44 378 ARG A C 1
ATOM 2920 O O . ARG A 1 378 ? -31.507 -17.029 -9.061 1.00 42.44 378 ARG A O 1
ATOM 2927 N N . MET A 1 379 ? -30.331 -16.785 -7.168 1.00 42.31 379 MET A N 1
ATOM 2928 C CA . MET A 1 379 ? -29.205 -16.068 -7.789 1.00 42.31 379 MET A CA 1
ATOM 2929 C C . MET A 1 379 ? -28.420 -16.927 -8.797 1.00 42.31 379 MET A C 1
ATOM 2931 O O . MET A 1 379 ? -27.858 -16.403 -9.760 1.00 42.31 379 MET A O 1
ATOM 2935 N N . GLN A 1 380 ? -28.354 -18.244 -8.578 1.00 51.44 380 GLN A N 1
ATOM 2936 C CA . GLN A 1 380 ? -27.704 -19.188 -9.493 1.00 51.44 380 GLN A CA 1
ATOM 2937 C C . GLN A 1 380 ? -28.596 -19.553 -10.690 1.00 51.44 380 GLN A C 1
ATOM 2939 O O . GLN A 1 380 ? -28.075 -19.726 -11.790 1.00 51.44 380 GLN A O 1
ATOM 2944 N N . ALA A 1 381 ? -29.919 -19.597 -10.508 1.00 49.47 381 ALA A N 1
ATOM 2945 C CA . ALA A 1 381 ? -30.885 -19.863 -11.576 1.00 49.47 381 ALA A CA 1
ATOM 2946 C C . ALA A 1 381 ? -31.079 -18.673 -12.539 1.00 49.47 381 ALA A C 1
ATOM 2948 O O . ALA A 1 381 ? -31.328 -18.880 -13.724 1.00 49.47 381 ALA A O 1
ATOM 2949 N N . GLU A 1 382 ? -30.902 -17.432 -12.072 1.00 47.38 382 GLU A N 1
ATOM 2950 C CA . GLU A 1 382 ? -31.005 -16.222 -12.909 1.00 47.38 382 GLU A CA 1
ATOM 2951 C C . GLU A 1 382 ? -29.741 -15.951 -13.755 1.00 47.38 382 GLU A C 1
ATOM 2953 O O . GLU A 1 382 ? -29.774 -15.157 -14.695 1.00 47.38 382 GLU A O 1
ATOM 2958 N N . ARG A 1 383 ? -28.634 -16.676 -13.521 1.00 46.59 383 ARG A N 1
ATOM 2959 C CA . ARG A 1 383 ? -27.438 -16.676 -14.392 1.00 46.59 383 ARG A CA 1
ATOM 2960 C C . ARG A 1 383 ? -27.606 -17.618 -15.589 1.00 46.59 383 ARG A C 1
ATOM 2962 O O . ARG A 1 383 ? -26.757 -18.467 -15.864 1.00 46.59 383 ARG A O 1
ATOM 2969 N N . GLY A 1 384 ? -28.723 -17.438 -16.291 1.00 39.03 384 GLY A N 1
ATOM 2970 C CA . GLY A 1 384 ? -29.100 -18.163 -17.495 1.00 39.03 384 GLY A CA 1
ATOM 2971 C C . GLY A 1 384 ? -27.967 -18.223 -18.517 1.00 39.03 384 GLY A C 1
ATOM 2972 O O . GLY A 1 384 ? -27.388 -17.217 -18.930 1.00 39.03 384 GLY A O 1
ATOM 2973 N N . VAL A 1 385 ? -27.664 -19.456 -18.908 1.00 50.00 385 VAL A N 1
ATOM 2974 C CA . VAL A 1 385 ? -26.661 -19.863 -19.884 1.00 50.00 385 VAL A CA 1
ATOM 2975 C C . VAL A 1 385 ? -27.119 -19.431 -21.275 1.00 50.00 385 VAL A C 1
ATOM 2977 O O . VAL A 1 385 ? -27.727 -20.186 -22.022 1.00 50.00 385 VAL A O 1
ATOM 2980 N N . ALA A 1 386 ? -26.791 -18.200 -21.639 1.00 42.09 386 ALA A N 1
ATOM 2981 C CA . ALA A 1 386 ? -26.716 -17.772 -23.023 1.00 42.09 386 ALA A CA 1
ATOM 2982 C C . ALA A 1 386 ? -25.457 -16.914 -23.169 1.00 42.09 386 ALA A C 1
ATOM 2984 O O . ALA A 1 386 ? -25.346 -15.840 -22.588 1.00 42.09 386 ALA A O 1
ATOM 2985 N N . SER A 1 387 ? -24.499 -17.435 -23.942 1.00 56.56 387 SER A N 1
ATOM 2986 C CA . SER A 1 387 ? -23.248 -16.808 -24.407 1.00 56.56 387 SER A CA 1
ATOM 2987 C C . SER A 1 387 ? -21.926 -17.132 -23.700 1.00 56.56 387 SER A C 1
ATOM 2989 O O . SER A 1 387 ? -20.898 -16.774 -24.260 1.00 56.56 387 SER A O 1
ATOM 2991 N N . ALA A 1 388 ? -21.856 -17.906 -22.609 1.00 53.59 388 ALA A N 1
ATOM 2992 C CA . ALA A 1 388 ? -20.550 -18.237 -22.002 1.00 53.59 388 ALA A CA 1
ATOM 2993 C C . ALA A 1 388 ? -19.577 -18.952 -22.970 1.00 53.59 388 ALA A C 1
ATOM 2995 O O . ALA A 1 388 ? -18.369 -18.750 -22.888 1.00 53.59 388 ALA A O 1
ATOM 2996 N N . ALA A 1 389 ? -20.084 -19.758 -23.909 1.00 51.38 389 ALA A N 1
ATOM 2997 C CA . ALA A 1 389 ? -19.267 -20.420 -24.929 1.00 51.38 389 ALA A CA 1
ATOM 2998 C C . ALA A 1 389 ? -18.874 -19.485 -26.090 1.00 51.38 389 ALA A C 1
ATOM 3000 O O . ALA A 1 389 ? -17.746 -19.553 -26.574 1.00 51.38 389 ALA A O 1
ATOM 3001 N N . ALA A 1 390 ? -19.772 -18.588 -26.511 1.00 50.12 390 ALA A N 1
ATOM 3002 C CA . ALA A 1 390 ? -19.496 -17.596 -27.552 1.00 50.12 390 ALA A CA 1
ATOM 3003 C C . ALA A 1 390 ? -18.513 -16.524 -27.055 1.00 50.12 390 ALA A C 1
ATOM 3005 O O . ALA A 1 390 ? -17.557 -16.194 -27.751 1.00 50.12 390 ALA A O 1
ATOM 3006 N N . TRP A 1 391 ? -18.682 -16.074 -25.809 1.00 51.06 391 TRP A N 1
ATOM 3007 C CA . TRP A 1 391 ? -17.751 -15.178 -25.131 1.00 51.06 391 TRP A CA 1
ATOM 3008 C C . TRP A 1 391 ? -16.383 -15.814 -24.930 1.00 51.06 391 TRP A C 1
ATOM 3010 O O . TRP A 1 391 ? -15.397 -15.173 -25.260 1.00 51.06 391 TRP A O 1
ATOM 3020 N N . ARG A 1 392 ? -16.300 -17.077 -24.479 1.00 56.38 392 ARG A N 1
ATOM 3021 C CA . ARG A 1 392 ? -15.009 -17.783 -24.378 1.00 56.38 392 ARG A CA 1
ATOM 3022 C C . ARG A 1 392 ? -14.311 -17.898 -25.733 1.00 56.38 392 ARG A C 1
ATOM 3024 O O . ARG A 1 392 ? -13.116 -17.667 -25.806 1.00 56.38 392 ARG A O 1
ATOM 3031 N N . ARG A 1 393 ? -15.034 -18.202 -26.817 1.00 60.44 393 ARG A N 1
ATOM 3032 C CA 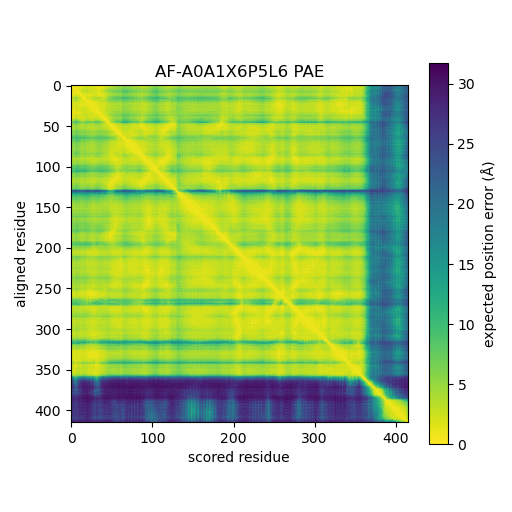. ARG A 1 393 ? -14.433 -18.277 -28.162 1.00 60.44 393 ARG A CA 1
ATOM 3033 C C . ARG A 1 393 ? -13.950 -16.914 -28.661 1.00 60.44 393 ARG A C 1
ATOM 3035 O O . ARG A 1 393 ? -12.853 -16.838 -29.203 1.00 60.44 393 ARG A O 1
ATOM 3042 N N . ALA A 1 394 ? -14.721 -15.850 -28.440 1.00 54.41 394 ALA A N 1
ATOM 3043 C CA . ALA A 1 394 ? -14.335 -14.495 -28.830 1.00 54.41 394 ALA A CA 1
ATOM 3044 C C . ALA A 1 394 ? -13.132 -13.978 -28.022 1.00 54.41 394 ALA A C 1
ATOM 3046 O O . ALA A 1 394 ? -12.209 -13.408 -28.602 1.00 54.41 394 ALA A O 1
ATOM 3047 N N . THR A 1 395 ? -13.088 -14.227 -26.707 1.00 56.06 395 THR A N 1
ATOM 3048 C CA . THR A 1 395 ? -11.956 -13.814 -25.864 1.00 56.06 395 THR A CA 1
ATOM 3049 C C . THR A 1 395 ? -10.701 -14.628 -26.145 1.00 56.06 395 THR A C 1
ATOM 3051 O O . THR A 1 395 ? -9.620 -14.050 -26.199 1.00 56.06 395 THR A O 1
ATOM 3054 N N . THR A 1 396 ? -10.817 -15.934 -26.402 1.00 60.75 396 THR A N 1
ATOM 3055 C CA . THR A 1 396 ? -9.675 -16.759 -26.817 1.00 60.75 396 THR A CA 1
ATOM 3056 C C . THR A 1 396 ? -9.121 -16.304 -28.167 1.00 60.75 396 THR A C 1
ATOM 3058 O O . THR A 1 396 ? -7.910 -16.149 -28.288 1.00 60.75 396 THR A O 1
ATOM 3061 N N . LEU A 1 397 ? -9.972 -16.029 -29.164 1.00 60.34 397 LEU A N 1
ATOM 3062 C CA . LEU A 1 397 ? -9.521 -15.557 -30.478 1.00 60.34 397 LEU A CA 1
ATOM 3063 C C . LEU A 1 397 ? -8.830 -14.187 -30.385 1.00 60.34 397 LEU A C 1
ATOM 3065 O O . LEU A 1 397 ? -7.768 -13.992 -30.967 1.00 60.34 397 LEU A O 1
ATOM 3069 N N . PHE A 1 398 ? -9.392 -13.256 -29.613 1.00 59.75 398 PHE A N 1
ATOM 3070 C CA . PHE A 1 398 ? -8.800 -11.932 -29.424 1.00 59.75 398 PHE A CA 1
ATOM 3071 C C . PHE A 1 398 ? -7.481 -11.986 -28.641 1.00 59.75 398 PHE A C 1
ATOM 3073 O O . PHE A 1 398 ? -6.514 -11.337 -29.029 1.00 59.75 398 PHE A O 1
ATOM 3080 N N . ALA A 1 399 ? -7.398 -12.805 -27.588 1.00 57.72 399 ALA A N 1
ATOM 3081 C CA . ALA A 1 399 ? -6.152 -13.000 -26.855 1.00 57.72 399 ALA A CA 1
ATOM 3082 C C . ALA A 1 399 ? -5.059 -13.633 -27.727 1.00 57.72 399 ALA A C 1
ATOM 3084 O O . ALA A 1 399 ? -3.901 -13.241 -27.617 1.00 57.72 399 ALA A O 1
ATOM 3085 N N . TRP A 1 400 ? -5.423 -14.540 -28.641 1.00 68.94 400 TRP A N 1
ATOM 3086 C CA . TRP A 1 400 ? -4.506 -15.051 -29.662 1.00 68.94 400 TRP A CA 1
ATOM 3087 C C . TRP A 1 400 ? -4.022 -13.951 -30.605 1.00 68.94 400 TRP A C 1
ATOM 3089 O O . TRP A 1 400 ? -2.829 -13.876 -30.871 1.00 68.94 400 TRP A O 1
ATOM 3099 N N . VAL A 1 401 ? -4.905 -13.062 -31.069 1.00 66.44 401 VAL A N 1
ATOM 3100 C CA . VAL A 1 401 ? -4.514 -11.927 -31.922 1.00 66.44 401 VAL A CA 1
ATOM 3101 C C . VAL A 1 401 ? -3.559 -10.989 -31.184 1.00 66.44 401 VAL A C 1
ATOM 3103 O O . VAL A 1 401 ? -2.526 -10.626 -31.736 1.00 66.44 401 VAL A O 1
ATOM 3106 N N . VAL A 1 402 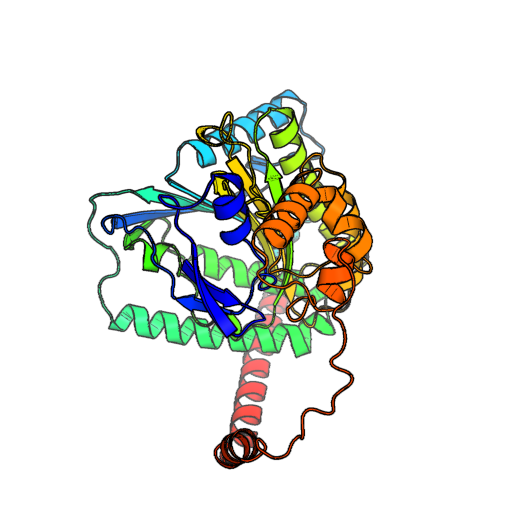? -3.840 -10.646 -29.924 1.00 61.56 402 VAL A N 1
ATOM 3107 C CA . VAL A 1 402 ? -2.944 -9.807 -29.111 1.00 61.56 402 VAL A CA 1
ATOM 3108 C C . VAL A 1 402 ? -1.608 -10.509 -28.859 1.00 61.56 402 VAL A C 1
ATOM 3110 O O . VAL A 1 402 ? -0.564 -9.891 -29.037 1.00 61.56 402 VAL A O 1
ATOM 3113 N N . ALA A 1 403 ? -1.615 -11.798 -28.509 1.00 61.22 403 ALA A N 1
ATOM 3114 C CA . ALA A 1 403 ? -0.392 -12.572 -28.310 1.00 61.22 403 ALA A CA 1
ATOM 3115 C C . ALA A 1 403 ? 0.449 -12.639 -29.592 1.00 61.22 403 ALA A C 1
ATOM 3117 O O . ALA A 1 403 ? 1.657 -12.439 -29.533 1.00 61.22 403 ALA A O 1
ATOM 3118 N N . VAL A 1 404 ? -0.182 -12.840 -30.754 1.00 68.88 404 VAL A N 1
ATOM 3119 C CA . VAL A 1 404 ? 0.488 -12.814 -32.063 1.00 68.88 404 VAL A CA 1
ATOM 3120 C C . VAL A 1 404 ? 1.049 -11.427 -32.361 1.00 68.88 404 VAL A C 1
ATOM 3122 O O . VAL A 1 404 ? 2.186 -11.333 -32.800 1.00 68.88 404 VAL A O 1
ATOM 3125 N N . LEU A 1 405 ? 0.315 -10.347 -32.086 1.00 60.75 405 LEU A N 1
ATOM 3126 C CA . LEU A 1 405 ? 0.806 -8.982 -32.300 1.00 60.75 405 LEU A CA 1
ATOM 3127 C C . LEU A 1 405 ? 2.000 -8.648 -31.395 1.00 60.75 405 LEU A C 1
ATOM 3129 O O . LEU A 1 405 ? 2.969 -8.056 -31.864 1.00 60.75 405 LEU A O 1
ATOM 3133 N N . VAL A 1 406 ? 1.973 -9.080 -30.132 1.00 57.72 406 VAL A N 1
ATOM 3134 C CA . VAL A 1 406 ? 3.104 -8.945 -29.200 1.00 57.72 406 VAL A CA 1
ATOM 3135 C C . VAL A 1 406 ? 4.296 -9.783 -29.669 1.00 57.72 406 VAL A C 1
ATOM 3137 O O . VAL A 1 406 ? 5.421 -9.290 -29.671 1.00 57.72 406 VAL A O 1
ATOM 3140 N N . LEU A 1 407 ? 4.065 -11.018 -30.126 1.00 56.62 407 LEU A N 1
ATOM 3141 C CA . LEU A 1 407 ? 5.117 -11.891 -30.652 1.00 56.62 407 LEU A CA 1
ATOM 3142 C C . LEU A 1 407 ? 5.745 -11.310 -31.928 1.00 56.62 407 LEU A C 1
ATOM 3144 O O . LEU A 1 407 ? 6.963 -11.311 -32.076 1.00 56.62 407 LEU A O 1
ATOM 3148 N N . VAL A 1 408 ? 4.924 -10.775 -32.834 1.00 63.88 408 VAL A N 1
ATOM 3149 C CA . VAL A 1 408 ? 5.366 -10.112 -34.068 1.00 63.88 408 VAL A CA 1
ATOM 3150 C C . VAL A 1 408 ? 6.160 -8.850 -33.745 1.00 63.88 408 VAL A C 1
ATOM 3152 O O . VAL A 1 408 ? 7.217 -8.652 -34.334 1.00 63.88 408 VAL A O 1
ATOM 3155 N N . ALA A 1 409 ? 5.723 -8.035 -32.782 1.00 54.38 409 ALA A N 1
ATOM 3156 C CA . ALA A 1 409 ? 6.477 -6.866 -32.333 1.00 54.38 409 ALA A CA 1
ATOM 3157 C C . ALA A 1 409 ? 7.830 -7.259 -31.708 1.00 54.38 409 ALA A C 1
ATOM 3159 O O . ALA A 1 409 ? 8.857 -6.660 -32.027 1.00 54.38 409 ALA A O 1
ATOM 3160 N N . ALA A 1 410 ? 7.856 -8.314 -30.888 1.00 48.88 410 ALA A N 1
ATOM 3161 C CA . ALA A 1 410 ? 9.080 -8.835 -30.280 1.00 48.88 410 ALA A CA 1
ATOM 3162 C C . ALA A 1 410 ? 10.060 -9.429 -31.311 1.00 48.88 410 ALA A C 1
ATOM 3164 O O . ALA A 1 410 ? 11.274 -9.315 -31.148 1.00 48.88 410 ALA A O 1
ATOM 3165 N N . LEU A 1 411 ? 9.551 -10.049 -32.381 1.00 52.03 411 LEU A N 1
ATOM 3166 C CA . LEU A 1 411 ? 10.360 -10.584 -33.481 1.00 52.03 411 LEU A CA 1
ATOM 3167 C C . LEU A 1 411 ? 10.828 -9.493 -34.453 1.00 52.03 411 LEU A C 1
ATOM 3169 O O . LEU A 1 411 ? 11.932 -9.588 -34.986 1.00 52.03 411 LEU A O 1
ATOM 3173 N N . ALA A 1 412 ? 10.022 -8.453 -34.669 1.00 54.59 412 ALA A N 1
ATOM 3174 C CA . ALA A 1 412 ? 10.384 -7.308 -35.500 1.00 54.59 412 ALA A CA 1
ATOM 3175 C C . ALA A 1 412 ? 11.495 -6.455 -34.866 1.00 54.59 412 ALA A C 1
ATOM 3177 O O . ALA A 1 412 ? 12.314 -5.915 -35.596 1.00 54.59 412 ALA A O 1
ATOM 3178 N N . GLY A 1 413 ? 11.579 -6.399 -33.531 1.00 40.44 413 GLY A N 1
ATOM 3179 C CA . GLY A 1 413 ? 12.668 -5.734 -32.80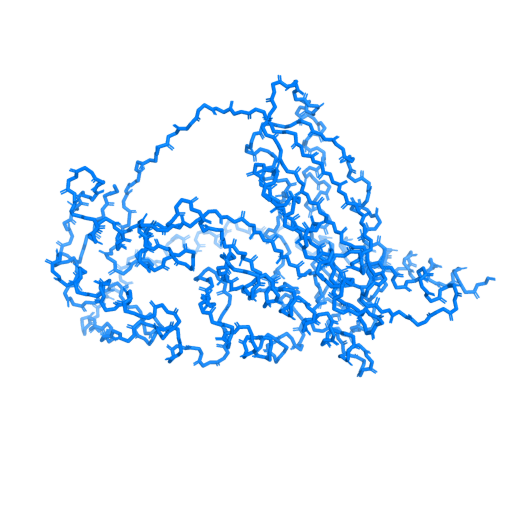3 1.00 40.44 413 GLY A CA 1
ATOM 3180 C C . GLY A 1 413 ? 14.001 -6.500 -32.753 1.00 40.44 413 GLY A C 1
ATOM 3181 O O . GLY A 1 413 ? 14.917 -6.059 -32.067 1.00 40.44 413 GLY A O 1
ATOM 3182 N N . ARG A 1 414 ? 14.116 -7.657 -33.426 1.00 41.62 414 ARG A N 1
ATOM 3183 C CA . ARG A 1 414 ? 15.360 -8.452 -33.550 1.00 41.62 414 ARG A CA 1
ATOM 3184 C C . ARG A 1 414 ? 16.011 -8.370 -34.942 1.00 41.62 414 ARG A C 1
ATOM 3186 O O . ARG A 1 414 ? 16.888 -9.177 -35.247 1.00 41.62 414 ARG A O 1
ATOM 3193 N N . ARG A 1 415 ? 15.570 -7.442 -35.788 1.00 36.56 415 ARG A N 1
ATOM 3194 C CA . ARG A 1 415 ? 16.238 -7.044 -37.036 1.00 36.56 415 ARG A CA 1
ATOM 3195 C C . ARG A 1 415 ? 16.708 -5.611 -36.896 1.00 36.56 415 ARG A C 1
ATOM 3197 O O . ARG A 1 415 ? 17.761 -5.313 -37.493 1.00 36.56 415 ARG A O 1
#